Protein AF-A0A538KBV0-F1 (afdb_monomer_lite)

pLDDT: mean 74.08, std 28.7, range [27.62, 98.88]

Sequence (527 aa):
MSSSTGRRACGACSRRSSEVRRLPQGDRAGERRSGDRPRRDHRRRRGEQRRLAAGAGGGRLVAARRGARAVAGAAVAGQPRHRPGARRGAGRHVASRAAPGAHPAQPPLAAAGRHHRSGRGDHLRAAGPRCRGGLRARSLADAAPSGEGGGGDRGARRRVVLRRAHLAAASHGARAHPGLPAQRRAGWVVGGVDVLLVSLGSTAGLRAADAELAGALRRAGASVVVAAARPRRDVRTLALTDLAWALAARGAARDALRDDRPRAVVYGTVTAALLGPVPGAIRYDAPAAANRPGRHGLWQRPRERAVIARAPLLVPQDAGALAETPAPRPPAIVVPIPVEPSGAPAPARDIAALTYAANPHKKGLDRVLAAWAAARREGEELVVAGTPPGSPAAGVRWAGRLPPDEYRALLRRARVYVTAPRREDYGLAQLEALADGAQLVTTAAPGPYAALSLARALDPRLVTEDLARALRTALDDPSPGYAERAAAAIAPFRRAAVDRVVAEELLPALLRSAIPARYEGAPLRLD

Radius of gyration: 36.95 Å; chains: 1; bounding box: 134×115×90 Å

Structure (mmCIF, N/CA/C/O backbone):
data_AF-A0A538KBV0-F1
#
_entry.id   AF-A0A538KBV0-F1
#
loop_
_atom_site.group_PDB
_atom_site.id
_atom_site.type_symbol
_atom_site.label_atom_id
_atom_site.label_alt_id
_atom_site.label_comp_id
_atom_site.label_asym_id
_atom_site.label_entity_id
_atom_site.label_seq_id
_atom_site.pdbx_PDB_ins_code
_atom_site.Cartn_x
_atom_site.Cartn_y
_atom_site.Cartn_z
_atom_site.occupancy
_atom_site.B_iso_or_equiv
_atom_site.auth_seq_id
_atom_site.auth_comp_id
_atom_site.auth_asym_id
_atom_site.auth_atom_id
_atom_site.pdbx_PDB_model_num
ATOM 1 N N . MET A 1 1 ? -82.814 21.383 -9.035 1.00 39.09 1 MET A N 1
ATOM 2 C CA . MET A 1 1 ? -82.151 21.572 -10.343 1.00 39.09 1 MET A CA 1
ATOM 3 C C . MET A 1 1 ? -81.022 20.542 -10.393 1.00 39.09 1 MET A C 1
ATOM 5 O O . MET A 1 1 ? -80.036 20.736 -9.703 1.00 39.09 1 MET A O 1
ATOM 9 N N . SER A 1 2 ? -81.316 19.285 -10.759 1.00 35.97 2 SER A N 1
ATOM 10 C CA . SER A 1 2 ? -81.179 18.708 -12.125 1.00 35.97 2 SER A CA 1
ATOM 11 C C . SER A 1 2 ? -79.715 18.772 -12.600 1.00 35.97 2 SER A C 1
ATOM 13 O O . SER A 1 2 ? -79.188 19.873 -12.653 1.00 35.97 2 SER A O 1
ATOM 15 N N . SER A 1 3 ? -78.960 17.714 -12.929 1.00 41.06 3 SER A N 1
ATOM 16 C CA . SER A 1 3 ? -79.224 16.332 -13.401 1.00 41.06 3 SER A CA 1
ATOM 17 C C . SER A 1 3 ? -77.898 15.535 -13.224 1.00 41.06 3 SER A C 1
ATOM 19 O O . SER A 1 3 ? -76.836 16.122 -13.401 1.00 41.06 3 SER A O 1
ATOM 21 N N . SER A 1 4 ? -77.819 14.295 -12.710 1.00 46.38 4 SER A N 1
ATOM 22 C CA . SER A 1 4 ? -77.927 12.981 -13.406 1.00 46.38 4 SER A CA 1
ATOM 23 C C . SER A 1 4 ? -77.274 12.953 -14.808 1.00 46.38 4 SER A C 1
ATOM 25 O O . SER A 1 4 ? -77.579 13.828 -15.603 1.00 46.38 4 SER A O 1
ATOM 27 N N . THR A 1 5 ? -76.418 12.021 -15.249 1.00 50.25 5 THR A N 1
ATOM 28 C CA . THR A 1 5 ? -76.384 10.545 -15.134 1.00 50.25 5 THR A CA 1
ATOM 29 C C . THR A 1 5 ? -75.108 10.014 -15.817 1.00 50.25 5 THR A C 1
ATOM 31 O O . THR A 1 5 ? -74.667 10.606 -16.797 1.00 50.25 5 THR A O 1
ATOM 34 N N . GLY A 1 6 ? -74.606 8.835 -15.417 1.00 40.47 6 GLY A N 1
ATOM 35 C CA . GLY A 1 6 ? -73.688 8.045 -16.258 1.00 40.47 6 GLY A CA 1
ATOM 36 C C . GLY A 1 6 ? -73.048 6.824 -15.585 1.00 40.47 6 GLY A C 1
ATOM 37 O O . GLY A 1 6 ? -71.886 6.873 -15.205 1.00 40.47 6 GLY A O 1
ATOM 38 N N . ARG A 1 7 ? -73.799 5.719 -15.442 1.00 47.25 7 ARG A N 1
ATOM 39 C CA . ARG A 1 7 ? -73.306 4.377 -15.047 1.00 47.25 7 ARG A CA 1
ATOM 40 C C . ARG A 1 7 ? -72.853 3.555 -16.266 1.00 47.25 7 ARG A C 1
ATOM 42 O O . ARG A 1 7 ? -73.490 3.668 -17.307 1.00 47.25 7 ARG A O 1
ATOM 49 N N . ARG A 1 8 ? -71.885 2.643 -16.057 1.00 46.56 8 ARG A N 1
ATOM 50 C CA . ARG A 1 8 ? -71.749 1.223 -16.523 1.00 46.56 8 ARG A CA 1
ATOM 51 C C . ARG A 1 8 ? -70.373 0.729 -16.009 1.00 46.56 8 ARG A C 1
ATOM 53 O O . ARG A 1 8 ? -69.394 1.406 -16.273 1.00 46.56 8 ARG A O 1
ATOM 60 N N . ALA A 1 9 ? -70.193 -0.223 -15.086 1.00 42.66 9 ALA A N 1
ATOM 61 C CA . ALA A 1 9 ? -70.615 -1.626 -14.916 1.00 42.66 9 ALA A CA 1
ATOM 62 C C . ALA A 1 9 ? -69.772 -2.670 -15.693 1.00 42.66 9 ALA A C 1
ATOM 64 O O . ALA A 1 9 ? -69.604 -2.546 -16.901 1.00 42.66 9 ALA A O 1
ATOM 65 N N . CYS A 1 10 ? -69.378 -3.725 -14.949 1.00 34.25 10 CYS A N 1
ATOM 66 C CA . CYS A 1 10 ? -68.776 -5.026 -15.322 1.00 34.25 10 CYS A CA 1
ATOM 67 C C . CYS A 1 10 ? -67.253 -5.052 -15.601 1.00 34.25 10 CYS A C 1
ATOM 69 O O . CYS A 1 10 ? -66.732 -4.189 -16.284 1.00 34.25 10 CYS A O 1
ATOM 71 N N . GLY A 1 11 ? -66.462 -6.018 -15.121 1.00 33.19 11 GLY A N 1
ATOM 72 C CA . GLY A 1 11 ? -66.771 -7.261 -14.416 1.00 33.19 11 GLY A CA 1
ATOM 73 C C . GLY A 1 11 ? -65.526 -7.875 -13.758 1.00 33.19 11 GLY A C 1
ATOM 74 O O . GLY A 1 11 ? -64.390 -7.490 -14.021 1.00 33.19 11 GLY A O 1
ATOM 75 N N . ALA A 1 12 ? -65.792 -8.805 -12.846 1.00 41.38 12 ALA A N 1
ATOM 76 C CA . ALA A 1 12 ? -64.836 -9.553 -12.048 1.00 41.38 12 ALA A CA 1
ATOM 77 C C . ALA A 1 12 ? -63.902 -10.440 -12.888 1.00 41.38 12 ALA A C 1
ATOM 79 O O . ALA A 1 12 ? -64.326 -11.008 -13.891 1.00 41.38 12 ALA A O 1
ATOM 80 N N . CYS A 1 13 ? -62.678 -10.675 -12.401 1.00 36.91 13 CYS A N 1
ATOM 81 C CA . CYS A 1 13 ? -61.976 -11.917 -12.706 1.00 36.91 13 CYS A CA 1
ATOM 82 C C . CYS A 1 13 ? -61.185 -12.434 -11.498 1.00 36.91 13 CYS A C 1
ATOM 84 O O . CYS A 1 13 ? -60.533 -11.705 -10.755 1.00 36.91 13 CYS A O 1
ATOM 86 N N . SER A 1 14 ? -61.358 -13.732 -11.307 1.00 39.91 14 SER A N 1
ATOM 87 C CA . SER A 1 14 ? -61.082 -14.587 -10.165 1.00 39.91 14 SER A CA 1
ATOM 88 C C . SER A 1 14 ? -59.609 -14.867 -9.873 1.00 39.91 14 SER A C 1
ATOM 90 O O . SER A 1 14 ? -58.796 -15.070 -10.772 1.00 39.91 14 SER A O 1
ATOM 92 N N . ARG A 1 15 ? -59.357 -15.054 -8.574 1.00 42.31 15 ARG A N 1
ATOM 93 C CA . ARG A 1 15 ? -58.266 -15.822 -7.960 1.00 42.31 15 ARG A CA 1
ATOM 94 C C . ARG A 1 15 ? -58.036 -17.165 -8.674 1.00 42.31 15 ARG A C 1
ATOM 96 O O . ARG A 1 15 ? -58.999 -17.895 -8.904 1.00 42.31 15 ARG A O 1
ATOM 103 N N . ARG A 1 16 ? -56.773 -17.546 -8.897 1.00 39.34 16 ARG A N 1
ATOM 104 C CA . ARG A 1 16 ? -56.358 -18.957 -8.962 1.00 39.34 16 ARG A CA 1
ATOM 105 C C . ARG A 1 16 ? -55.034 -19.176 -8.241 1.00 39.34 16 ARG A C 1
ATOM 107 O O . ARG A 1 16 ? -54.028 -18.535 -8.519 1.00 39.34 16 ARG A O 1
ATOM 114 N N . SER A 1 17 ? -55.126 -20.102 -7.305 1.00 37.34 17 SER A N 1
ATOM 115 C CA . SER A 1 17 ? -54.111 -20.794 -6.531 1.00 37.34 17 SER A CA 1
ATOM 116 C C . SER A 1 17 ? -53.206 -21.623 -7.446 1.00 37.34 17 SER A C 1
ATOM 118 O O . SER A 1 17 ? -53.700 -22.274 -8.366 1.00 37.34 17 SER A O 1
ATOM 120 N N . SER A 1 18 ? -51.905 -21.662 -7.165 1.00 39.06 18 SER A N 1
ATOM 121 C CA . SER A 1 18 ? -50.982 -22.644 -7.743 1.00 39.06 18 SER A CA 1
ATOM 122 C C . SER A 1 18 ? -50.396 -23.507 -6.629 1.00 39.06 18 SER A C 1
ATOM 124 O O . SER A 1 18 ? -49.448 -23.110 -5.950 1.00 39.06 18 SER A O 1
ATOM 126 N N . GLU A 1 19 ? -50.992 -24.683 -6.453 1.00 35.41 19 GLU A N 1
ATOM 127 C CA . GLU A 1 19 ? -50.454 -25.804 -5.692 1.00 35.41 19 GLU A CA 1
ATOM 128 C C . GLU A 1 19 ? -49.635 -26.741 -6.601 1.00 35.41 19 GLU A C 1
ATOM 130 O O . GLU A 1 19 ? -50.067 -27.121 -7.684 1.00 35.41 19 GLU A O 1
ATOM 135 N N . VAL A 1 20 ? -48.463 -27.114 -6.077 1.00 39.22 20 VAL A N 1
ATOM 136 C CA . VAL A 1 20 ? -47.822 -28.443 -6.078 1.00 39.22 20 VAL A CA 1
ATOM 137 C C . VAL A 1 20 ? -47.492 -29.140 -7.414 1.00 39.22 20 VAL A C 1
ATOM 139 O O . VAL A 1 20 ? -48.344 -29.698 -8.098 1.00 39.22 20 VAL A O 1
ATOM 142 N N . ARG A 1 21 ? -46.185 -29.369 -7.627 1.00 34.78 21 ARG A N 1
ATOM 143 C CA . ARG A 1 21 ? -45.678 -30.655 -8.144 1.00 34.78 21 ARG A CA 1
ATOM 144 C C . ARG A 1 21 ? -44.511 -31.161 -7.293 1.00 34.78 21 ARG A C 1
ATOM 146 O O . ARG A 1 21 ? -43.431 -30.580 -7.284 1.00 34.78 21 ARG A O 1
ATOM 153 N N . ARG A 1 22 ? -44.781 -32.251 -6.566 1.00 37.28 22 ARG A N 1
ATOM 154 C CA . ARG A 1 22 ? -43.822 -33.100 -5.846 1.00 37.28 22 ARG A CA 1
ATOM 155 C C . ARG A 1 22 ? -43.003 -33.929 -6.842 1.00 37.28 22 ARG A C 1
ATOM 157 O O . ARG A 1 22 ? -43.546 -34.402 -7.837 1.00 37.28 22 ARG A O 1
ATOM 164 N N . LEU A 1 23 ? -41.727 -34.136 -6.527 1.00 42.47 23 LEU A N 1
ATOM 165 C CA . LEU A 1 23 ? -40.866 -35.153 -7.139 1.00 42.47 23 LEU A CA 1
ATOM 166 C C . LEU A 1 23 ? -41.020 -36.483 -6.373 1.00 42.47 23 LEU A C 1
ATOM 168 O O . LEU A 1 23 ? -41.218 -36.439 -5.156 1.00 42.47 23 LEU A O 1
ATOM 172 N N . PRO A 1 24 ? -40.952 -37.650 -7.038 1.00 51.66 24 PRO A N 1
ATOM 173 C CA . PRO A 1 24 ? -41.166 -38.933 -6.382 1.00 51.66 24 PRO A CA 1
ATOM 174 C C . PRO A 1 24 ? -39.908 -39.443 -5.664 1.00 51.66 24 PRO A C 1
ATOM 176 O O . PRO A 1 24 ? -38.810 -39.452 -6.220 1.00 51.66 24 PRO A O 1
ATOM 179 N N . GLN A 1 25 ? -40.117 -39.916 -4.434 1.00 39.41 25 GLN A N 1
ATOM 180 C CA . GLN A 1 25 ? -39.254 -40.866 -3.734 1.00 39.41 25 GLN A CA 1
ATOM 181 C C . GLN A 1 25 ? -39.448 -42.264 -4.333 1.00 39.41 25 GLN A C 1
ATOM 183 O O . GLN A 1 25 ? -40.576 -42.675 -4.606 1.00 39.41 25 GLN A O 1
ATOM 188 N N . GLY A 1 26 ? -38.351 -42.999 -4.490 1.00 39.53 26 GLY A N 1
ATOM 189 C CA . GLY A 1 26 ? -38.353 -44.427 -4.776 1.00 39.53 26 GLY A CA 1
ATOM 190 C C . GLY A 1 26 ? -37.317 -45.119 -3.901 1.00 39.53 26 GLY A C 1
ATOM 191 O O . GLY A 1 26 ? -36.122 -45.014 -4.163 1.00 39.53 26 GLY A O 1
ATOM 192 N N . ASP A 1 27 ? -37.796 -45.807 -2.868 1.00 38.81 27 ASP A N 1
ATOM 193 C CA . ASP A 1 27 ? -37.054 -46.804 -2.100 1.00 38.81 27 ASP A CA 1
ATOM 194 C C . ASP A 1 27 ? -36.886 -48.085 -2.923 1.00 38.81 27 ASP A C 1
ATOM 196 O O . ASP A 1 27 ? -37.874 -48.595 -3.452 1.00 38.81 27 ASP A O 1
ATOM 200 N N . ARG A 1 28 ? -35.680 -48.670 -2.933 1.00 36.81 28 ARG A N 1
ATOM 201 C CA . ARG A 1 28 ? -35.489 -50.128 -2.823 1.00 36.81 28 ARG A CA 1
ATOM 202 C C . ARG A 1 28 ? -34.175 -50.451 -2.119 1.00 36.81 28 ARG A C 1
ATOM 204 O O . ARG A 1 28 ? -33.107 -49.973 -2.491 1.00 36.81 28 ARG A O 1
ATOM 211 N N . ALA A 1 29 ? -34.301 -51.298 -1.107 1.00 38.19 29 ALA A N 1
ATOM 212 C CA . ALA A 1 29 ? -33.229 -51.933 -0.364 1.00 38.19 29 ALA A CA 1
ATOM 213 C C . ALA A 1 29 ? -32.797 -53.261 -1.015 1.00 38.19 29 ALA A C 1
ATOM 215 O O . ALA A 1 29 ? -33.614 -53.938 -1.632 1.00 38.19 29 ALA A O 1
ATOM 216 N N . GLY A 1 30 ? -31.541 -53.643 -0.748 1.00 38.19 30 GLY A N 1
ATOM 217 C CA . GLY A 1 30 ? -31.086 -55.032 -0.604 1.00 38.19 30 GLY A CA 1
ATOM 218 C C . GLY A 1 30 ? -30.602 -55.751 -1.866 1.00 38.19 30 GLY A C 1
ATOM 219 O O . GLY A 1 30 ? -31.410 -56.174 -2.675 1.00 38.19 30 GLY A O 1
ATOM 220 N N . GLU A 1 31 ? -29.293 -56.006 -1.976 1.00 36.38 31 GLU A N 1
ATOM 221 C CA . GLU A 1 31 ? -28.727 -57.347 -1.739 1.00 36.38 31 GLU A CA 1
ATOM 222 C C . GLU A 1 31 ? -27.196 -57.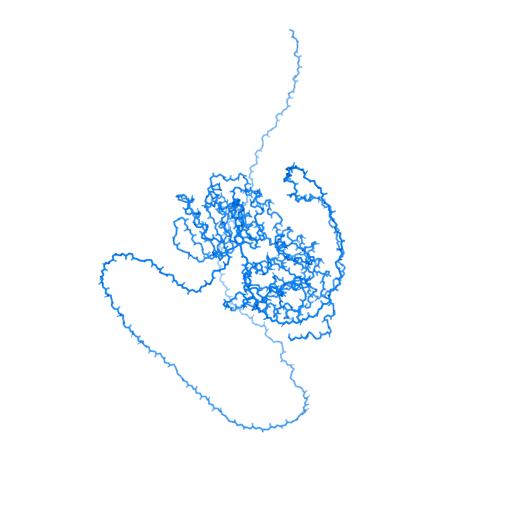400 -1.894 1.00 36.38 31 GLU A C 1
ATOM 224 O O . GLU A 1 31 ? -26.539 -56.501 -2.409 1.00 36.38 31 GLU A O 1
ATOM 229 N N . ARG A 1 32 ? -26.644 -58.455 -1.295 1.00 40.22 32 ARG A N 1
ATOM 230 C CA . ARG A 1 32 ? -25.257 -58.696 -0.889 1.00 40.22 32 ARG A CA 1
ATOM 231 C C . ARG A 1 32 ? -24.388 -59.306 -2.003 1.00 40.22 32 ARG A C 1
ATOM 233 O O . ARG A 1 32 ? -24.918 -59.939 -2.906 1.00 40.22 32 ARG A O 1
ATOM 240 N N . ARG A 1 33 ? -23.068 -59.303 -1.727 1.00 35.38 33 ARG A N 1
ATOM 241 C CA . ARG A 1 33 ? -21.973 -60.261 -2.075 1.00 35.38 33 ARG A CA 1
ATOM 242 C C . ARG A 1 33 ? -20.845 -59.563 -2.850 1.00 35.38 33 ARG A C 1
ATOM 244 O O . ARG A 1 33 ? -21.070 -58.998 -3.906 1.00 35.38 33 ARG A O 1
ATOM 251 N N . SER A 1 34 ? -19.678 -59.357 -2.233 1.00 39.06 34 SER A N 1
ATOM 252 C CA . SER A 1 34 ? -18.567 -60.324 -2.076 1.00 39.06 34 SER A CA 1
ATOM 253 C C . SER A 1 34 ? -17.991 -60.770 -3.420 1.00 39.06 34 SER A C 1
ATOM 255 O O . SER A 1 34 ? -18.675 -61.456 -4.172 1.00 39.06 34 SER A O 1
ATOM 257 N N . GLY A 1 35 ? -16.728 -60.427 -3.689 1.00 32.97 35 GLY A N 1
ATOM 258 C CA . GLY A 1 35 ? -16.011 -60.907 -4.872 1.00 32.97 35 GLY A CA 1
ATOM 259 C C . GLY A 1 35 ? -14.666 -60.223 -5.109 1.00 32.97 35 GLY A C 1
ATOM 260 O O . GLY A 1 35 ? -14.567 -59.279 -5.879 1.00 32.97 35 GLY A O 1
ATOM 261 N N . ASP A 1 36 ? -13.669 -60.695 -4.371 1.00 35.56 36 ASP A N 1
ATOM 262 C CA . ASP A 1 36 ? -12.234 -60.799 -4.657 1.00 35.56 36 ASP A CA 1
ATOM 263 C C . ASP A 1 36 ? -11.580 -60.134 -5.898 1.00 35.56 36 ASP A C 1
ATOM 265 O O . ASP A 1 36 ? -11.963 -60.294 -7.054 1.00 35.56 36 ASP A O 1
ATOM 269 N N . ARG A 1 37 ? -10.428 -59.505 -5.605 1.00 38.69 37 ARG A N 1
ATOM 270 C CA . ARG A 1 37 ? -9.222 -59.335 -6.458 1.00 38.69 37 ARG A CA 1
ATOM 271 C C . ARG A 1 37 ? -8.847 -60.667 -7.162 1.00 38.69 37 ARG A C 1
ATOM 273 O O . ARG A 1 37 ? -9.118 -61.695 -6.550 1.00 38.69 37 ARG A O 1
ATOM 280 N N . PRO A 1 38 ? -8.069 -60.724 -8.285 1.00 51.00 38 PRO A N 1
ATOM 281 C CA . PRO A 1 38 ? -6.762 -60.045 -8.387 1.00 51.00 38 PRO A CA 1
ATOM 282 C C . PRO A 1 38 ? -6.137 -59.762 -9.790 1.00 51.00 38 PRO A C 1
ATOM 284 O O . PRO A 1 38 ? -6.546 -60.282 -10.816 1.00 51.00 38 PRO A O 1
ATOM 287 N N . ARG A 1 39 ? -5.002 -59.034 -9.742 1.00 35.91 39 ARG A N 1
ATOM 288 C CA . ARG A 1 39 ? -3.760 -59.175 -10.555 1.00 35.91 39 ARG A CA 1
ATOM 289 C C . ARG A 1 39 ? -3.758 -58.893 -12.074 1.00 35.91 39 ARG A C 1
ATOM 291 O O . ARG A 1 39 ? -4.333 -59.639 -12.853 1.00 35.91 39 ARG A O 1
ATOM 298 N N . ARG A 1 40 ? -2.859 -57.967 -12.459 1.00 36.19 40 ARG A N 1
ATOM 299 C CA . ARG A 1 40 ? -1.727 -58.046 -13.439 1.00 36.19 40 ARG A CA 1
ATOM 300 C C . ARG A 1 40 ? -1.485 -56.620 -13.962 1.00 36.19 40 ARG A C 1
ATOM 302 O O . ARG A 1 40 ? -2.413 -56.005 -14.458 1.00 36.19 40 ARG A O 1
ATOM 309 N N . ASP A 1 41 ? -0.372 -55.925 -13.744 1.00 37.44 41 ASP A N 1
ATOM 310 C CA . ASP A 1 41 ? 1.063 -56.222 -13.888 1.00 37.44 41 ASP A CA 1
ATOM 311 C C . ASP A 1 41 ? 1.486 -56.566 -15.328 1.00 37.44 41 ASP A C 1
ATOM 313 O O . ASP A 1 41 ? 1.291 -57.693 -15.771 1.00 37.44 41 ASP A O 1
ATOM 317 N N . HIS A 1 42 ? 2.014 -55.552 -16.038 1.00 36.25 42 HIS A N 1
ATOM 318 C CA . HIS A 1 42 ? 2.806 -55.532 -17.291 1.00 36.25 42 HIS A CA 1
ATOM 319 C C . HIS A 1 42 ? 2.729 -54.090 -17.857 1.00 36.25 42 HIS A C 1
ATOM 321 O O . HIS A 1 42 ? 1.641 -53.556 -17.987 1.00 36.25 42 HIS A O 1
ATOM 327 N N . ARG A 1 43 ? 3.778 -53.339 -18.215 1.00 40.66 43 ARG A N 1
ATOM 328 C CA . ARG A 1 43 ? 5.159 -53.630 -18.619 1.00 40.66 43 ARG A CA 1
ATOM 329 C C . ARG A 1 43 ? 6.033 -52.383 -18.392 1.00 40.66 43 ARG A C 1
ATOM 331 O O . ARG A 1 43 ? 5.693 -51.289 -18.831 1.00 40.66 43 ARG A O 1
ATOM 338 N N . ARG A 1 44 ? 7.213 -52.591 -17.799 1.00 36.22 44 ARG A N 1
ATOM 339 C CA . ARG A 1 44 ? 8.420 -51.771 -18.007 1.00 36.22 44 ARG A CA 1
ATOM 340 C C . ARG A 1 44 ? 9.075 -52.133 -19.352 1.00 36.22 44 ARG A C 1
ATOM 342 O O . ARG A 1 44 ? 8.924 -53.264 -19.806 1.00 36.22 44 ARG A O 1
ATOM 349 N N . ARG A 1 45 ? 9.942 -51.222 -19.824 1.00 36.50 45 ARG A N 1
ATOM 350 C CA . ARG A 1 45 ? 11.110 -51.382 -20.731 1.00 36.50 45 ARG A CA 1
ATOM 351 C C . ARG A 1 45 ? 10.949 -50.839 -22.155 1.00 36.50 45 ARG A C 1
ATOM 353 O O . ARG A 1 45 ? 10.421 -51.532 -23.010 1.00 36.50 45 ARG A O 1
ATOM 360 N N . ARG A 1 46 ? 11.559 -49.670 -22.388 1.00 38.66 46 ARG A N 1
ATOM 361 C CA . ARG A 1 46 ? 12.408 -49.248 -23.531 1.00 38.66 46 ARG A CA 1
ATOM 362 C C . ARG A 1 46 ? 13.148 -47.985 -23.045 1.00 38.66 46 ARG A C 1
ATOM 364 O O . ARG A 1 46 ? 12.493 -47.117 -22.493 1.00 38.66 46 ARG A O 1
ATOM 371 N N . GLY A 1 47 ? 14.458 -47.793 -23.130 1.00 33.47 47 GLY A N 1
ATOM 372 C CA . GLY A 1 47 ? 15.564 -48.608 -23.607 1.00 33.47 47 GLY A CA 1
ATOM 373 C C . GLY A 1 47 ? 16.845 -47.786 -23.417 1.00 33.47 47 GLY A C 1
ATOM 374 O O . GLY A 1 47 ? 17.070 -46.826 -24.143 1.00 33.47 47 GLY A O 1
ATOM 375 N N . GLU A 1 48 ? 17.661 -48.151 -22.428 1.00 35.31 48 GLU A N 1
ATOM 376 C CA . GLU A 1 48 ? 19.089 -47.831 -22.398 1.00 35.31 48 GLU A CA 1
ATOM 377 C C . GLU A 1 48 ? 19.796 -48.866 -23.274 1.00 35.31 48 GLU A C 1
ATOM 379 O O . GLU A 1 48 ? 19.884 -50.030 -22.893 1.00 35.31 48 GLU A O 1
ATOM 384 N N . GLN A 1 49 ? 20.263 -48.463 -24.456 1.00 35.41 49 GLN A N 1
ATOM 385 C CA . GLN A 1 49 ? 21.297 -49.176 -25.212 1.00 35.41 49 GLN A CA 1
ATOM 386 C C . GLN A 1 49 ? 21.787 -48.301 -26.374 1.00 35.41 49 GLN A C 1
ATOM 388 O O . GLN A 1 49 ? 21.312 -48.399 -27.499 1.00 35.41 49 GLN A O 1
ATOM 393 N N . ARG A 1 50 ? 22.780 -47.452 -26.101 1.00 35.03 50 ARG A N 1
ATOM 394 C CA . ARG A 1 50 ? 23.834 -47.119 -27.069 1.00 35.03 50 ARG A CA 1
ATOM 395 C C . ARG A 1 50 ? 25.145 -46.967 -26.309 1.00 35.03 50 ARG A C 1
ATOM 397 O O . ARG A 1 50 ? 25.457 -45.919 -25.758 1.00 35.03 50 ARG A O 1
ATOM 404 N N . ARG A 1 51 ? 25.883 -48.072 -26.254 1.00 36.94 51 ARG A N 1
ATOM 405 C CA . ARG A 1 51 ? 27.292 -48.127 -25.884 1.00 36.94 51 ARG A CA 1
ATOM 406 C C . ARG A 1 51 ? 28.095 -48.392 -27.159 1.00 36.94 51 ARG A C 1
ATOM 408 O O . ARG A 1 51 ? 27.767 -49.320 -27.883 1.00 36.94 51 ARG A O 1
ATOM 415 N N . LEU A 1 52 ? 29.168 -47.612 -27.301 1.00 36.53 52 LEU A N 1
ATOM 416 C CA . LEU A 1 52 ? 30.483 -47.997 -27.825 1.00 36.53 52 LEU A CA 1
ATOM 417 C C . LEU A 1 52 ? 30.634 -48.246 -29.337 1.00 36.53 52 LEU A C 1
ATOM 419 O O . LEU A 1 52 ? 30.256 -49.293 -29.845 1.00 36.53 52 LEU A O 1
ATOM 423 N N . ALA A 1 53 ? 31.381 -47.346 -29.985 1.00 34.25 53 ALA A N 1
ATOM 424 C CA . ALA A 1 53 ? 32.574 -47.707 -30.754 1.00 34.25 53 ALA A CA 1
ATOM 425 C C . ALA A 1 53 ? 33.532 -46.498 -30.861 1.00 34.25 53 ALA A C 1
ATOM 427 O O . ALA A 1 53 ? 33.145 -45.462 -31.384 1.00 34.25 53 ALA A O 1
ATOM 428 N N . ALA A 1 54 ? 34.737 -46.691 -30.300 1.00 34.81 54 ALA A N 1
ATOM 429 C CA . ALA A 1 54 ? 36.082 -46.293 -30.759 1.00 34.81 54 ALA A CA 1
ATOM 430 C C . ALA A 1 54 ? 36.390 -44.820 -31.139 1.00 34.81 54 ALA A C 1
ATOM 432 O O . ALA A 1 54 ? 35.639 -44.176 -31.848 1.00 34.81 54 ALA A O 1
ATOM 433 N N . GLY A 1 55 ? 37.534 -44.229 -30.780 1.00 33.84 55 GLY A N 1
ATOM 434 C CA . GLY A 1 55 ? 38.703 -44.715 -30.044 1.00 33.84 55 GLY A CA 1
ATOM 435 C C . GLY A 1 55 ? 39.887 -43.733 -30.154 1.00 33.84 55 GLY A C 1
ATOM 436 O O . GLY A 1 55 ? 39.906 -42.923 -31.069 1.00 33.84 55 GLY A O 1
ATOM 437 N N . ALA A 1 56 ? 40.841 -43.893 -29.219 1.00 35.19 56 ALA A N 1
ATOM 438 C CA . ALA A 1 56 ? 42.285 -43.555 -29.238 1.00 35.19 56 ALA A CA 1
ATOM 439 C C . ALA A 1 56 ? 42.743 -42.106 -29.551 1.00 35.19 56 ALA A C 1
ATOM 441 O O . ALA A 1 56 ? 42.216 -41.449 -30.429 1.00 35.19 56 ALA A O 1
ATOM 442 N N . GLY A 1 57 ? 43.781 -41.524 -28.941 1.00 31.92 57 GLY A N 1
ATOM 443 C CA . GLY A 1 57 ? 44.679 -41.858 -27.823 1.00 31.92 57 GLY A CA 1
ATOM 444 C C . GLY A 1 57 ? 45.112 -40.531 -27.162 1.00 31.92 57 GLY A C 1
ATOM 445 O O . GLY A 1 57 ? 44.578 -39.483 -27.493 1.00 31.92 57 GLY A O 1
ATOM 446 N N . GLY A 1 58 ? 46.024 -40.413 -26.208 1.00 32.41 58 GLY A N 1
ATOM 447 C CA . GLY A 1 58 ? 47.009 -41.269 -25.565 1.00 32.41 58 GLY A CA 1
ATOM 448 C C . GLY A 1 58 ? 47.918 -40.293 -24.796 1.00 32.41 58 GLY A C 1
ATOM 449 O O . GLY A 1 58 ? 48.161 -39.192 -25.279 1.00 32.41 58 GLY A O 1
ATOM 450 N N . GLY A 1 59 ? 48.380 -40.631 -23.590 1.00 32.72 59 GLY A N 1
ATOM 451 C CA . GLY A 1 59 ? 49.274 -39.733 -22.846 1.00 32.72 59 GLY A CA 1
ATOM 452 C C . GLY A 1 59 ? 49.259 -39.932 -21.340 1.00 32.72 59 GLY A C 1
ATOM 453 O O . GLY A 1 59 ? 48.604 -39.198 -20.612 1.00 32.72 59 GLY A O 1
ATOM 454 N N . ARG A 1 60 ? 49.984 -40.958 -20.892 1.00 36.38 60 ARG A N 1
ATOM 455 C CA . ARG A 1 60 ? 50.290 -41.278 -19.492 1.00 36.38 60 ARG A CA 1
ATOM 456 C C . ARG A 1 60 ? 51.009 -40.122 -18.787 1.00 36.38 60 ARG A C 1
ATOM 458 O O . ARG A 1 60 ? 51.921 -39.549 -19.367 1.00 36.38 60 ARG A O 1
ATOM 465 N N . LEU A 1 61 ? 50.759 -39.967 -17.486 1.00 38.50 61 LEU A N 1
ATOM 466 C CA . LEU A 1 61 ? 51.831 -39.882 -16.487 1.00 38.50 61 LEU A CA 1
ATOM 467 C C . LEU A 1 61 ? 51.327 -40.356 -15.117 1.00 38.50 61 LEU A C 1
ATOM 469 O O . LEU A 1 61 ? 50.214 -40.069 -14.687 1.00 38.50 61 LEU A O 1
ATOM 473 N N . VAL A 1 62 ? 52.167 -41.176 -14.499 1.00 37.56 62 VAL A N 1
ATOM 474 C CA . VAL A 1 62 ? 51.958 -41.973 -13.291 1.00 37.56 62 VAL A CA 1
ATOM 475 C C . VAL A 1 62 ? 52.462 -41.187 -12.085 1.00 37.56 62 VAL A C 1
ATOM 477 O O . VAL A 1 62 ? 53.578 -40.685 -12.131 1.00 37.56 62 VAL A O 1
ATOM 480 N N . ALA A 1 63 ? 51.719 -41.186 -10.977 1.00 35.03 63 ALA A N 1
ATOM 481 C CA . ALA A 1 63 ? 52.314 -41.173 -9.640 1.00 35.03 63 ALA A CA 1
ATOM 482 C C . ALA A 1 63 ? 51.327 -41.751 -8.618 1.00 35.03 63 ALA A C 1
ATOM 484 O O . ALA A 1 63 ? 50.250 -41.220 -8.364 1.00 35.03 63 ALA A O 1
ATOM 485 N N . ALA A 1 64 ? 51.722 -42.886 -8.055 1.00 36.12 64 ALA A N 1
ATOM 486 C CA . ALA A 1 64 ? 51.055 -43.583 -6.973 1.00 36.12 64 ALA A CA 1
ATOM 487 C C . ALA A 1 64 ? 51.307 -42.897 -5.620 1.00 36.12 64 ALA A C 1
ATOM 489 O O . ALA A 1 64 ? 52.422 -42.445 -5.376 1.00 36.12 64 ALA A O 1
ATOM 490 N N . ARG A 1 65 ? 50.344 -42.978 -4.689 1.00 33.31 65 ARG A N 1
ATOM 491 C CA . ARG A 1 65 ? 50.539 -43.621 -3.368 1.00 33.31 65 ARG A CA 1
ATOM 492 C C . ARG A 1 65 ? 49.284 -43.561 -2.482 1.00 33.31 65 ARG A C 1
ATOM 494 O O . ARG A 1 65 ? 48.818 -42.497 -2.109 1.00 33.31 65 ARG A O 1
ATOM 501 N N . ARG A 1 66 ? 48.827 -44.773 -2.137 1.00 34.00 66 ARG A N 1
ATOM 502 C CA . ARG A 1 66 ? 48.455 -45.310 -0.809 1.00 34.00 66 ARG A CA 1
ATOM 503 C C . ARG A 1 66 ? 47.756 -44.398 0.211 1.00 34.00 66 ARG A C 1
ATOM 505 O O . ARG A 1 66 ? 48.333 -43.426 0.675 1.00 34.00 66 ARG A O 1
ATOM 512 N N . GLY A 1 67 ? 46.650 -44.912 0.758 1.00 31.72 67 GLY A N 1
ATOM 513 C CA . GLY A 1 67 ? 46.225 -44.572 2.118 1.00 31.72 67 GLY A CA 1
ATOM 514 C C . GLY A 1 67 ? 44.781 -44.922 2.462 1.00 31.72 67 GLY A C 1
ATOM 515 O O . GLY A 1 67 ? 43.991 -44.027 2.724 1.00 31.72 67 GLY A O 1
ATOM 516 N N . ALA A 1 68 ? 44.429 -46.209 2.477 1.00 36.81 68 ALA A N 1
ATOM 517 C CA . ALA A 1 68 ? 43.182 -46.677 3.077 1.00 36.81 68 ALA A CA 1
ATOM 518 C C . ALA A 1 68 ? 43.228 -46.525 4.608 1.00 36.81 68 ALA A C 1
ATOM 520 O O . ALA A 1 68 ? 44.197 -46.956 5.232 1.00 36.81 68 ALA A O 1
ATOM 521 N N . ARG A 1 69 ? 42.158 -45.997 5.215 1.00 35.34 69 ARG A N 1
ATOM 522 C CA . ARG A 1 69 ? 41.760 -46.308 6.597 1.00 35.34 69 ARG A CA 1
ATOM 523 C C . ARG A 1 69 ? 40.241 -46.233 6.723 1.00 35.34 69 ARG A C 1
ATOM 525 O O . ARG A 1 69 ? 39.652 -45.159 6.709 1.00 35.34 69 ARG A O 1
ATOM 532 N N . ALA A 1 70 ? 39.639 -47.410 6.848 1.00 40.44 70 ALA A N 1
ATOM 533 C CA . ALA A 1 70 ? 38.345 -47.602 7.475 1.00 40.44 70 ALA A CA 1
ATOM 534 C C . ALA A 1 70 ? 38.537 -47.580 8.998 1.00 40.44 70 ALA A C 1
ATOM 536 O O . ALA A 1 70 ? 39.496 -48.173 9.493 1.00 40.44 70 ALA A O 1
ATOM 537 N N . VAL A 1 71 ? 37.622 -46.943 9.730 1.00 38.06 71 VAL A N 1
ATOM 538 C CA . VAL A 1 71 ? 37.398 -47.216 11.155 1.00 38.06 71 VAL A CA 1
ATOM 539 C C . VAL A 1 71 ? 35.893 -47.210 11.400 1.00 38.06 71 VAL A C 1
ATOM 541 O O . VAL A 1 71 ? 35.200 -46.244 11.091 1.00 38.06 71 VAL A O 1
ATOM 544 N N . ALA A 1 72 ? 35.419 -48.339 11.916 1.00 36.31 72 ALA A N 1
ATOM 545 C CA . ALA A 1 72 ? 34.088 -48.568 12.446 1.00 36.31 72 ALA A CA 1
ATOM 546 C C . ALA A 1 72 ? 34.044 -48.274 13.959 1.00 36.31 72 ALA A C 1
ATOM 548 O O . ALA A 1 72 ? 35.076 -48.311 14.626 1.00 36.31 72 ALA A O 1
ATOM 549 N N . GLY A 1 73 ? 32.828 -48.094 14.488 1.00 32.88 73 GLY A N 1
ATOM 550 C CA . GLY A 1 73 ? 32.499 -48.086 15.924 1.00 32.88 73 GLY A CA 1
ATOM 551 C C . GLY A 1 73 ? 32.348 -46.677 16.515 1.00 32.88 73 GLY A C 1
ATOM 552 O O . GLY A 1 73 ? 33.071 -45.770 16.136 1.00 32.88 73 GLY A O 1
ATOM 553 N N . ALA A 1 74 ? 31.440 -46.383 17.444 1.00 35.28 74 ALA A N 1
ATOM 554 C CA . ALA A 1 74 ? 30.464 -47.195 18.160 1.00 35.28 74 ALA A CA 1
ATOM 555 C C . ALA A 1 74 ? 29.392 -46.262 18.766 1.00 35.28 74 ALA A C 1
ATOM 557 O O . ALA A 1 74 ? 29.646 -45.084 19.016 1.00 35.28 74 ALA A O 1
ATOM 558 N N . ALA A 1 75 ? 28.201 -46.805 19.016 1.00 41.19 75 ALA A N 1
ATOM 559 C CA . ALA A 1 75 ? 27.167 -46.177 19.827 1.00 41.19 75 ALA A CA 1
ATOM 560 C C . ALA A 1 75 ? 27.522 -46.282 21.319 1.00 41.19 75 ALA A C 1
ATOM 562 O O . ALA A 1 75 ? 27.921 -47.352 21.772 1.00 41.19 75 ALA A O 1
ATOM 563 N N . VAL A 1 76 ? 27.306 -45.209 22.087 1.00 41.03 76 VAL A N 1
ATOM 564 C CA . VAL A 1 76 ? 27.213 -45.266 23.554 1.00 41.03 76 VAL A CA 1
ATOM 565 C C . VAL A 1 76 ? 26.070 -44.364 24.014 1.00 41.03 76 VAL A C 1
ATOM 567 O O . VAL A 1 76 ? 26.076 -43.152 23.804 1.00 41.03 76 VAL A O 1
ATOM 570 N N . ALA A 1 77 ? 25.079 -45.000 24.631 1.00 38.19 77 ALA A N 1
ATOM 571 C CA . ALA A 1 77 ? 24.052 -44.392 25.459 1.00 38.19 77 ALA A CA 1
ATOM 572 C C . ALA A 1 77 ? 24.570 -44.231 26.900 1.00 38.19 77 ALA A C 1
ATOM 574 O O . ALA A 1 77 ? 25.373 -45.045 27.348 1.00 38.19 77 ALA A O 1
ATOM 575 N N . GLY A 1 78 ? 24.039 -43.256 27.649 1.00 34.88 78 GLY A N 1
ATOM 576 C CA . GLY A 1 78 ? 24.005 -43.344 29.115 1.00 34.88 78 GLY A CA 1
ATOM 577 C C . GLY A 1 78 ? 24.487 -42.129 29.914 1.00 34.88 78 GLY A C 1
ATOM 578 O O . GLY A 1 78 ? 25.646 -42.053 30.296 1.00 34.88 78 GLY A O 1
ATOM 579 N N . GLN A 1 79 ? 23.503 -41.322 30.325 1.00 39.03 79 GLN A N 1
ATOM 580 C CA . GLN A 1 79 ? 23.318 -40.818 31.698 1.00 39.03 79 GLN A CA 1
ATOM 581 C C . GLN A 1 79 ? 24.003 -39.522 32.215 1.00 39.03 79 GLN A C 1
ATOM 583 O O . GLN A 1 79 ? 24.981 -39.035 31.652 1.00 39.03 79 GLN A O 1
ATOM 588 N N . PRO A 1 80 ? 23.378 -38.879 33.239 1.00 44.41 80 PRO A N 1
ATOM 589 C CA . PRO A 1 80 ? 23.236 -37.429 33.355 1.00 44.41 80 PRO A CA 1
ATOM 590 C C . PRO A 1 80 ? 24.118 -36.816 34.450 1.00 44.41 80 PRO A C 1
ATOM 592 O O . PRO A 1 80 ? 24.617 -37.504 35.340 1.00 44.41 80 PRO A O 1
ATOM 595 N N . ARG A 1 81 ? 24.234 -35.482 34.462 1.00 35.50 81 ARG A N 1
ATOM 596 C CA . ARG A 1 81 ? 24.733 -34.746 35.631 1.00 35.50 81 ARG A CA 1
ATOM 597 C C . ARG A 1 81 ? 23.785 -33.625 36.031 1.00 35.50 81 ARG A C 1
ATOM 599 O O . ARG A 1 81 ? 23.711 -32.580 35.393 1.00 35.50 81 ARG A O 1
ATOM 606 N N . HIS A 1 82 ? 23.096 -33.882 37.139 1.00 37.31 82 HIS A N 1
ATOM 607 C CA . HIS A 1 82 ? 22.527 -32.889 38.036 1.00 37.31 82 HIS A CA 1
ATOM 608 C C . HIS A 1 82 ? 23.589 -31.864 38.465 1.00 37.31 82 HIS A C 1
ATOM 610 O O . HIS A 1 82 ? 24.717 -32.230 38.798 1.00 37.31 82 HIS A O 1
ATOM 616 N N . ARG A 1 83 ? 23.194 -30.592 38.574 1.00 38.03 83 ARG A N 1
ATOM 617 C CA . ARG A 1 83 ? 23.776 -29.663 39.551 1.00 38.03 83 ARG A CA 1
ATOM 618 C C . ARG A 1 83 ? 22.652 -28.929 40.297 1.00 38.03 83 ARG A C 1
ATOM 620 O O . ARG A 1 83 ? 21.652 -28.592 39.663 1.00 38.03 83 ARG A O 1
ATOM 627 N N . PRO A 1 84 ? 22.780 -28.740 41.623 1.00 45.88 84 PRO A N 1
ATOM 628 C CA . PRO A 1 84 ? 21.680 -28.357 42.499 1.00 45.88 84 PRO A CA 1
ATOM 629 C C . PRO A 1 84 ? 21.525 -26.838 42.639 1.00 45.88 84 PRO A C 1
ATOM 631 O O . PRO A 1 84 ? 22.447 -26.066 42.376 1.00 45.88 84 PRO A O 1
ATOM 634 N N . GLY A 1 85 ? 20.325 -26.443 43.067 1.00 39.09 85 GLY A N 1
ATOM 635 C CA . GLY A 1 85 ? 19.893 -25.061 43.239 1.00 39.09 85 GLY A CA 1
ATOM 636 C C . GLY A 1 85 ? 20.485 -24.346 44.454 1.00 39.09 85 GLY A C 1
ATOM 637 O O . GLY A 1 85 ? 20.751 -24.944 45.497 1.00 39.09 85 GLY A O 1
ATOM 638 N N . ALA A 1 86 ? 20.624 -23.029 44.312 1.00 39.25 86 ALA A N 1
ATOM 639 C CA . ALA A 1 86 ? 20.900 -22.111 45.405 1.00 39.25 86 ALA A CA 1
ATOM 640 C C . ALA A 1 86 ? 19.585 -21.576 45.995 1.00 39.25 86 ALA A C 1
ATOM 642 O O . ALA A 1 86 ? 18.624 -21.270 45.287 1.00 39.25 86 ALA A O 1
ATOM 643 N N . ARG A 1 87 ? 19.563 -21.542 47.327 1.00 39.09 87 ARG A N 1
ATOM 644 C CA . ARG A 1 87 ? 18.414 -21.322 48.203 1.00 39.09 87 ARG A CA 1
ATOM 645 C C . ARG A 1 87 ? 17.941 -19.868 48.245 1.00 39.09 87 ARG A C 1
ATOM 647 O O . ARG A 1 87 ? 18.695 -18.928 48.023 1.00 39.09 87 ARG A O 1
ATOM 654 N N . ARG A 1 88 ? 16.668 -19.748 48.632 1.00 40.12 88 ARG A N 1
ATOM 655 C CA . ARG A 1 88 ? 15.955 -18.544 49.071 1.00 40.12 88 ARG A CA 1
ATOM 656 C C . ARG A 1 88 ? 16.633 -17.902 50.288 1.00 40.12 88 ARG A C 1
ATOM 658 O O . ARG A 1 88 ? 16.926 -18.599 51.255 1.00 40.12 88 ARG A O 1
ATOM 665 N N . GLY A 1 89 ? 16.761 -16.578 50.263 1.00 35.59 89 GLY A N 1
ATOM 666 C CA . GLY A 1 89 ? 16.942 -15.728 51.440 1.00 35.59 89 GLY A CA 1
ATOM 667 C C . GLY A 1 89 ? 15.790 -14.727 51.503 1.00 35.59 89 GLY A C 1
ATOM 668 O O . GLY A 1 89 ? 15.520 -14.034 50.525 1.00 35.59 89 GLY A O 1
ATOM 669 N N . ALA A 1 90 ? 15.070 -14.721 52.620 1.00 38.19 90 ALA A N 1
ATOM 670 C CA . ALA A 1 90 ? 13.928 -13.859 52.886 1.00 38.19 90 ALA A CA 1
ATOM 671 C C . ALA A 1 90 ? 14.352 -12.572 53.613 1.00 38.19 90 ALA A C 1
ATOM 673 O O . ALA A 1 90 ? 15.218 -12.613 54.481 1.00 38.19 90 ALA A O 1
ATOM 674 N N . GLY A 1 91 ? 13.634 -11.481 53.323 1.00 33.56 91 GLY A N 1
ATOM 675 C CA . GLY A 1 91 ? 13.376 -10.378 54.254 1.00 33.56 91 GLY A CA 1
ATOM 676 C C . GLY A 1 91 ? 14.290 -9.154 54.149 1.00 33.56 91 GLY A C 1
ATOM 677 O O . GLY A 1 91 ? 15.415 -9.177 54.625 1.00 33.56 91 GLY A O 1
ATOM 678 N N . ARG A 1 92 ? 13.755 -8.017 53.688 1.00 32.41 92 ARG A N 1
ATOM 679 C CA . ARG A 1 92 ? 13.114 -6.986 54.534 1.00 32.41 92 ARG A CA 1
ATOM 680 C C . ARG A 1 92 ? 12.835 -5.710 53.726 1.00 32.41 92 ARG A C 1
ATOM 682 O O . ARG A 1 92 ? 13.561 -5.356 52.805 1.00 32.41 92 ARG A O 1
ATOM 689 N N . HIS A 1 93 ? 11.748 -5.047 54.107 1.00 37.47 93 HIS A N 1
ATOM 690 C CA . HIS A 1 93 ? 11.301 -3.737 53.646 1.00 37.47 93 HIS A CA 1
ATOM 691 C C . HIS A 1 93 ? 12.321 -2.628 53.935 1.00 37.47 93 HIS A C 1
ATOM 693 O O . HIS A 1 93 ? 12.733 -2.500 55.083 1.00 37.47 93 HIS A O 1
ATOM 699 N N . VAL A 1 94 ? 12.585 -1.758 52.951 1.00 34.41 94 VAL A N 1
ATOM 700 C CA . VAL A 1 94 ? 12.856 -0.323 53.160 1.00 34.41 94 VAL A CA 1
ATOM 701 C C . VAL A 1 94 ? 12.288 0.455 51.969 1.00 34.41 94 VAL A C 1
ATOM 703 O O . VAL A 1 94 ? 12.608 0.183 50.814 1.00 34.41 94 VAL A O 1
ATOM 706 N N . ALA A 1 95 ? 11.422 1.421 52.264 1.00 34.62 95 ALA A N 1
ATOM 707 C CA . ALA A 1 95 ? 10.980 2.452 51.339 1.00 34.62 95 ALA A CA 1
ATOM 708 C C . ALA A 1 95 ? 12.023 3.577 51.274 1.00 34.62 95 ALA A C 1
ATOM 710 O O . ALA A 1 95 ? 12.489 4.012 52.323 1.00 34.62 95 ALA A O 1
ATOM 711 N N . SER A 1 96 ? 12.341 4.080 50.076 1.00 30.89 96 SER A N 1
ATOM 712 C CA . SER A 1 96 ? 12.404 5.516 49.724 1.00 30.89 96 SER A CA 1
ATOM 713 C C . SER A 1 96 ? 13.292 5.804 48.499 1.00 30.89 96 SER A C 1
ATOM 715 O O . SER A 1 96 ? 14.392 5.290 48.359 1.00 30.89 96 SER A O 1
ATOM 717 N N . ARG A 1 97 ? 12.741 6.654 47.617 1.00 33.66 97 ARG A N 1
ATOM 718 C CA . ARG A 1 97 ? 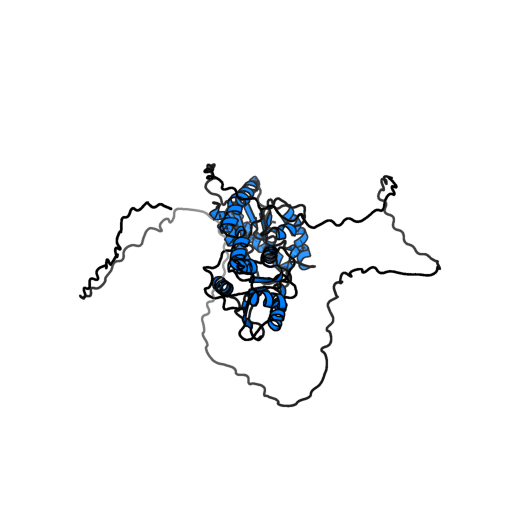13.375 7.697 46.783 1.00 33.66 97 ARG A CA 1
ATOM 719 C C . ARG A 1 97 ? 14.795 7.453 46.234 1.00 33.66 97 ARG A C 1
ATOM 721 O O . ARG A 1 97 ? 15.760 7.621 46.961 1.00 33.66 97 ARG A O 1
ATOM 728 N N . ALA A 1 98 ? 14.910 7.329 44.909 1.00 30.67 98 ALA A N 1
ATOM 729 C CA . ALA A 1 98 ? 15.866 8.094 44.089 1.00 30.67 98 ALA A CA 1
ATOM 730 C C . ALA A 1 98 ? 15.620 7.839 42.590 1.00 30.67 98 ALA A C 1
ATOM 732 O O . ALA A 1 98 ? 15.339 6.718 42.173 1.00 30.67 98 ALA A O 1
ATOM 733 N N . ALA A 1 99 ? 15.702 8.903 41.793 1.00 35.34 99 ALA A N 1
ATOM 734 C CA . ALA A 1 99 ? 15.568 8.893 40.340 1.00 35.34 99 ALA A CA 1
ATOM 735 C C . ALA A 1 99 ? 16.717 8.124 39.652 1.00 35.34 99 ALA A C 1
ATOM 737 O O . ALA A 1 99 ? 17.848 8.180 40.138 1.00 35.34 99 ALA A O 1
ATOM 738 N N . PRO A 1 100 ? 16.493 7.471 38.497 1.00 38.41 100 PRO A N 1
ATOM 739 C CA . PRO A 1 100 ? 17.594 6.949 37.702 1.00 38.41 100 PRO A CA 1
ATOM 740 C C . PRO A 1 100 ? 18.274 8.088 36.930 1.00 38.41 100 PRO A C 1
ATOM 742 O O . PRO A 1 100 ? 17.660 8.774 36.111 1.00 38.41 100 PRO A O 1
ATOM 745 N N . GLY A 1 101 ? 19.558 8.277 37.238 1.00 33.53 101 GLY A N 1
ATOM 746 C CA . GLY A 1 101 ? 20.459 9.222 36.593 1.00 33.53 101 GLY A CA 1
ATOM 747 C C . GLY A 1 101 ? 20.694 8.932 35.110 1.00 33.53 101 GLY A C 1
ATOM 748 O O . GLY A 1 101 ? 20.583 7.804 34.627 1.00 33.53 101 GLY A O 1
ATOM 749 N N . ALA A 1 102 ? 21.017 10.006 34.396 1.00 32.06 102 ALA A N 1
ATOM 750 C CA . ALA A 1 102 ? 21.281 10.041 32.970 1.00 32.06 102 ALA A CA 1
ATOM 751 C C . ALA A 1 102 ? 22.564 9.283 32.592 1.00 32.06 102 ALA A C 1
ATOM 753 O O . ALA A 1 102 ? 23.626 9.506 33.168 1.00 32.06 102 ALA A O 1
ATOM 754 N N . HIS A 1 103 ? 22.477 8.452 31.552 1.00 34.91 103 HIS A N 1
ATOM 755 C CA . HIS A 1 103 ? 23.641 7.947 30.827 1.00 34.91 103 HIS A CA 1
ATOM 756 C C . HIS A 1 103 ? 24.004 8.933 29.698 1.00 34.91 103 HIS A C 1
ATOM 758 O O . HIS A 1 103 ? 23.138 9.239 28.872 1.00 34.91 103 HIS A O 1
ATOM 764 N N . PRO A 1 104 ? 25.256 9.417 29.606 1.00 41.94 104 PRO A N 1
ATOM 765 C CA . PRO A 1 104 ? 25.693 10.277 28.516 1.00 41.94 104 PRO A CA 1
ATOM 766 C C . PRO A 1 104 ? 26.242 9.424 27.366 1.00 41.94 104 PRO A C 1
ATOM 768 O O . PRO A 1 104 ? 27.109 8.587 27.597 1.00 41.94 104 PRO A O 1
ATOM 771 N N . ALA A 1 105 ? 25.732 9.632 26.146 1.00 38.53 105 ALA A N 1
ATOM 772 C CA . ALA A 1 105 ? 26.472 9.552 24.871 1.00 38.53 105 ALA A CA 1
ATOM 773 C C . ALA A 1 105 ? 25.525 9.444 23.660 1.00 38.53 105 ALA A C 1
ATOM 775 O O . ALA A 1 105 ? 25.535 8.442 22.951 1.00 38.53 105 ALA A O 1
ATOM 776 N N . GLN A 1 106 ? 24.742 10.489 23.375 1.00 38.94 106 GLN A N 1
ATOM 777 C CA . GLN A 1 106 ? 24.357 10.852 22.002 1.00 38.94 106 GLN A CA 1
ATOM 778 C C . GLN A 1 106 ? 24.199 12.381 21.931 1.00 38.94 106 GLN A C 1
ATOM 780 O O . GLN A 1 106 ? 23.490 12.938 22.769 1.00 38.94 106 GLN A O 1
ATOM 785 N N . PRO A 1 107 ? 24.850 13.085 20.986 1.00 40.62 107 PRO A N 1
ATOM 786 C CA . PRO A 1 107 ? 24.677 14.527 20.853 1.00 40.62 107 PRO A CA 1
ATOM 787 C C . PRO A 1 107 ? 23.271 14.850 20.310 1.00 40.62 107 PRO A C 1
ATOM 789 O O . PRO A 1 107 ? 22.807 14.174 19.384 1.00 40.62 107 PRO A O 1
ATOM 792 N N . PRO A 1 108 ? 22.583 15.872 20.852 1.00 34.72 108 PRO A N 1
ATOM 793 C CA . PRO A 1 108 ? 21.268 16.277 20.376 1.00 34.72 108 PRO A CA 1
ATOM 794 C C . PRO A 1 108 ? 21.365 16.900 18.977 1.00 34.72 108 PRO A C 1
ATOM 796 O O . PRO A 1 108 ? 22.124 17.838 18.738 1.00 34.72 108 PRO A O 1
ATOM 799 N N . LEU A 1 109 ? 20.569 16.372 18.045 1.00 41.47 109 LEU A N 1
ATOM 800 C CA . LEU A 1 109 ? 20.331 16.987 16.743 1.00 41.47 109 LEU A CA 1
ATOM 801 C C . LEU A 1 109 ? 19.493 18.255 16.932 1.00 41.47 109 LEU A C 1
ATOM 803 O O . LEU A 1 109 ? 18.449 18.233 17.582 1.00 41.47 109 LEU A O 1
ATOM 807 N N . ALA A 1 110 ? 19.988 19.346 16.351 1.00 32.53 110 ALA A N 1
ATOM 808 C CA . ALA A 1 110 ? 19.438 20.688 16.428 1.00 32.53 110 ALA A CA 1
ATOM 809 C C . ALA A 1 110 ? 17.934 20.742 16.107 1.00 32.53 110 ALA A C 1
ATOM 811 O O . ALA A 1 110 ? 17.489 20.354 15.024 1.00 32.53 110 ALA A O 1
ATOM 812 N N . ALA A 1 111 ? 17.164 21.287 17.048 1.00 32.88 111 ALA A N 1
ATOM 813 C CA . ALA A 1 111 ? 15.816 21.762 16.799 1.00 32.88 111 ALA A CA 1
ATOM 814 C C . ALA A 1 111 ? 15.892 23.036 15.945 1.00 32.88 111 ALA A C 1
ATOM 816 O O . ALA A 1 111 ? 16.536 24.015 16.322 1.00 32.88 111 ALA A O 1
ATOM 817 N N . ALA A 1 112 ? 15.224 23.025 14.792 1.00 34.81 112 ALA A N 1
ATOM 818 C CA . ALA A 1 112 ? 14.987 24.222 13.999 1.00 34.81 112 ALA A CA 1
ATOM 819 C C . ALA A 1 112 ? 14.085 25.177 14.799 1.00 34.81 112 ALA A C 1
ATOM 821 O O . ALA A 1 112 ? 12.884 24.943 14.952 1.00 34.81 112 ALA A O 1
ATOM 822 N N . GLY A 1 113 ? 14.690 26.234 15.341 1.00 31.67 113 GLY A N 1
ATOM 823 C CA . GLY A 1 113 ? 13.997 27.313 16.029 1.00 31.67 113 GLY A CA 1
ATOM 824 C C . GLY A 1 113 ? 13.084 28.075 15.072 1.00 31.67 113 GLY A C 1
ATOM 825 O O . GLY A 1 113 ? 13.512 28.570 14.030 1.00 31.67 113 GLY A O 1
ATOM 826 N N . ARG A 1 114 ? 11.806 28.178 15.442 1.00 35.22 114 ARG A N 1
ATOM 827 C CA . ARG A 1 114 ? 10.866 29.134 14.858 1.00 35.22 114 ARG A CA 1
ATOM 828 C C . ARG A 1 114 ? 11.209 30.526 15.385 1.00 35.22 114 ARG A C 1
ATOM 830 O O . ARG A 1 114 ? 11.108 30.773 16.583 1.00 35.22 114 ARG A O 1
ATOM 837 N N . HIS A 1 115 ? 11.579 31.435 14.491 1.00 33.03 115 HIS A N 1
ATOM 838 C CA . HIS A 1 115 ? 11.683 32.855 14.807 1.00 33.03 115 HIS A CA 1
ATOM 839 C C . HIS A 1 115 ? 10.283 33.467 14.958 1.00 33.03 115 HIS A C 1
ATOM 841 O O . HIS A 1 115 ? 9.567 33.643 13.974 1.00 33.03 115 HIS A O 1
ATOM 847 N N . HIS A 1 116 ? 9.920 33.832 16.188 1.00 33.88 116 HIS A N 1
ATOM 848 C CA . HIS A 1 116 ? 8.928 34.871 16.454 1.00 33.88 116 HIS A CA 1
ATOM 849 C C . HIS A 1 116 ? 9.644 36.228 16.485 1.00 33.88 116 HIS A C 1
ATOM 851 O O . HIS A 1 116 ? 10.598 36.416 17.236 1.00 33.88 116 HIS A O 1
ATOM 857 N N . ARG A 1 117 ? 9.204 37.162 15.633 1.00 32.22 117 ARG A N 1
ATOM 858 C CA . ARG A 1 117 ? 9.621 38.569 15.650 1.00 32.22 117 ARG A CA 1
ATOM 859 C C . ARG A 1 117 ? 8.655 39.381 16.517 1.00 32.22 117 ARG A C 1
ATOM 861 O O . ARG A 1 117 ? 7.498 39.554 16.154 1.00 32.22 117 ARG A O 1
ATOM 868 N N . SER A 1 118 ? 9.187 39.929 17.596 1.00 38.56 118 SER A N 1
ATOM 869 C CA . SER A 1 118 ? 8.728 41.101 18.356 1.00 38.56 118 SER A CA 1
ATOM 870 C C . SER A 1 118 ? 10.009 41.627 19.014 1.00 38.56 118 SER A C 1
ATOM 872 O O . SER A 1 118 ? 10.727 40.830 19.600 1.00 38.56 118 SER A O 1
ATOM 874 N N . GLY A 1 119 ? 10.473 42.865 18.903 1.00 32.75 119 GLY A N 1
ATOM 875 C CA . GLY A 1 119 ? 9.824 44.138 18.650 1.00 32.75 119 GLY A CA 1
ATOM 876 C C . GLY A 1 119 ? 10.291 45.072 19.771 1.00 32.75 119 GLY A C 1
ATOM 877 O O . GLY A 1 119 ? 9.917 44.819 20.908 1.00 32.75 119 GLY A O 1
ATOM 878 N N . ARG A 1 120 ? 11.048 46.130 19.421 1.00 35.94 120 ARG A N 1
ATOM 879 C CA . ARG A 1 120 ? 11.553 47.233 20.283 1.00 35.94 120 ARG A CA 1
ATOM 880 C C . ARG A 1 120 ? 12.623 46.818 21.314 1.00 35.94 120 ARG A C 1
ATOM 882 O O . ARG A 1 120 ? 12.569 45.723 21.842 1.00 35.94 120 ARG A O 1
ATOM 889 N N . GLY A 1 121 ? 13.629 47.618 21.645 1.00 31.31 121 GLY A N 1
ATOM 890 C CA . GLY A 1 121 ? 14.014 48.961 21.234 1.00 31.31 121 GLY A CA 1
ATOM 891 C C . GLY A 1 121 ? 15.360 49.312 21.883 1.00 31.31 121 GLY A C 1
ATOM 892 O O . GLY A 1 121 ? 15.775 48.663 22.836 1.00 31.31 121 GLY A O 1
ATOM 893 N N . ASP A 1 122 ? 15.986 50.338 21.317 1.00 33.28 122 ASP A N 1
ATOM 894 C CA . ASP A 1 122 ? 16.801 51.349 21.986 1.00 33.28 122 ASP A CA 1
ATOM 895 C C . ASP A 1 122 ? 18.176 51.040 22.626 1.00 33.28 122 ASP A C 1
ATOM 897 O O . ASP A 1 122 ? 18.334 50.319 23.602 1.00 33.28 122 ASP A O 1
ATOM 901 N N . HIS A 1 123 ? 19.135 51.816 22.096 1.00 33.84 123 HIS A N 1
ATOM 902 C CA . HIS A 1 123 ? 20.165 52.589 22.800 1.00 33.84 123 HIS A CA 1
ATOM 903 C C . HIS A 1 123 ? 21.576 52.004 23.060 1.00 33.84 123 HIS A C 1
ATOM 905 O O . HIS A 1 123 ? 21.813 51.200 23.949 1.00 33.84 123 HIS A O 1
ATOM 911 N N . LEU A 1 124 ? 22.522 52.647 22.345 1.00 37.56 124 LEU A N 1
ATOM 912 C CA . LEU A 1 124 ? 23.795 53.249 22.795 1.00 37.56 124 LEU A CA 1
ATOM 913 C C . LEU A 1 124 ? 25.148 52.572 22.463 1.00 37.56 124 LEU A C 1
ATOM 915 O O . LEU A 1 124 ? 25.526 51.539 22.993 1.00 37.56 124 LEU A O 1
ATOM 919 N N . ARG A 1 125 ? 25.903 53.347 21.658 1.00 34.84 125 ARG A N 1
ATOM 920 C CA . ARG A 1 125 ? 27.328 53.749 21.747 1.00 34.84 125 ARG A CA 1
ATOM 921 C C . ARG A 1 125 ? 28.464 52.708 21.676 1.00 34.84 125 ARG A C 1
ATOM 923 O O . ARG A 1 125 ? 28.814 52.054 22.642 1.00 34.84 125 ARG A O 1
ATOM 930 N N . ALA A 1 126 ? 29.130 52.746 20.516 1.00 37.34 126 ALA A N 1
ATOM 931 C CA . ALA A 1 126 ? 30.531 53.142 20.279 1.00 37.34 126 ALA A CA 1
ATOM 932 C C . ALA A 1 126 ? 31.643 52.764 21.285 1.00 37.34 126 ALA A C 1
ATOM 934 O O . ALA A 1 126 ? 31.702 53.323 22.374 1.00 37.34 126 ALA A O 1
ATOM 935 N N . ALA A 1 127 ? 32.637 52.007 20.795 1.00 36.56 127 ALA A N 1
ATOM 936 C CA . ALA A 1 127 ? 34.074 52.343 20.806 1.00 36.56 127 ALA A CA 1
ATOM 937 C C . ALA A 1 127 ? 34.866 51.287 19.994 1.00 36.56 127 ALA A C 1
ATOM 939 O O . ALA A 1 127 ? 34.692 50.091 20.206 1.00 36.56 127 ALA A O 1
ATOM 940 N N . GLY A 1 128 ? 35.713 51.714 19.047 1.00 35.41 128 GLY A N 1
ATOM 941 C CA . GLY A 1 128 ? 36.766 50.866 18.444 1.00 35.41 128 GLY A CA 1
ATOM 942 C C . GLY A 1 128 ? 38.031 50.855 19.320 1.00 35.41 128 GLY A C 1
ATOM 943 O O . GLY A 1 128 ? 37.930 51.154 20.506 1.00 35.41 128 GLY A O 1
ATOM 944 N N . PRO A 1 129 ? 39.254 50.731 18.764 1.00 51.00 129 PRO A N 1
ATOM 945 C CA . PRO A 1 129 ? 39.739 49.934 17.629 1.00 51.00 129 PRO A CA 1
ATOM 946 C C . PRO A 1 129 ? 40.993 49.091 18.030 1.00 51.00 129 PRO A C 1
ATOM 948 O O . PRO A 1 129 ? 41.367 49.068 19.199 1.00 51.00 129 PRO A O 1
ATOM 951 N N . ARG A 1 130 ? 41.710 48.537 17.026 1.00 38.41 130 ARG A N 1
ATOM 952 C CA . ARG A 1 130 ? 43.073 47.911 17.039 1.00 38.41 130 ARG A CA 1
ATOM 953 C C . ARG A 1 130 ? 43.078 46.379 17.207 1.00 38.41 130 ARG A C 1
ATOM 955 O O . ARG A 1 130 ? 42.293 45.851 17.968 1.00 38.41 130 ARG A O 1
ATOM 962 N N . CYS A 1 131 ? 43.952 45.574 16.597 1.00 33.56 131 CYS A N 1
ATOM 963 C CA . CYS A 1 131 ? 44.971 45.716 15.552 1.00 33.56 131 CYS A CA 1
ATOM 964 C C . CYS A 1 131 ? 45.492 44.299 15.206 1.00 33.56 131 CYS A C 1
ATOM 966 O O . CYS A 1 131 ? 45.700 43.503 16.110 1.00 33.56 131 CYS A O 1
ATOM 968 N N . ARG A 1 132 ? 45.848 44.112 13.925 1.00 35.25 132 ARG A N 1
ATOM 969 C CA . ARG A 1 132 ? 46.981 43.332 13.362 1.00 35.25 132 ARG A CA 1
ATOM 970 C C . ARG A 1 132 ? 47.012 41.790 13.386 1.00 35.25 132 ARG A C 1
ATOM 972 O O . ARG A 1 132 ? 46.905 41.148 14.418 1.00 35.25 132 ARG A O 1
ATOM 979 N N . GLY A 1 133 ? 47.412 41.270 12.215 1.00 33.28 133 GLY A N 1
ATOM 980 C CA . GLY A 1 133 ? 48.029 39.956 11.979 1.00 33.28 133 GLY A CA 1
ATOM 981 C C . GLY A 1 133 ? 47.061 38.997 11.289 1.00 33.28 133 GLY A C 1
ATOM 982 O O . GLY A 1 133 ? 46.201 38.440 11.944 1.00 33.28 133 GLY A O 1
ATOM 983 N N . GLY A 1 134 ? 47.040 38.804 9.971 1.00 33.09 134 GLY A N 1
ATOM 984 C CA . GLY A 1 134 ? 48.148 38.677 9.033 1.00 33.09 134 GLY A CA 1
ATOM 985 C C . GLY A 1 134 ? 48.197 37.215 8.594 1.00 33.09 134 GLY A C 1
ATOM 986 O O . GLY A 1 134 ? 48.472 36.368 9.426 1.00 33.09 134 GLY A O 1
ATOM 987 N N . LEU A 1 135 ? 47.901 36.924 7.324 1.00 39.59 135 LEU A N 1
ATOM 988 C CA . LEU A 1 135 ? 48.547 35.874 6.528 1.00 39.59 135 LEU A CA 1
ATOM 989 C C . LEU A 1 135 ? 47.991 35.876 5.101 1.00 39.59 135 LEU A C 1
ATOM 991 O O . LEU A 1 135 ? 46.795 35.995 4.852 1.00 39.59 135 LEU A O 1
ATOM 995 N N . ARG A 1 136 ? 48.937 35.804 4.170 1.00 36.31 136 ARG A N 1
ATOM 996 C CA . ARG A 1 136 ? 48.768 35.806 2.723 1.00 36.31 136 ARG A CA 1
ATOM 997 C C . ARG A 1 136 ? 48.282 34.433 2.259 1.00 36.31 136 ARG A C 1
ATOM 999 O O . ARG A 1 136 ? 48.861 33.436 2.667 1.00 36.31 136 ARG A O 1
ATOM 1006 N N . ALA A 1 137 ? 47.380 34.405 1.287 1.00 40.00 137 ALA A N 1
ATOM 1007 C CA . ALA A 1 137 ? 47.459 33.458 0.178 1.00 40.00 137 ALA A CA 1
ATOM 1008 C C . ALA A 1 137 ? 46.685 34.032 -1.010 1.00 40.00 137 ALA A C 1
ATOM 1010 O O . ALA A 1 137 ? 45.480 34.257 -0.952 1.00 40.00 137 ALA A O 1
ATOM 1011 N N . ARG A 1 138 ? 47.437 34.320 -2.070 1.00 32.19 138 ARG A N 1
ATOM 1012 C CA . ARG A 1 138 ? 46.935 34.663 -3.395 1.00 32.19 138 ARG A CA 1
ATOM 1013 C C . ARG A 1 138 ? 46.365 33.394 -4.026 1.00 32.19 138 ARG A C 1
ATOM 1015 O O . ARG A 1 138 ? 47.016 32.356 -3.966 1.00 32.19 138 ARG A O 1
ATOM 1022 N N . SER A 1 139 ? 45.235 33.500 -4.708 1.00 38.09 139 SER A N 1
ATOM 1023 C CA . SER A 1 139 ? 45.007 32.778 -5.961 1.00 38.09 139 SER A CA 1
ATOM 1024 C C . SER A 1 139 ? 43.986 33.557 -6.778 1.00 38.09 139 SER A C 1
ATOM 1026 O O . SER A 1 139 ? 42.883 33.840 -6.323 1.00 38.09 139 SER A O 1
ATOM 1028 N N . LEU A 1 140 ? 44.461 33.974 -7.945 1.00 33.97 140 LEU A N 1
ATOM 1029 C CA . LEU A 1 140 ? 43.759 34.656 -9.019 1.00 33.97 140 LEU A CA 1
ATOM 1030 C C . LEU A 1 140 ? 42.763 33.690 -9.670 1.00 33.97 140 LEU A C 1
ATOM 1032 O O . LEU A 1 140 ? 43.133 32.551 -9.943 1.00 33.97 140 LEU A O 1
ATOM 1036 N N . ALA A 1 141 ? 41.551 34.163 -9.948 1.00 33.28 141 ALA A N 1
ATOM 1037 C CA . ALA A 1 141 ? 40.711 33.669 -11.037 1.00 33.28 141 ALA A CA 1
ATOM 1038 C C . ALA A 1 141 ? 39.628 34.717 -11.342 1.00 33.28 141 ALA A C 1
ATOM 1040 O O . ALA A 1 141 ? 38.668 34.873 -10.593 1.00 33.28 141 ALA A O 1
ATOM 1041 N N . ASP A 1 142 ? 39.893 35.479 -12.400 1.00 31.30 142 ASP A N 1
ATOM 1042 C CA . ASP A 1 142 ? 38.976 36.050 -13.388 1.00 31.30 142 ASP A CA 1
ATOM 1043 C C . ASP A 1 142 ? 37.572 36.481 -12.946 1.00 31.30 142 ASP A C 1
ATOM 1045 O O . ASP A 1 142 ? 36.628 35.697 -12.843 1.00 31.30 142 ASP A O 1
ATOM 1049 N N . ALA A 1 143 ? 37.434 37.801 -12.822 1.00 34.88 143 ALA A N 1
ATOM 1050 C CA . ALA A 1 143 ? 36.171 38.511 -12.919 1.00 34.88 143 ALA A CA 1
ATOM 1051 C C . ALA A 1 143 ? 35.941 38.969 -14.371 1.00 34.88 143 ALA A C 1
ATOM 1053 O O . ALA A 1 143 ? 36.801 39.610 -14.973 1.00 34.88 143 ALA A O 1
ATOM 1054 N N . ALA A 1 144 ? 34.741 38.704 -14.882 1.00 33.41 144 ALA A N 1
ATOM 1055 C CA . ALA A 1 144 ? 34.105 39.431 -15.978 1.00 33.41 144 ALA A CA 1
ATOM 1056 C C . ALA A 1 144 ? 32.703 39.883 -15.500 1.00 33.41 144 ALA A C 1
ATOM 1058 O O . ALA A 1 144 ? 32.174 39.307 -14.546 1.00 33.41 144 ALA A O 1
ATOM 1059 N N . PRO A 1 145 ? 32.142 40.962 -16.070 1.00 40.28 145 PRO A N 1
ATOM 1060 C CA . PRO A 1 145 ? 31.651 42.088 -15.277 1.00 40.28 145 PRO A CA 1
ATOM 1061 C C . PRO A 1 145 ? 30.166 42.054 -14.901 1.00 40.28 145 PRO A C 1
ATOM 1063 O O . PRO A 1 145 ? 29.327 41.404 -15.520 1.00 40.28 145 PRO A O 1
ATOM 1066 N N . SER A 1 146 ? 29.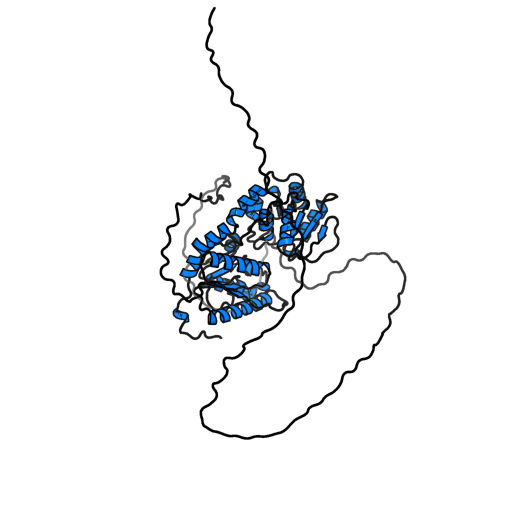870 42.857 -13.881 1.00 33.03 146 SER A N 1
ATOM 1067 C CA . SER A 1 146 ? 28.559 43.315 -13.435 1.00 33.03 146 SER A CA 1
ATOM 1068 C C . SER A 1 146 ? 27.842 44.138 -14.508 1.00 33.03 146 SER A C 1
ATOM 1070 O O . SER A 1 146 ? 28.340 45.176 -14.936 1.00 33.03 146 SER A O 1
ATOM 1072 N N . GLY A 1 147 ? 26.644 43.688 -14.884 1.00 32.78 147 GLY A N 1
ATOM 1073 C CA . GLY A 1 147 ? 25.646 44.506 -15.562 1.00 32.78 147 GLY A CA 1
ATOM 1074 C C . GLY A 1 147 ? 24.901 45.374 -14.551 1.00 32.78 147 GLY A C 1
ATOM 1075 O O . GLY A 1 147 ? 24.323 44.868 -13.589 1.00 32.78 147 GLY A O 1
ATOM 1076 N N . GLU A 1 148 ? 24.961 46.679 -14.780 1.00 39.81 148 GLU A N 1
ATOM 1077 C CA . GLU A 1 148 ? 24.167 47.710 -14.126 1.00 39.81 148 GLU A CA 1
ATOM 1078 C C . GLU A 1 148 ? 22.684 47.619 -14.515 1.00 39.81 148 GLU A C 1
ATOM 1080 O O . GLU A 1 148 ? 22.323 47.170 -15.602 1.00 39.81 148 GLU A O 1
ATOM 1085 N N . GLY A 1 149 ? 21.829 48.124 -13.628 1.00 33.59 149 GLY A N 1
ATOM 1086 C CA . GLY A 1 149 ? 20.409 48.365 -13.872 1.00 33.59 149 GLY A CA 1
ATOM 1087 C C . GLY A 1 149 ? 19.594 47.897 -12.673 1.00 33.59 149 GLY A C 1
ATOM 1088 O O . GLY A 1 149 ? 19.627 46.734 -12.302 1.00 33.59 149 GLY A O 1
ATOM 1089 N N . GLY A 1 150 ? 18.841 48.721 -11.968 1.00 33.12 150 GLY A N 1
ATOM 1090 C CA . GLY A 1 150 ? 18.453 50.108 -12.149 1.00 33.12 150 GLY A CA 1
ATOM 1091 C C . GLY A 1 150 ? 17.369 50.344 -11.099 1.00 33.12 150 GLY A C 1
ATOM 1092 O O . GLY A 1 150 ? 16.549 49.460 -10.842 1.00 33.12 150 GLY A O 1
ATOM 1093 N N . GLY A 1 151 ? 17.425 51.489 -10.425 1.00 37.84 151 GLY A N 1
ATOM 1094 C CA . GLY A 1 151 ? 16.457 51.866 -9.404 1.00 37.84 151 GLY A CA 1
ATOM 1095 C C . GLY A 1 151 ? 15.041 51.990 -9.966 1.00 37.84 151 GLY A C 1
ATOM 1096 O O . GLY A 1 151 ? 14.834 52.402 -11.106 1.00 37.84 151 GLY A O 1
ATOM 1097 N N . GLY A 1 152 ? 14.063 51.659 -9.130 1.00 34.53 152 GLY A N 1
ATOM 1098 C CA . GLY A 1 152 ? 12.651 51.799 -9.448 1.00 34.53 152 GLY A CA 1
ATOM 1099 C C . GLY A 1 152 ? 11.794 51.645 -8.203 1.00 34.53 152 GLY A C 1
ATOM 1100 O O . GLY A 1 152 ? 11.177 50.606 -7.993 1.00 34.53 152 GLY A O 1
ATOM 1101 N N . ASP A 1 153 ? 11.762 52.692 -7.381 1.00 43.16 153 ASP A N 1
ATOM 1102 C CA . ASP A 1 153 ? 10.680 52.919 -6.429 1.00 43.16 153 ASP A CA 1
ATOM 1103 C C . ASP A 1 153 ? 9.333 52.951 -7.159 1.00 43.16 153 ASP A C 1
ATOM 1105 O O . ASP A 1 153 ? 9.210 53.613 -8.192 1.00 43.16 153 ASP A O 1
ATOM 1109 N N . ARG A 1 154 ? 8.311 52.307 -6.576 1.00 37.47 154 ARG A N 1
ATOM 1110 C CA . ARG A 1 154 ? 6.936 52.834 -6.443 1.00 37.47 154 ARG A CA 1
ATOM 1111 C C . ARG A 1 154 ? 6.004 51.810 -5.787 1.00 37.47 154 ARG A C 1
ATOM 1113 O O . ARG A 1 154 ? 5.778 50.725 -6.306 1.00 37.47 154 ARG A O 1
ATOM 1120 N N . GLY A 1 155 ? 5.323 52.263 -4.734 1.00 32.69 155 GLY A N 1
ATOM 1121 C CA . GLY A 1 155 ? 3.885 52.016 -4.599 1.00 32.69 155 GLY A CA 1
ATOM 1122 C C . GLY A 1 155 ? 3.442 51.007 -3.544 1.00 32.69 155 GLY A C 1
ATOM 1123 O O . GLY A 1 155 ? 3.200 49.840 -3.826 1.00 32.69 155 GLY A O 1
ATOM 1124 N N . ALA A 1 156 ? 3.163 51.510 -2.343 1.00 40.81 156 ALA A N 1
ATOM 1125 C CA . ALA A 1 156 ? 2.202 50.887 -1.444 1.00 40.81 156 ALA A CA 1
ATOM 1126 C C . ALA A 1 156 ? 0.775 51.009 -2.013 1.00 40.81 156 ALA A C 1
ATOM 1128 O O . ALA A 1 156 ? 0.392 52.104 -2.423 1.00 40.81 156 ALA A O 1
ATOM 1129 N N . ARG A 1 157 ? -0.033 49.936 -1.937 1.00 36.69 157 ARG A N 1
ATOM 1130 C CA . ARG A 1 157 ? -1.464 49.967 -1.545 1.00 36.69 157 ARG A CA 1
ATOM 1131 C C . ARG A 1 157 ? -2.105 48.564 -1.489 1.00 36.69 157 ARG A C 1
ATOM 1133 O O . ARG A 1 157 ? -2.172 47.849 -2.472 1.00 36.69 157 ARG A O 1
ATOM 1140 N N . ARG A 1 158 ? -2.654 48.281 -0.300 1.00 33.25 158 ARG A N 1
ATOM 1141 C CA . ARG A 1 158 ? -3.940 47.622 0.032 1.00 33.25 158 ARG A CA 1
ATOM 1142 C C . ARG A 1 158 ? -4.254 46.187 -0.451 1.00 33.25 158 ARG A C 1
ATOM 1144 O O . ARG A 1 158 ? -4.528 45.920 -1.608 1.00 33.25 158 ARG A O 1
ATOM 1151 N N . ARG A 1 159 ? -4.380 45.328 0.575 1.00 39.66 159 ARG A N 1
ATOM 1152 C CA . ARG A 1 159 ? -5.298 44.186 0.785 1.00 39.66 159 ARG A CA 1
ATOM 1153 C C . ARG A 1 159 ? -6.360 43.930 -0.299 1.00 39.66 159 ARG A C 1
ATOM 1155 O O . ARG A 1 159 ? -7.249 44.760 -0.442 1.00 39.66 159 ARG A O 1
ATOM 1162 N N . VAL A 1 160 ? -6.413 42.691 -0.803 1.00 31.45 160 VAL A N 1
ATOM 1163 C CA . VAL A 1 160 ? -7.663 41.933 -1.023 1.00 31.45 160 VAL A CA 1
ATOM 1164 C C . VAL A 1 160 ? -7.405 40.446 -0.742 1.00 31.45 160 VAL A C 1
ATOM 1166 O O . VAL A 1 160 ? -6.407 39.867 -1.160 1.00 31.45 160 VAL A O 1
ATOM 1169 N N . VAL A 1 161 ? -8.318 39.859 0.025 1.00 42.22 161 VAL A N 1
ATOM 1170 C CA . VAL A 1 161 ? -8.432 38.446 0.393 1.00 42.22 161 VAL A CA 1
ATOM 1171 C C . VAL A 1 161 ? -8.677 37.603 -0.863 1.00 42.22 161 VAL A C 1
ATOM 1173 O O . VAL A 1 161 ? -9.692 37.801 -1.526 1.00 42.22 161 VAL A O 1
ATOM 1176 N N . LEU A 1 162 ? -7.808 36.634 -1.168 1.00 32.25 162 LEU A N 1
ATOM 1177 C CA . LEU A 1 162 ? -8.092 35.622 -2.189 1.00 32.25 162 LEU A CA 1
ATOM 1178 C C . LEU A 1 162 ? -8.525 34.305 -1.548 1.00 32.25 162 LEU A C 1
ATOM 1180 O O . LEU A 1 162 ? -7.828 33.687 -0.743 1.00 32.25 162 LEU A O 1
ATOM 1184 N N . ARG A 1 163 ? -9.749 33.936 -1.921 1.00 31.98 163 ARG A N 1
ATOM 1185 C CA . ARG A 1 163 ? -10.483 32.733 -1.557 1.00 31.98 163 ARG A CA 1
ATOM 1186 C C . ARG A 1 163 ? -9.802 31.480 -2.119 1.00 31.98 163 ARG A C 1
ATOM 1188 O O . ARG A 1 163 ? -9.317 31.464 -3.245 1.00 31.98 163 ARG A O 1
ATOM 1195 N N . ARG A 1 164 ? -9.865 30.400 -1.336 1.00 37.72 164 ARG A N 1
ATOM 1196 C CA . ARG A 1 164 ? -9.711 29.004 -1.775 1.00 37.72 164 ARG A CA 1
ATOM 1197 C C . ARG A 1 164 ? -10.746 28.687 -2.859 1.00 37.72 164 ARG A C 1
ATOM 1199 O O . ARG A 1 164 ? -11.925 28.645 -2.525 1.00 37.72 164 ARG A O 1
ATOM 1206 N N . ALA A 1 165 ? -10.318 28.397 -4.089 1.00 32.75 165 ALA A N 1
ATOM 1207 C CA . ALA A 1 165 ? -11.169 27.737 -5.087 1.00 32.75 165 ALA A CA 1
ATOM 1208 C C . ALA A 1 165 ? -10.405 27.146 -6.297 1.00 32.75 165 ALA A C 1
ATOM 1210 O O . ALA A 1 165 ? -10.858 27.340 -7.407 1.00 32.75 165 ALA A O 1
ATOM 1211 N N . HIS A 1 166 ? -9.279 26.426 -6.151 1.00 31.05 166 HIS A N 1
ATOM 1212 C CA . HIS A 1 166 ? -8.664 25.721 -7.308 1.00 31.05 166 HIS A CA 1
ATOM 1213 C C . HIS A 1 166 ? -7.962 24.396 -6.949 1.00 31.05 166 HIS A C 1
ATOM 1215 O O . HIS A 1 166 ? -6.852 24.122 -7.389 1.00 31.05 166 HIS A O 1
ATOM 1221 N N . LEU A 1 167 ? -8.619 23.539 -6.163 1.00 33.84 167 LEU A N 1
ATOM 1222 C CA . LEU A 1 167 ? -8.262 22.116 -6.065 1.00 33.84 167 LEU A CA 1
ATOM 1223 C C . LEU A 1 167 ? -9.529 21.264 -6.174 1.00 33.84 167 LEU A C 1
ATOM 1225 O O . LEU A 1 167 ? -9.925 20.574 -5.243 1.00 33.84 167 LEU A O 1
ATOM 1229 N N . ALA A 1 168 ? -10.180 21.351 -7.328 1.00 31.00 168 ALA A N 1
ATOM 1230 C CA . ALA A 1 168 ? -11.057 20.303 -7.818 1.00 31.00 168 ALA A CA 1
ATOM 1231 C C . ALA A 1 168 ? -10.407 19.801 -9.107 1.00 31.00 168 ALA A C 1
ATOM 1233 O O . ALA A 1 168 ? -10.478 20.458 -10.143 1.00 31.00 168 ALA A O 1
ATOM 1234 N N . ALA A 1 169 ? -9.694 18.677 -9.023 1.00 36.22 169 ALA A N 1
ATOM 1235 C CA . ALA A 1 169 ? -9.373 17.916 -10.218 1.00 36.22 169 ALA A CA 1
ATOM 1236 C C . ALA A 1 169 ? -10.718 17.514 -10.827 1.00 36.22 169 ALA A C 1
ATOM 1238 O O . ALA A 1 169 ? -11.493 16.804 -10.186 1.00 36.22 169 ALA A O 1
ATOM 1239 N N . ALA A 1 170 ? -11.029 18.054 -12.004 1.00 27.62 170 ALA A N 1
ATOM 1240 C CA . ALA A 1 170 ? -12.241 17.717 -12.724 1.00 27.62 170 ALA A CA 1
ATOM 1241 C C . ALA A 1 170 ? -12.253 16.203 -12.951 1.00 27.62 170 ALA A C 1
ATOM 1243 O O . ALA A 1 170 ? -11.438 15.670 -13.705 1.00 27.62 170 ALA A O 1
ATOM 1244 N N . SER A 1 171 ? -13.169 15.514 -12.277 1.00 34.03 171 SER A N 1
ATOM 1245 C CA . SER A 1 171 ? -13.542 14.144 -12.585 1.00 34.03 171 SER A CA 1
ATOM 1246 C C . SER A 1 171 ? -13.955 14.113 -14.054 1.00 34.03 171 SER A C 1
ATOM 1248 O O . SER A 1 171 ? -14.990 14.657 -14.434 1.00 34.03 171 SER A O 1
ATOM 1250 N N . HIS A 1 172 ? -13.108 13.531 -14.903 1.00 35.47 172 HIS A N 1
ATOM 1251 C CA . HIS A 1 172 ? -13.475 13.229 -16.278 1.00 35.47 172 HIS A CA 1
ATOM 1252 C C . HIS A 1 172 ? -14.692 12.306 -16.239 1.00 35.47 172 HIS A C 1
ATOM 1254 O O . HIS A 1 172 ? -14.607 11.161 -15.798 1.00 35.47 172 HIS A O 1
ATOM 1260 N N . GLY A 1 173 ? -15.842 12.845 -16.647 1.00 28.31 173 GLY A N 1
ATOM 1261 C CA . GLY A 1 173 ? -17.064 12.079 -16.813 1.00 28.31 173 GLY A CA 1
ATOM 1262 C C . GLY A 1 173 ? -16.815 10.968 -17.823 1.00 28.31 173 GLY A C 1
ATOM 1263 O O . GLY A 1 173 ? -16.520 11.236 -18.988 1.00 28.31 173 GLY A O 1
ATOM 1264 N N . ALA A 1 174 ? -16.912 9.725 -17.361 1.00 34.06 174 ALA A N 1
ATOM 1265 C CA . ALA A 1 174 ? -16.851 8.548 -18.205 1.00 34.06 174 ALA A CA 1
ATOM 1266 C C . ALA A 1 174 ? -18.019 8.594 -19.201 1.00 34.06 174 ALA A C 1
ATOM 1268 O O . ALA A 1 174 ? -19.167 8.327 -18.846 1.00 34.06 174 ALA A O 1
ATOM 1269 N N . ARG A 1 175 ? -17.733 8.955 -20.456 1.00 32.62 175 ARG A N 1
ATOM 1270 C CA . ARG A 1 175 ? -18.638 8.663 -21.569 1.00 32.62 175 ARG A CA 1
ATOM 1271 C C . ARG A 1 175 ? -18.634 7.151 -21.780 1.00 32.62 175 ARG A C 1
ATOM 1273 O O . ARG A 1 175 ? -17.572 6.533 -21.820 1.00 32.62 175 ARG A O 1
ATOM 1280 N N . ALA A 1 176 ? -19.818 6.562 -21.914 1.00 31.36 176 ALA A N 1
ATOM 1281 C CA . ALA A 1 176 ? -19.966 5.186 -22.364 1.00 31.36 176 ALA A CA 1
ATOM 1282 C C . ALA A 1 176 ? -19.363 5.071 -23.774 1.00 31.36 176 ALA A C 1
ATOM 1284 O O . ALA A 1 176 ? -19.882 5.659 -24.723 1.00 31.36 176 ALA A O 1
ATOM 1285 N N . HIS A 1 177 ? -18.233 4.374 -23.902 1.00 39.12 177 HIS A N 1
ATOM 1286 C CA . HIS A 1 177 ? -17.627 4.105 -25.201 1.00 39.12 177 HIS A CA 1
ATOM 1287 C C . HIS A 1 177 ? -18.358 2.934 -25.875 1.00 39.12 177 HIS A C 1
ATOM 1289 O O . HIS A 1 177 ? -18.474 1.868 -25.263 1.00 39.12 177 HIS A O 1
ATOM 1295 N N . PRO A 1 178 ? -18.842 3.093 -27.119 1.00 37.56 178 PRO A N 1
ATOM 1296 C CA . PRO A 1 178 ? -19.288 1.967 -27.924 1.00 37.56 178 PRO A CA 1
ATOM 1297 C C . PRO A 1 178 ? -18.065 1.110 -28.284 1.00 37.56 178 PRO A C 1
ATOM 1299 O O . PRO A 1 178 ? -16.996 1.652 -28.551 1.00 37.56 178 PRO A O 1
ATOM 1302 N N . GLY A 1 179 ? -18.241 -0.214 -28.219 1.00 37.72 179 GLY A N 1
ATOM 1303 C CA . GLY A 1 179 ? -17.280 -1.294 -28.491 1.00 37.72 179 GLY A CA 1
ATOM 1304 C C . GLY A 1 179 ? -15.877 -0.906 -28.967 1.00 37.72 179 GLY A C 1
ATOM 1305 O O . GLY A 1 179 ? -15.699 -0.405 -30.075 1.00 37.72 179 GLY A O 1
ATOM 1306 N N . LEU A 1 180 ? -14.866 -1.241 -28.157 1.00 40.66 180 LEU A N 1
ATOM 1307 C CA . LEU A 1 180 ? -13.466 -1.218 -28.579 1.00 40.66 180 LEU A CA 1
ATOM 1308 C C . LEU A 1 180 ? -13.309 -2.042 -29.873 1.00 40.66 180 LEU A C 1
ATOM 1310 O O . LEU A 1 180 ? -13.663 -3.226 -29.876 1.00 40.66 180 LEU A O 1
ATOM 1314 N N . PRO A 1 181 ? -12.784 -1.464 -30.968 1.00 38.28 181 PRO A N 1
ATOM 1315 C CA . PRO A 1 181 ? -12.489 -2.234 -32.162 1.00 38.28 181 PRO A CA 1
ATOM 1316 C C . PRO A 1 181 ? -11.414 -3.267 -31.822 1.00 38.28 181 PRO A C 1
ATOM 1318 O O . PRO A 1 181 ? -10.423 -2.951 -31.162 1.00 38.28 181 PRO A O 1
ATOM 1321 N N . ALA A 1 182 ? -11.610 -4.504 -32.279 1.00 41.12 182 ALA A N 1
ATOM 1322 C CA . ALA A 1 182 ? -10.619 -5.564 -32.190 1.00 41.12 182 ALA A CA 1
ATOM 1323 C C . ALA A 1 182 ? -9.315 -5.088 -32.849 1.00 41.12 182 ALA A C 1
ATOM 1325 O O . ALA A 1 182 ? -9.175 -5.109 -34.074 1.00 41.12 182 ALA A O 1
ATOM 1326 N N . GLN A 1 183 ? -8.364 -4.612 -32.041 1.00 45.47 183 GLN A N 1
ATOM 1327 C CA . GLN A 1 183 ? -7.033 -4.264 -32.513 1.00 45.47 183 GLN A CA 1
ATOM 1328 C C . GLN A 1 183 ? -6.424 -5.519 -33.133 1.00 45.47 183 GLN A C 1
ATOM 1330 O O . GLN A 1 183 ? -6.147 -6.509 -32.451 1.00 45.47 183 GLN A O 1
ATOM 1335 N N . ARG A 1 184 ? -6.241 -5.472 -34.456 1.00 41.81 184 ARG A N 1
ATOM 1336 C CA . ARG A 1 184 ? -5.479 -6.457 -35.218 1.00 41.81 184 ARG A CA 1
ATOM 1337 C C . ARG A 1 184 ? -4.132 -6.652 -34.525 1.00 41.81 184 ARG A C 1
ATOM 1339 O O . ARG A 1 184 ? -3.304 -5.744 -34.507 1.00 41.81 184 ARG A O 1
ATOM 1346 N N . ARG A 1 185 ? -3.935 -7.838 -33.944 1.00 47.31 185 ARG A N 1
ATOM 1347 C CA . ARG A 1 185 ? -2.669 -8.296 -33.364 1.00 47.31 185 ARG A CA 1
ATOM 1348 C C . ARG A 1 185 ? -1.619 -8.342 -34.479 1.00 47.31 185 ARG A C 1
ATOM 1350 O O . ARG A 1 185 ? -1.499 -9.347 -35.169 1.00 47.31 185 ARG A O 1
ATOM 1357 N N . ALA A 1 186 ? -0.904 -7.238 -34.693 1.00 47.72 186 ALA A N 1
ATOM 1358 C CA . ALA A 1 186 ? 0.294 -7.213 -35.526 1.00 47.72 186 ALA A CA 1
ATOM 1359 C C . ALA A 1 186 ? 1.260 -8.276 -34.989 1.00 47.72 186 ALA A C 1
ATOM 1361 O O . ALA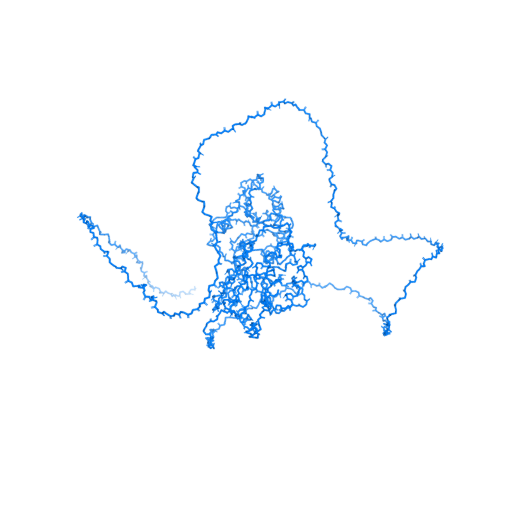 A 1 186 ? 1.512 -8.284 -33.789 1.00 47.72 186 ALA A O 1
ATOM 1362 N N . GLY A 1 187 ? 1.704 -9.199 -35.847 1.00 44.97 187 GLY A N 1
ATOM 1363 C CA . GLY A 1 187 ? 2.382 -10.447 -35.481 1.00 44.97 187 GLY A CA 1
ATOM 1364 C C . GLY A 1 187 ? 3.422 -10.289 -34.373 1.00 44.97 187 GLY A C 1
ATOM 1365 O O . GLY A 1 187 ? 4.508 -9.759 -34.594 1.00 44.97 187 GLY A O 1
ATOM 1366 N N . TRP A 1 188 ? 3.078 -10.760 -33.174 1.00 52.12 188 TRP A N 1
ATOM 1367 C CA . TRP A 1 188 ? 4.012 -10.874 -32.062 1.00 52.12 188 TRP A CA 1
ATOM 1368 C C . TRP A 1 188 ? 4.948 -12.026 -32.402 1.00 52.12 188 TRP A C 1
ATOM 1370 O O . TRP A 1 188 ? 4.480 -13.128 -32.691 1.00 52.12 188 TRP A O 1
ATOM 1380 N N . VAL A 1 189 ? 6.255 -11.766 -32.411 1.00 52.94 189 VAL A N 1
ATOM 1381 C CA . VAL A 1 189 ? 7.263 -12.814 -32.581 1.00 52.94 189 VAL A CA 1
ATOM 1382 C C . VAL A 1 189 ? 7.026 -13.849 -31.484 1.00 52.94 189 VAL A C 1
ATOM 1384 O O . VAL A 1 189 ? 7.149 -13.563 -30.293 1.00 52.94 189 VAL A O 1
ATOM 1387 N N . VAL A 1 190 ? 6.600 -15.036 -31.900 1.00 51.97 190 VAL A N 1
ATOM 1388 C CA . VAL A 1 190 ? 6.235 -16.138 -31.017 1.00 51.97 190 VAL A CA 1
ATOM 1389 C C . VAL A 1 190 ? 7.526 -16.659 -30.381 1.00 51.97 190 VAL A C 1
ATOM 1391 O O . VAL A 1 190 ? 8.302 -17.331 -31.051 1.00 51.97 190 VAL A O 1
ATOM 1394 N N . GLY A 1 191 ? 7.784 -16.314 -29.112 1.00 67.94 191 GLY A N 1
ATOM 1395 C CA . GLY A 1 191 ? 8.856 -16.953 -28.333 1.00 67.94 191 GLY A CA 1
ATOM 1396 C C . GLY A 1 191 ? 9.535 -16.156 -27.210 1.00 67.94 191 GLY A C 1
ATOM 1397 O O . GLY A 1 191 ? 10.322 -16.754 -26.486 1.00 67.94 191 GLY A O 1
ATOM 1398 N N . GLY A 1 192 ? 9.275 -14.854 -27.033 1.00 85.12 192 GLY A N 1
ATOM 1399 C CA . GLY A 1 192 ? 9.946 -14.036 -26.004 1.00 85.12 192 GLY A CA 1
ATOM 1400 C C . GLY A 1 192 ? 9.096 -13.731 -24.764 1.00 85.12 192 GLY A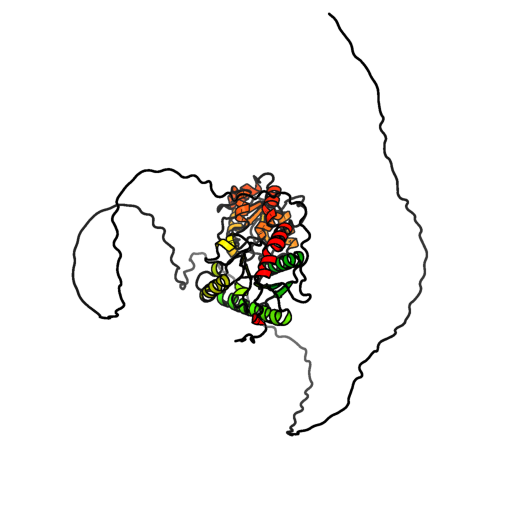 C 1
ATOM 1401 O O . GLY A 1 192 ? 7.868 -13.681 -24.841 1.00 85.12 192 GLY A O 1
ATOM 1402 N N . VAL A 1 193 ? 9.745 -13.478 -23.623 1.00 94.19 193 VAL A N 1
ATOM 1403 C CA . VAL A 1 193 ? 9.093 -12.889 -22.440 1.00 94.19 193 VAL A CA 1
ATOM 1404 C C . VAL A 1 193 ? 8.860 -11.396 -22.681 1.00 94.19 193 VAL A C 1
ATOM 1406 O O . VAL A 1 193 ? 9.764 -10.668 -23.089 1.00 94.19 193 VAL A O 1
ATOM 1409 N N . ASP A 1 194 ? 7.652 -10.901 -22.416 1.00 95.75 194 ASP A N 1
ATOM 1410 C CA . ASP A 1 194 ? 7.355 -9.478 -22.601 1.00 95.75 194 ASP A CA 1
ATOM 1411 C C . ASP A 1 194 ? 7.929 -8.640 -21.466 1.00 95.75 194 ASP A C 1
ATOM 1413 O O . ASP A 1 194 ? 8.583 -7.622 -21.702 1.00 95.75 194 ASP A O 1
ATOM 1417 N N . VAL A 1 195 ? 7.699 -9.072 -20.224 1.00 97.56 195 VAL A N 1
ATOM 1418 C CA . VAL A 1 195 ? 8.090 -8.318 -19.034 1.00 97.56 195 VAL A CA 1
ATOM 1419 C C . VAL A 1 195 ? 8.788 -9.215 -18.020 1.00 97.56 195 VAL A C 1
ATOM 1421 O O . VAL A 1 195 ? 8.235 -10.211 -17.555 1.00 97.56 195 VAL A O 1
ATOM 1424 N N . LEU A 1 196 ? 9.982 -8.801 -17.604 1.00 98.06 196 LEU A N 1
ATOM 1425 C CA . LEU A 1 196 ? 10.648 -9.307 -16.411 1.00 98.06 196 LEU A CA 1
ATOM 1426 C C . LEU A 1 196 ? 10.357 -8.381 -15.226 1.00 98.06 196 LEU A C 1
ATOM 1428 O O . LEU A 1 196 ? 10.809 -7.236 -15.200 1.00 98.06 196 LEU A O 1
ATOM 1432 N N . LEU A 1 197 ? 9.647 -8.882 -14.219 1.00 98.62 197 LEU A N 1
ATOM 1433 C CA . LEU A 1 197 ? 9.437 -8.195 -12.946 1.00 98.62 197 LEU A CA 1
ATOM 1434 C C . LEU A 1 197 ? 10.470 -8.661 -11.913 1.00 98.62 197 LEU A C 1
ATOM 1436 O O . LEU A 1 197 ? 10.422 -9.791 -11.430 1.00 98.62 197 LEU A O 1
ATOM 1440 N N . VAL A 1 198 ? 11.387 -7.776 -11.530 1.00 98.56 198 VAL A N 1
ATOM 1441 C CA . VAL A 1 198 ? 12.385 -8.021 -10.483 1.00 98.56 198 VAL A CA 1
ATOM 1442 C C . VAL A 1 198 ? 11.785 -7.649 -9.128 1.00 98.56 198 VAL A C 1
ATOM 1444 O O . VAL A 1 198 ? 11.709 -6.472 -8.763 1.00 98.56 198 VAL A O 1
ATOM 1447 N N . SER A 1 199 ? 11.357 -8.661 -8.377 1.00 98.19 199 SER A N 1
ATOM 1448 C CA . SER A 1 199 ? 10.750 -8.492 -7.057 1.00 98.19 199 SER A CA 1
ATOM 1449 C C . SER A 1 199 ? 11.817 -8.463 -5.966 1.00 98.19 199 SER A C 1
ATOM 1451 O O . SER A 1 199 ? 12.633 -9.380 -5.846 1.00 98.19 199 SER A O 1
ATOM 1453 N N . LEU A 1 200 ? 11.787 -7.430 -5.117 1.00 96.50 200 LEU A N 1
ATOM 1454 C CA . LEU A 1 200 ? 12.635 -7.392 -3.921 1.00 96.50 200 LEU A CA 1
ATOM 1455 C C . LEU A 1 200 ? 12.181 -8.439 -2.896 1.00 96.50 200 LEU A C 1
ATOM 1457 O O . LEU A 1 200 ? 13.002 -9.019 -2.198 1.00 96.50 200 LEU A O 1
ATOM 1461 N N . GLY A 1 201 ? 10.866 -8.645 -2.778 1.00 92.75 201 GLY A N 1
ATOM 1462 C CA . GLY A 1 201 ? 10.263 -9.675 -1.935 1.00 92.75 201 GLY A CA 1
ATOM 1463 C C . GLY A 1 201 ? 10.594 -9.613 -0.437 1.00 92.75 201 GLY A C 1
ATOM 1464 O O . GLY A 1 201 ? 10.361 -10.597 0.268 1.00 92.75 201 GLY A O 1
ATOM 1465 N N . SER A 1 202 ? 11.113 -8.488 0.071 1.00 93.38 202 SER A N 1
ATOM 1466 C CA . SER A 1 202 ? 11.623 -8.372 1.447 1.00 93.38 202 SER A CA 1
ATOM 1467 C C . SER A 1 202 ? 10.532 -8.401 2.520 1.00 93.38 202 SER A C 1
ATOM 1469 O O . SER A 1 202 ? 10.800 -8.752 3.668 1.00 93.38 202 SER A O 1
ATOM 1471 N N . THR A 1 203 ? 9.285 -8.094 2.156 1.00 92.00 203 THR A N 1
ATOM 1472 C CA . THR A 1 203 ? 8.118 -8.169 3.043 1.00 92.00 203 THR A CA 1
ATOM 1473 C C . THR A 1 203 ? 6.969 -8.912 2.365 1.00 92.00 203 THR A C 1
ATOM 1475 O O . THR A 1 203 ? 6.914 -9.012 1.139 1.00 92.00 203 THR A O 1
ATOM 1478 N N . ALA A 1 204 ? 6.033 -9.438 3.160 1.00 90.00 204 ALA A N 1
ATOM 1479 C CA . ALA A 1 204 ? 4.834 -10.088 2.627 1.00 90.00 204 ALA A CA 1
ATOM 1480 C C . ALA A 1 204 ? 3.994 -9.127 1.767 1.00 90.00 204 ALA A C 1
ATOM 1482 O O . ALA A 1 204 ? 3.561 -9.512 0.686 1.00 90.00 204 ALA A O 1
ATOM 1483 N N . GLY A 1 205 ? 3.851 -7.869 2.203 1.00 91.50 205 GLY A N 1
ATOM 1484 C CA . GLY A 1 205 ? 3.134 -6.836 1.453 1.00 91.50 205 GLY A CA 1
ATOM 1485 C C . GLY A 1 205 ? 3.764 -6.544 0.091 1.00 91.50 205 GLY A C 1
ATOM 1486 O O . GLY A 1 205 ? 3.049 -6.490 -0.901 1.00 91.50 205 GLY A O 1
ATOM 1487 N N . LEU A 1 206 ? 5.099 -6.450 0.007 1.00 93.56 206 LEU A N 1
ATOM 1488 C CA . LEU A 1 206 ? 5.783 -6.266 -1.279 1.00 93.56 206 LEU A CA 1
ATOM 1489 C C . LEU A 1 206 ? 5.595 -7.469 -2.208 1.00 93.56 206 LEU A C 1
ATOM 1491 O O . LEU A 1 206 ? 5.315 -7.285 -3.386 1.00 93.56 206 LEU A O 1
ATOM 1495 N N . ARG A 1 207 ? 5.685 -8.700 -1.683 1.00 95.31 207 ARG A N 1
ATOM 1496 C CA . ARG A 1 207 ? 5.439 -9.911 -2.486 1.00 95.31 207 ARG A CA 1
ATOM 1497 C C . ARG A 1 207 ? 4.015 -9.952 -3.036 1.00 95.31 207 ARG A C 1
ATOM 1499 O O . ARG A 1 207 ? 3.840 -10.247 -4.212 1.00 95.31 207 ARG A O 1
ATOM 1506 N N . ALA A 1 208 ? 3.021 -9.633 -2.208 1.00 94.88 208 ALA A N 1
ATOM 1507 C CA . ALA A 1 208 ? 1.629 -9.556 -2.643 1.00 94.88 208 ALA A CA 1
ATOM 1508 C C . ALA A 1 208 ? 1.435 -8.455 -3.698 1.00 94.88 208 ALA A C 1
ATOM 1510 O O . ALA A 1 208 ? 0.848 -8.699 -4.747 1.00 94.88 208 ALA A O 1
ATOM 1511 N N . ALA A 1 209 ? 2.007 -7.271 -3.469 1.00 95.88 209 ALA A N 1
ATOM 1512 C CA . ALA A 1 209 ? 1.927 -6.151 -4.397 1.00 95.88 209 ALA A CA 1
ATOM 1513 C C . ALA A 1 209 ? 2.589 -6.450 -5.754 1.00 95.88 209 ALA A C 1
ATOM 1515 O O . ALA A 1 209 ? 2.097 -5.981 -6.779 1.00 95.88 209 ALA A O 1
ATOM 1516 N N . ASP A 1 210 ? 3.707 -7.179 -5.776 1.00 97.81 210 ASP A N 1
ATOM 1517 C CA . ASP A 1 210 ? 4.384 -7.606 -7.007 1.00 97.81 210 ASP A CA 1
ATOM 1518 C C . ASP A 1 210 ? 3.614 -8.727 -7.720 1.00 97.81 210 ASP A C 1
ATOM 1520 O O . ASP A 1 210 ? 3.488 -8.703 -8.944 1.00 97.81 210 ASP A O 1
ATOM 1524 N N . ALA A 1 211 ? 3.044 -9.677 -6.970 1.00 97.56 211 ALA A N 1
ATOM 1525 C CA . ALA A 1 211 ? 2.183 -10.719 -7.526 1.00 97.56 211 ALA A CA 1
ATOM 1526 C C . ALA A 1 211 ? 0.925 -10.130 -8.183 1.00 97.56 211 ALA A C 1
ATOM 1528 O O . ALA A 1 211 ? 0.553 -10.558 -9.276 1.00 97.56 211 ALA A O 1
ATOM 1529 N N . GLU A 1 212 ? 0.312 -9.117 -7.565 1.00 97.81 212 GLU A N 1
ATOM 1530 C CA . GLU A 1 212 ? -0.843 -8.414 -8.129 1.00 97.81 212 GLU A CA 1
ATOM 1531 C C . GLU A 1 212 ? -0.498 -7.668 -9.420 1.00 97.81 212 GLU A C 1
ATOM 1533 O O . GLU A 1 212 ? -1.224 -7.799 -10.408 1.00 97.81 212 GLU A O 1
ATOM 1538 N N . LEU A 1 213 ? 0.643 -6.968 -9.469 1.00 98.44 213 LEU A N 1
ATOM 1539 C CA . LEU A 1 213 ? 1.099 -6.328 -10.707 1.00 98.44 213 LEU A CA 1
ATOM 1540 C C . LEU A 1 213 ? 1.375 -7.361 -11.809 1.00 98.44 213 LEU A C 1
ATOM 1542 O O . LEU A 1 213 ? 0.939 -7.181 -12.944 1.00 98.44 213 LEU A O 1
ATOM 1546 N N . ALA A 1 214 ? 2.082 -8.449 -11.490 1.00 98.62 214 ALA A N 1
ATOM 1547 C CA . ALA A 1 214 ? 2.342 -9.517 -12.452 1.00 98.62 214 ALA A CA 1
ATOM 1548 C C . ALA A 1 214 ? 1.033 -10.141 -12.961 1.00 98.62 214 ALA A C 1
ATOM 1550 O O . ALA A 1 214 ? 0.899 -10.418 -14.151 1.00 98.62 214 ALA A O 1
ATOM 1551 N N . GLY A 1 215 ? 0.053 -10.333 -12.075 1.00 98.44 215 GLY A N 1
ATOM 1552 C CA . GLY A 1 215 ? -1.285 -10.789 -12.431 1.00 98.44 215 GLY A CA 1
ATOM 1553 C C . GLY A 1 215 ? -2.003 -9.825 -13.375 1.00 98.44 215 GLY A C 1
ATOM 1554 O O . GLY A 1 215 ? -2.558 -10.275 -14.374 1.00 98.44 215 GLY A O 1
ATOM 1555 N N . ALA A 1 216 ? -1.961 -8.520 -13.099 1.00 98.56 216 ALA A N 1
ATOM 1556 C CA . ALA A 1 216 ? -2.570 -7.495 -13.949 1.00 98.56 216 ALA A CA 1
ATOM 1557 C C . ALA A 1 216 ? -1.931 -7.455 -15.347 1.00 98.56 216 ALA A C 1
ATOM 1559 O O . ALA A 1 216 ? -2.639 -7.462 -16.350 1.00 98.56 216 ALA A O 1
ATOM 1560 N N . LEU A 1 217 ? -0.597 -7.517 -15.431 1.00 98.62 217 LEU A N 1
ATOM 1561 C CA . LEU A 1 217 ? 0.128 -7.576 -16.706 1.00 98.62 217 LEU A CA 1
ATOM 1562 C C . LEU A 1 217 ? -0.227 -8.832 -17.519 1.00 98.62 217 LEU A C 1
ATOM 1564 O O . LEU A 1 217 ? -0.442 -8.743 -18.726 1.00 98.62 217 LEU A O 1
ATOM 1568 N N . ARG A 1 218 ? -0.353 -9.997 -16.866 1.00 98.31 218 ARG A N 1
ATOM 1569 C CA . ARG A 1 218 ? -0.802 -11.235 -17.529 1.00 98.31 218 ARG A CA 1
ATOM 1570 C C . ARG A 1 218 ? -2.244 -11.141 -18.018 1.00 98.31 218 ARG A C 1
ATOM 1572 O O . ARG A 1 218 ? -2.528 -11.561 -19.135 1.00 98.31 218 ARG A O 1
ATOM 1579 N N . ARG A 1 219 ? -3.153 -10.564 -17.221 1.00 98.12 219 ARG A N 1
ATOM 1580 C CA . ARG A 1 219 ? -4.546 -10.310 -17.637 1.00 98.12 219 ARG A CA 1
ATOM 1581 C C . ARG A 1 219 ? -4.628 -9.329 -18.811 1.00 98.12 219 ARG A C 1
ATOM 1583 O O . ARG A 1 219 ? -5.499 -9.488 -19.657 1.00 98.12 219 ARG A O 1
ATOM 1590 N N . ALA A 1 220 ? -3.686 -8.393 -18.908 1.00 97.94 220 ALA A N 1
ATOM 1591 C CA . ALA A 1 220 ? -3.510 -7.512 -20.063 1.00 97.94 220 ALA A CA 1
ATOM 1592 C C . ALA A 1 220 ? -2.881 -8.204 -21.296 1.00 97.94 220 ALA A C 1
ATOM 1594 O O . ALA A 1 220 ? -2.715 -7.570 -22.335 1.00 97.94 220 ALA A O 1
ATOM 1595 N N . GLY A 1 221 ? -2.547 -9.496 -21.207 1.00 97.06 221 GLY A N 1
ATOM 1596 C CA . GLY A 1 221 ? -2.047 -10.306 -22.319 1.00 97.06 221 GLY A CA 1
ATOM 1597 C C . GLY A 1 221 ? -0.525 -10.419 -22.422 1.00 97.06 221 GLY A C 1
ATOM 1598 O O . GLY A 1 221 ? -0.050 -10.994 -23.397 1.00 97.06 221 GLY A O 1
ATOM 1599 N N . ALA A 1 222 ? 0.240 -9.909 -21.452 1.00 97.38 222 ALA A N 1
ATOM 1600 C CA . ALA A 1 222 ? 1.699 -10.019 -21.456 1.00 97.38 222 ALA A CA 1
ATOM 1601 C C . ALA A 1 222 ? 2.193 -11.374 -20.921 1.00 97.38 222 ALA A C 1
ATOM 1603 O O . ALA A 1 222 ? 1.681 -11.891 -19.922 1.00 97.38 222 ALA A O 1
ATOM 1604 N N . SER A 1 223 ? 3.272 -11.897 -21.505 1.00 97.19 223 SER A N 1
ATOM 1605 C CA . SER A 1 223 ? 4.089 -12.934 -20.871 1.00 97.19 223 SER A CA 1
ATOM 1606 C C . SER A 1 223 ? 4.979 -12.310 -19.790 1.00 97.19 223 SER A C 1
ATOM 1608 O O . SER A 1 223 ? 5.781 -11.418 -20.072 1.00 97.19 223 SER A O 1
ATOM 1610 N N . VAL A 1 224 ? 4.832 -12.756 -18.537 1.00 98.12 224 VAL A N 1
ATOM 1611 C CA . VAL A 1 224 ? 5.520 -12.154 -17.382 1.00 98.12 224 VAL A CA 1
ATOM 1612 C C . VAL A 1 224 ? 6.293 -13.191 -16.581 1.00 98.12 224 VAL A C 1
ATOM 1614 O O . VAL A 1 224 ? 5.689 -14.096 -15.988 1.00 98.12 224 VAL A O 1
ATOM 1617 N N . VAL A 1 225 ? 7.602 -12.972 -16.457 1.00 98.12 225 VAL A N 1
ATOM 1618 C CA . VAL A 1 225 ? 8.483 -13.682 -15.522 1.00 98.12 225 VAL A CA 1
ATOM 1619 C C . VAL A 1 225 ? 8.714 -12.823 -14.284 1.00 98.12 225 VAL A C 1
ATOM 1621 O O . VAL A 1 225 ? 8.914 -11.614 -14.380 1.00 98.12 225 VAL A O 1
ATOM 1624 N N . VAL A 1 226 ? 8.682 -13.446 -13.104 1.00 98.38 226 VAL A N 1
ATOM 1625 C CA . VAL A 1 226 ? 8.975 -12.775 -11.831 1.00 98.38 226 VAL A CA 1
ATOM 1626 C C . VAL A 1 226 ? 10.279 -13.324 -11.266 1.00 98.38 226 VAL A C 1
ATOM 1628 O O . VAL A 1 226 ? 10.332 -14.469 -10.822 1.00 98.38 226 VAL A O 1
ATOM 1631 N N . ALA A 1 227 ? 11.316 -12.491 -11.231 1.00 98.19 227 ALA A N 1
ATOM 1632 C CA . ALA A 1 227 ? 12.595 -12.813 -10.612 1.00 98.19 227 ALA A CA 1
ATOM 1633 C C . ALA A 1 227 ? 12.623 -12.289 -9.173 1.00 98.19 227 ALA A C 1
ATOM 1635 O O . ALA A 1 227 ? 12.806 -11.094 -8.932 1.00 98.19 227 ALA A O 1
ATOM 1636 N N . ALA A 1 228 ? 12.421 -13.182 -8.205 1.00 98.12 228 ALA A N 1
ATOM 1637 C CA . ALA A 1 228 ? 12.423 -12.829 -6.789 1.00 98.12 228 ALA A CA 1
ATOM 1638 C C . ALA A 1 228 ? 13.840 -12.856 -6.197 1.00 98.12 228 ALA A C 1
ATOM 1640 O O . ALA A 1 228 ? 14.559 -13.853 -6.298 1.00 98.12 228 ALA A O 1
ATOM 1641 N N . ALA A 1 229 ? 14.232 -11.775 -5.523 1.00 97.94 229 ALA A N 1
ATOM 1642 C CA . ALA A 1 229 ? 15.479 -11.727 -4.772 1.00 97.94 229 ALA A CA 1
ATOM 1643 C C . ALA A 1 229 ? 15.477 -12.761 -3.632 1.00 97.94 229 ALA A C 1
ATOM 1645 O O . ALA A 1 229 ? 14.496 -12.923 -2.903 1.00 97.94 229 ALA A O 1
ATOM 1646 N N . ARG A 1 230 ? 16.610 -13.448 -3.438 1.00 96.00 230 ARG A N 1
ATOM 1647 C CA . ARG A 1 230 ? 16.763 -14.403 -2.330 1.00 96.00 230 ARG A CA 1
ATOM 1648 C C . ARG A 1 230 ? 16.755 -13.667 -0.981 1.00 96.00 230 ARG A C 1
ATOM 1650 O O . ARG A 1 230 ? 17.452 -12.653 -0.865 1.00 96.00 230 ARG A O 1
ATOM 1657 N N . PRO A 1 231 ? 16.065 -14.195 0.050 1.00 94.50 231 PRO A N 1
ATOM 1658 C CA . PRO A 1 231 ? 16.078 -13.623 1.392 1.00 94.50 231 PRO A CA 1
ATOM 1659 C C . PRO A 1 231 ? 17.491 -13.378 1.921 1.00 94.50 231 PRO A C 1
ATOM 1661 O O . PRO A 1 231 ? 18.410 -14.171 1.690 1.00 94.50 231 PRO A O 1
ATOM 1664 N N . ARG A 1 232 ? 17.669 -12.268 2.639 1.00 95.12 232 ARG A N 1
ATOM 1665 C CA . ARG A 1 232 ? 18.956 -11.858 3.210 1.00 95.12 232 ARG A CA 1
ATOM 1666 C C . ARG A 1 232 ? 18.923 -11.961 4.724 1.00 95.12 232 ARG A C 1
ATOM 1668 O O . ARG A 1 232 ? 17.876 -11.794 5.337 1.00 95.12 232 ARG A O 1
ATOM 1675 N N . ARG A 1 233 ? 20.087 -12.249 5.310 1.00 93.56 233 ARG A N 1
ATOM 1676 C CA . ARG A 1 233 ? 20.270 -12.191 6.763 1.00 93.56 233 ARG A CA 1
ATOM 1677 C C . ARG A 1 233 ? 20.078 -10.756 7.236 1.00 93.56 233 ARG A C 1
ATOM 1679 O O . ARG A 1 233 ? 20.491 -9.824 6.542 1.00 93.56 233 ARG A O 1
ATOM 1686 N N . ASP A 1 234 ? 19.520 -10.609 8.428 1.00 91.94 234 ASP A N 1
ATOM 1687 C CA . ASP A 1 234 ? 19.401 -9.309 9.070 1.00 91.94 234 ASP A CA 1
ATOM 1688 C C . ASP A 1 234 ? 20.789 -8.726 9.352 1.00 91.94 234 ASP A C 1
ATOM 1690 O O . ASP A 1 234 ? 21.712 -9.416 9.792 1.00 91.94 234 ASP A O 1
ATOM 1694 N N . VAL A 1 235 ? 20.940 -7.434 9.075 1.00 95.25 235 VAL A N 1
ATOM 1695 C CA . VAL A 1 235 ? 22.179 -6.681 9.283 1.00 95.25 235 VAL A CA 1
ATOM 1696 C C . VAL A 1 235 ? 21.898 -5.435 10.113 1.00 95.25 235 VAL A C 1
ATOM 1698 O O . VAL A 1 235 ? 20.771 -4.952 10.196 1.00 95.25 235 VAL A O 1
ATOM 1701 N N . ARG A 1 236 ? 22.942 -4.903 10.754 1.00 93.31 236 ARG A N 1
ATOM 1702 C CA . ARG A 1 236 ? 22.806 -3.886 11.810 1.00 93.31 236 ARG A CA 1
ATOM 1703 C C . ARG A 1 236 ? 22.299 -2.523 11.334 1.00 93.31 236 ARG A C 1
ATOM 1705 O O . ARG A 1 236 ? 21.835 -1.741 12.155 1.00 93.31 236 ARG A O 1
ATOM 1712 N N . THR A 1 237 ? 22.442 -2.187 10.051 1.00 93.31 237 THR A N 1
ATOM 1713 C CA . THR A 1 237 ? 22.109 -0.847 9.549 1.00 93.31 237 THR A CA 1
ATOM 1714 C C . THR A 1 237 ? 21.227 -0.923 8.315 1.00 93.31 237 THR A C 1
ATOM 1716 O O . THR A 1 237 ? 21.435 -1.764 7.447 1.00 93.31 237 THR A O 1
ATOM 1719 N N . LEU A 1 238 ? 20.296 0.027 8.191 1.00 92.38 238 LEU A N 1
ATOM 1720 C CA . LEU A 1 238 ? 19.438 0.145 7.009 1.00 92.38 238 LEU A CA 1
ATOM 1721 C C . LEU A 1 238 ? 20.242 0.322 5.710 1.00 92.38 238 LEU A C 1
ATOM 1723 O O . LEU A 1 238 ? 19.857 -0.217 4.681 1.00 92.38 238 LEU A O 1
ATOM 1727 N N . ALA A 1 239 ? 21.388 1.009 5.778 1.00 94.44 239 ALA A N 1
ATOM 1728 C CA . ALA A 1 239 ? 22.288 1.184 4.641 1.00 94.44 239 ALA A CA 1
ATOM 1729 C C . ALA A 1 239 ? 22.829 -0.160 4.123 1.00 94.44 239 ALA A C 1
ATOM 1731 O O . ALA A 1 239 ? 22.876 -0.374 2.913 1.00 94.44 239 ALA A O 1
ATOM 1732 N N . LEU A 1 240 ? 23.229 -1.062 5.029 1.00 94.88 240 LEU A N 1
ATOM 1733 C CA . LEU A 1 240 ? 23.680 -2.408 4.669 1.00 94.88 240 LEU A CA 1
ATOM 1734 C C . LEU A 1 240 ? 22.508 -3.296 4.247 1.00 94.88 240 LEU A C 1
ATOM 1736 O O . LEU A 1 240 ? 22.670 -4.108 3.340 1.00 94.88 240 LEU A O 1
ATOM 1740 N N . THR A 1 241 ? 21.337 -3.127 4.866 1.00 95.25 241 THR A N 1
ATOM 1741 C CA . THR A 1 241 ? 20.113 -3.832 4.473 1.00 95.25 241 THR A CA 1
ATOM 1742 C C . THR A 1 241 ? 19.767 -3.523 3.019 1.00 95.25 241 THR A C 1
ATOM 1744 O O . THR A 1 241 ? 19.590 -4.449 2.230 1.00 95.25 241 THR A O 1
ATOM 1747 N N . ASP A 1 242 ? 19.745 -2.244 2.635 1.00 95.81 242 ASP A N 1
ATOM 1748 C CA . ASP A 1 242 ? 19.455 -1.830 1.259 1.00 95.81 242 ASP A CA 1
ATOM 1749 C C . ASP A 1 242 ? 20.504 -2.352 0.273 1.00 95.81 242 ASP A C 1
ATOM 1751 O O . ASP A 1 242 ? 20.142 -2.829 -0.800 1.00 95.81 242 ASP A O 1
ATOM 1755 N N . LEU A 1 243 ? 21.791 -2.329 0.639 1.00 96.56 243 LEU A N 1
ATOM 1756 C CA . LEU A 1 243 ? 22.862 -2.845 -0.217 1.00 96.56 243 LEU A CA 1
ATOM 1757 C C . LEU A 1 243 ? 22.724 -4.357 -0.431 1.00 96.56 243 LEU A C 1
ATOM 1759 O O . LEU A 1 243 ? 22.787 -4.834 -1.564 1.00 96.56 243 LEU A O 1
ATOM 1763 N N . ALA A 1 244 ? 22.506 -5.115 0.646 1.00 97.31 244 ALA A N 1
ATOM 1764 C CA . ALA A 1 244 ? 22.349 -6.563 0.586 1.00 97.31 244 ALA A CA 1
ATOM 1765 C C . ALA A 1 244 ? 21.139 -6.967 -0.268 1.00 97.31 244 ALA A C 1
ATOM 1767 O O . ALA A 1 244 ? 21.233 -7.912 -1.052 1.00 97.31 244 ALA A O 1
ATOM 1768 N N . TRP A 1 245 ? 20.025 -6.243 -0.142 1.00 98.00 245 TRP A N 1
ATOM 1769 C CA . TRP A 1 245 ? 18.831 -6.463 -0.954 1.00 98.00 245 TRP A CA 1
ATOM 1770 C C . TRP A 1 245 ? 19.015 -6.031 -2.413 1.00 98.00 245 TRP A C 1
ATOM 1772 O O . TRP A 1 245 ? 18.610 -6.770 -3.307 1.00 98.00 245 TRP A O 1
ATOM 1782 N N . ALA A 1 246 ? 19.683 -4.906 -2.679 1.00 97.88 246 ALA A N 1
ATOM 1783 C CA . ALA A 1 246 ? 19.989 -4.463 -4.040 1.00 97.88 246 ALA A CA 1
ATOM 1784 C C . ALA A 1 246 ? 20.905 -5.456 -4.779 1.00 97.88 246 ALA A C 1
ATOM 1786 O O . ALA A 1 246 ? 20.677 -5.759 -5.948 1.00 97.88 246 ALA A O 1
ATOM 1787 N N . LEU A 1 247 ? 21.909 -6.022 -4.097 1.00 98.12 247 LEU A N 1
ATOM 1788 C CA . LEU A 1 247 ? 22.768 -7.076 -4.653 1.00 98.12 247 LEU A CA 1
ATOM 1789 C C . LEU A 1 247 ? 21.985 -8.364 -4.938 1.00 98.12 247 LEU A C 1
ATOM 1791 O O . LEU A 1 247 ? 22.188 -8.991 -5.976 1.00 98.12 247 LEU A O 1
ATOM 1795 N N . ALA A 1 248 ? 21.073 -8.747 -4.043 1.00 98.19 248 ALA A N 1
ATOM 1796 C CA . ALA A 1 248 ? 20.221 -9.918 -4.229 1.00 98.19 248 ALA A CA 1
ATOM 1797 C C . ALA A 1 248 ? 19.267 -9.755 -5.422 1.00 98.19 248 ALA A C 1
ATOM 1799 O O . ALA A 1 248 ? 19.122 -10.680 -6.218 1.00 98.19 248 ALA A O 1
ATOM 1800 N N . ALA A 1 249 ? 18.673 -8.568 -5.574 1.00 98.44 249 ALA A N 1
ATOM 1801 C CA . ALA A 1 249 ? 17.840 -8.219 -6.721 1.00 98.44 249 ALA A CA 1
ATOM 1802 C C . ALA A 1 249 ? 18.648 -8.194 -8.028 1.00 98.44 249 ALA A C 1
ATOM 1804 O O . ALA A 1 249 ? 18.192 -8.740 -9.028 1.00 98.44 249 ALA A O 1
ATOM 1805 N N . ARG A 1 250 ? 19.879 -7.653 -8.020 1.00 98.19 250 ARG A N 1
ATOM 1806 C CA . ARG A 1 250 ? 20.799 -7.712 -9.174 1.00 98.19 250 ARG A CA 1
ATOM 1807 C C . ARG A 1 250 ? 21.097 -9.153 -9.585 1.00 98.19 250 ARG A C 1
ATOM 1809 O O . ARG A 1 250 ? 21.115 -9.435 -10.778 1.00 98.19 250 ARG A O 1
ATOM 1816 N N . GLY A 1 251 ? 21.343 -10.042 -8.620 1.00 98.06 251 GLY A N 1
ATOM 1817 C CA . GLY A 1 251 ? 21.562 -11.470 -8.872 1.00 98.06 251 GLY A CA 1
ATOM 1818 C C . GLY A 1 251 ? 20.359 -12.116 -9.558 1.00 98.06 251 GLY A C 1
ATOM 1819 O O . GLY A 1 251 ? 20.503 -12.639 -10.656 1.00 98.06 251 GLY A O 1
ATOM 1820 N N . ALA A 1 252 ? 19.168 -11.968 -8.970 1.00 98.12 252 ALA A N 1
ATOM 1821 C CA . ALA A 1 252 ? 17.929 -12.500 -9.540 1.00 98.12 252 ALA A CA 1
ATOM 1822 C C . ALA A 1 252 ? 17.638 -11.945 -10.947 1.00 98.12 252 ALA A C 1
ATOM 1824 O O . ALA A 1 252 ? 17.269 -12.697 -11.844 1.00 98.12 252 ALA A O 1
ATOM 1825 N N . ALA A 1 253 ? 17.858 -10.643 -11.161 1.00 97.75 253 ALA A N 1
ATOM 1826 C CA . ALA A 1 253 ? 17.692 -10.017 -12.468 1.00 97.75 253 ALA A CA 1
ATOM 1827 C C . ALA A 1 253 ? 18.682 -10.567 -13.504 1.00 97.75 253 ALA A C 1
ATOM 1829 O O . ALA A 1 253 ? 18.292 -10.828 -14.633 1.00 97.75 253 ALA A O 1
ATOM 1830 N N . ARG A 1 254 ? 19.960 -10.750 -13.140 1.00 97.06 254 ARG A N 1
ATOM 1831 C CA . ARG A 1 254 ? 20.982 -11.304 -14.044 1.00 97.06 254 ARG A CA 1
ATOM 1832 C C . ARG A 1 254 ? 20.666 -12.732 -14.462 1.00 97.06 254 ARG A C 1
ATOM 1834 O O . ARG A 1 254 ? 20.864 -13.047 -15.627 1.00 97.06 254 ARG A O 1
ATOM 1841 N N . ASP A 1 255 ? 20.217 -13.563 -13.530 1.00 95.94 255 ASP A N 1
ATOM 1842 C CA . ASP A 1 255 ? 19.879 -14.954 -13.825 1.00 95.94 255 ASP A CA 1
ATOM 1843 C C . ASP A 1 255 ? 18.699 -15.006 -14.811 1.00 95.94 255 ASP A C 1
ATOM 1845 O O . ASP A 1 255 ? 18.849 -15.543 -15.901 1.00 95.94 255 ASP A O 1
ATOM 1849 N N . ALA A 1 256 ? 17.604 -14.290 -14.530 1.00 96.12 256 ALA A N 1
ATOM 1850 C CA . ALA A 1 256 ? 16.452 -14.235 -15.438 1.00 96.12 256 ALA A CA 1
ATOM 1851 C C . ALA A 1 256 ? 16.764 -13.588 -16.804 1.00 96.12 256 ALA A C 1
ATOM 1853 O O . ALA A 1 256 ? 16.283 -14.031 -17.839 1.00 96.12 256 ALA A O 1
ATOM 1854 N N . LEU A 1 257 ? 17.609 -12.550 -16.853 1.00 94.62 257 LEU A N 1
ATOM 1855 C CA . LEU A 1 257 ? 18.003 -11.927 -18.125 1.00 94.62 257 LEU A CA 1
ATOM 1856 C C . LEU A 1 257 ? 18.784 -12.878 -19.043 1.00 94.62 257 LEU A C 1
ATOM 1858 O O . LEU A 1 257 ? 18.711 -12.716 -20.260 1.00 94.62 257 LEU A O 1
ATOM 1862 N N . ARG A 1 258 ? 19.534 -13.838 -18.485 1.00 92.38 258 ARG A N 1
ATOM 1863 C CA . ARG A 1 258 ? 20.241 -14.854 -19.280 1.00 92.38 258 ARG A CA 1
ATOM 1864 C C . ARG A 1 258 ? 19.275 -15.867 -19.886 1.00 92.38 258 ARG A C 1
ATOM 1866 O O . ARG A 1 258 ? 19.490 -16.273 -21.025 1.00 92.38 258 ARG A O 1
ATOM 1873 N N . ASP A 1 259 ? 18.235 -16.224 -19.141 1.00 92.69 259 ASP A N 1
ATOM 1874 C CA . ASP A 1 259 ? 17.344 -17.330 -19.488 1.00 92.69 259 ASP A CA 1
ATOM 1875 C C . ASP A 1 259 ? 16.166 -16.882 -20.375 1.00 92.69 259 ASP A C 1
ATOM 1877 O O . ASP A 1 259 ? 15.789 -17.596 -21.301 1.00 92.69 259 ASP A O 1
ATOM 1881 N N . ASP A 1 260 ? 15.621 -15.678 -20.151 1.00 91.81 260 ASP A N 1
ATOM 1882 C CA . ASP A 1 260 ? 14.288 -15.304 -20.655 1.00 91.81 260 ASP A CA 1
ATOM 1883 C C . ASP A 1 260 ? 14.266 -14.244 -21.774 1.00 91.81 260 ASP A C 1
ATOM 1885 O O . ASP A 1 260 ? 13.245 -14.078 -22.445 1.00 91.81 260 ASP A O 1
ATOM 1889 N N . ARG A 1 261 ? 15.363 -13.490 -21.966 1.00 90.88 261 ARG A N 1
ATOM 1890 C CA . ARG A 1 261 ? 15.478 -12.362 -22.926 1.00 90.88 261 ARG A CA 1
ATOM 1891 C C . ARG A 1 261 ? 14.235 -11.442 -22.961 1.00 90.88 261 ARG A C 1
ATOM 1893 O O . ARG A 1 261 ? 13.591 -11.301 -24.003 1.00 90.88 261 ARG A O 1
ATOM 1900 N N . PRO A 1 262 ? 13.875 -10.805 -21.833 1.00 95.38 262 PRO A N 1
ATOM 1901 C CA . PRO A 1 262 ? 12.659 -10.008 -21.737 1.00 95.38 262 PRO A CA 1
ATOM 1902 C C . PRO A 1 262 ? 12.720 -8.733 -22.588 1.00 95.38 262 PRO A C 1
ATOM 1904 O O . PRO A 1 262 ? 13.759 -8.075 -22.666 1.00 95.38 262 PRO A O 1
ATOM 1907 N N . ARG A 1 263 ? 11.579 -8.314 -23.147 1.00 95.38 263 ARG A N 1
ATOM 1908 C CA . ARG A 1 263 ? 11.467 -7.050 -23.905 1.00 95.38 263 ARG A CA 1
ATOM 1909 C C . ARG A 1 263 ? 11.535 -5.815 -23.004 1.00 95.38 263 ARG A C 1
ATOM 1911 O O . ARG A 1 263 ? 12.074 -4.787 -23.412 1.00 95.38 263 ARG A O 1
ATOM 1918 N N . ALA A 1 264 ? 11.013 -5.913 -21.782 1.00 97.06 264 ALA A N 1
ATOM 1919 C CA . ALA A 1 264 ? 11.044 -4.856 -20.776 1.00 97.06 264 ALA A CA 1
ATOM 1920 C C . ALA A 1 264 ? 11.381 -5.402 -19.378 1.00 97.06 264 ALA A C 1
ATOM 1922 O O . ALA A 1 264 ? 11.022 -6.525 -19.027 1.00 97.06 264 ALA A O 1
ATOM 1923 N N . VAL A 1 265 ? 12.026 -4.575 -18.548 1.00 98.12 265 VAL A N 1
ATOM 1924 C CA . VAL A 1 265 ? 12.288 -4.871 -17.128 1.00 98.12 265 VAL A CA 1
ATOM 1925 C C . VAL A 1 265 ? 11.521 -3.893 -16.250 1.00 98.12 265 VAL A C 1
ATOM 1927 O O . VAL A 1 265 ? 11.567 -2.684 -16.478 1.00 98.12 265 VAL A O 1
ATOM 1930 N N . VAL A 1 266 ? 10.865 -4.412 -15.216 1.00 98.62 266 VAL A N 1
ATOM 1931 C CA . VAL A 1 266 ? 10.259 -3.638 -14.131 1.00 98.62 266 VAL A CA 1
ATOM 1932 C C . VAL A 1 266 ? 10.947 -4.019 -12.826 1.00 98.62 266 VAL A C 1
ATOM 1934 O O . VAL A 1 266 ? 10.935 -5.179 -12.426 1.00 98.62 266 VAL A O 1
ATOM 1937 N N . TYR A 1 267 ? 11.519 -3.051 -12.124 1.00 98.62 267 TYR A N 1
ATOM 1938 C CA . TYR A 1 267 ? 12.007 -3.232 -10.761 1.00 98.62 267 TYR A CA 1
ATOM 1939 C C . TYR A 1 267 ? 10.879 -2.905 -9.780 1.00 98.62 267 TYR A C 1
ATOM 1941 O O . TYR A 1 267 ? 10.372 -1.786 -9.780 1.00 98.62 267 TYR A O 1
ATOM 1949 N N . GLY A 1 268 ? 10.490 -3.862 -8.932 1.00 98.06 268 GLY A N 1
ATOM 1950 C CA . GLY A 1 268 ? 9.343 -3.729 -8.018 1.00 98.06 268 GLY A CA 1
ATOM 1951 C C . GLY A 1 268 ? 9.525 -2.711 -6.882 1.00 98.06 268 GLY A C 1
ATOM 1952 O O . GLY A 1 268 ? 8.572 -2.400 -6.174 1.00 98.06 268 GLY A O 1
ATOM 1953 N N . THR A 1 269 ? 10.748 -2.201 -6.694 1.00 98.12 269 THR A N 1
ATOM 1954 C CA . THR A 1 269 ? 11.094 -1.137 -5.735 1.00 98.12 269 THR A CA 1
ATOM 1955 C C . THR A 1 269 ? 12.262 -0.306 -6.273 1.00 98.12 269 THR A C 1
ATOM 1957 O O . THR A 1 269 ? 13.069 -0.806 -7.063 1.00 98.12 269 THR A O 1
ATOM 1960 N N . VAL A 1 270 ? 12.453 0.913 -5.752 1.00 97.50 270 VAL A N 1
ATOM 1961 C CA . VAL A 1 270 ? 13.689 1.687 -5.984 1.00 97.50 270 VAL A CA 1
ATOM 1962 C C . VAL A 1 270 ? 14.927 0.893 -5.551 1.00 97.50 270 VAL A C 1
ATOM 1964 O O . VAL A 1 270 ? 15.915 0.857 -6.280 1.00 97.50 270 VAL A O 1
ATOM 1967 N N . THR A 1 271 ? 14.877 0.198 -4.406 1.00 97.94 271 THR A N 1
ATOM 1968 C CA . THR A 1 271 ? 15.999 -0.613 -3.898 1.00 97.94 271 THR A CA 1
ATOM 1969 C C . THR A 1 271 ? 16.397 -1.732 -4.862 1.00 97.94 271 THR A C 1
ATOM 1971 O O . THR A 1 271 ? 17.589 -1.955 -5.068 1.00 97.94 271 THR A O 1
ATOM 1974 N N . ALA A 1 272 ? 15.429 -2.399 -5.500 1.00 98.31 272 ALA A N 1
ATOM 1975 C CA . ALA A 1 272 ? 15.701 -3.411 -6.524 1.00 98.31 272 ALA A CA 1
ATOM 1976 C C . ALA A 1 272 ? 16.403 -2.814 -7.758 1.00 98.31 272 ALA A C 1
ATOM 1978 O O . ALA A 1 272 ? 17.254 -3.470 -8.354 1.00 98.31 272 ALA A O 1
ATOM 1979 N N . ALA A 1 273 ? 16.089 -1.562 -8.103 1.00 98.19 273 ALA A N 1
ATOM 1980 C CA . ALA A 1 273 ? 16.681 -0.863 -9.240 1.00 98.19 273 ALA A CA 1
ATOM 1981 C C . ALA A 1 273 ? 18.093 -0.320 -8.958 1.00 98.19 273 ALA A C 1
ATOM 1983 O O . ALA A 1 273 ? 18.871 -0.145 -9.896 1.00 98.19 273 ALA A O 1
ATOM 1984 N N . LEU A 1 274 ? 18.458 -0.067 -7.688 1.00 97.94 274 LEU A N 1
ATOM 1985 C CA . LEU A 1 274 ? 19.723 0.595 -7.322 1.00 97.94 274 LEU A CA 1
ATOM 1986 C C . LEU A 1 274 ? 20.932 -0.037 -8.011 1.00 97.94 274 LEU A C 1
ATOM 1988 O O . LEU A 1 274 ? 21.769 0.682 -8.545 1.00 97.94 274 LEU A O 1
ATOM 1992 N N . LEU A 1 275 ? 21.030 -1.363 -8.034 1.00 98.12 275 LEU A N 1
ATOM 1993 C CA . LEU A 1 275 ? 22.138 -2.083 -8.669 1.00 98.12 275 LEU A CA 1
ATOM 1994 C C . LEU A 1 275 ? 21.674 -2.926 -9.865 1.00 98.12 275 LEU A C 1
ATOM 1996 O O . LEU A 1 275 ? 22.349 -3.886 -10.231 1.00 98.12 275 LEU A O 1
ATOM 2000 N N . GLY A 1 276 ? 20.534 -2.570 -10.464 1.00 97.50 276 GLY A N 1
ATOM 2001 C CA . GLY A 1 276 ? 19.974 -3.265 -11.617 1.00 97.50 276 GLY A CA 1
ATOM 2002 C C . GLY A 1 276 ? 20.992 -3.399 -12.762 1.00 97.50 276 GLY A C 1
ATOM 2003 O O . GLY A 1 276 ? 21.711 -2.435 -13.044 1.00 97.50 276 GLY A O 1
ATOM 2004 N N . PRO A 1 277 ? 21.111 -4.579 -13.402 1.00 97.00 277 PRO A N 1
ATOM 2005 C CA . PRO A 1 277 ? 22.106 -4.818 -14.452 1.00 97.00 277 PRO A CA 1
ATOM 2006 C C . PRO A 1 277 ? 21.802 -4.084 -15.766 1.00 97.00 277 PRO A C 1
ATOM 2008 O O . PRO A 1 277 ? 22.718 -3.850 -16.548 1.00 97.00 277 PRO A O 1
ATOM 2011 N N . VAL A 1 278 ? 20.539 -3.720 -15.998 1.00 95.62 278 VAL A N 1
ATOM 2012 C CA . VAL A 1 278 ? 20.067 -2.975 -17.175 1.00 95.62 278 VAL A CA 1
ATOM 2013 C C . VAL A 1 278 ? 19.076 -1.889 -16.742 1.00 95.62 278 VAL A C 1
ATOM 2015 O O . VAL A 1 278 ? 18.434 -2.042 -15.695 1.00 95.62 278 VAL A O 1
ATOM 2018 N N . PRO A 1 279 ? 18.916 -0.794 -17.506 1.00 96.06 279 PRO A N 1
ATOM 2019 C CA . PRO A 1 279 ? 17.823 0.150 -17.288 1.00 96.06 279 PRO A CA 1
ATOM 2020 C C . PRO A 1 279 ? 16.460 -0.552 -17.343 1.00 96.06 279 PRO A C 1
ATOM 2022 O O . PRO A 1 279 ? 16.268 -1.497 -18.103 1.00 96.06 279 PRO A O 1
ATOM 2025 N N . GLY A 1 280 ? 15.509 -0.091 -16.538 1.00 97.50 280 GLY A N 1
ATOM 2026 C CA . GLY A 1 280 ? 14.164 -0.656 -16.484 1.00 97.50 280 GLY A CA 1
ATOM 2027 C C . GLY A 1 280 ? 13.206 0.279 -15.766 1.00 97.50 280 GLY A C 1
ATOM 2028 O O . GLY A 1 280 ? 13.638 1.191 -15.055 1.00 97.50 280 GLY A O 1
ATOM 2029 N N . ALA A 1 281 ? 11.910 0.064 -15.969 1.00 98.38 281 ALA A N 1
ATOM 2030 C CA . ALA A 1 281 ? 10.883 0.810 -15.266 1.00 98.38 281 ALA A CA 1
ATOM 2031 C C . ALA A 1 281 ? 10.981 0.565 -13.754 1.00 98.38 281 ALA A C 1
ATOM 2033 O O . ALA A 1 281 ? 11.382 -0.517 -13.321 1.00 98.38 281 ALA A O 1
ATOM 2034 N N . ILE A 1 282 ? 10.616 1.555 -12.940 1.00 98.50 282 ILE A N 1
ATOM 2035 C CA . ILE A 1 282 ? 10.750 1.464 -11.480 1.00 98.50 282 ILE A CA 1
ATOM 2036 C C . ILE A 1 282 ? 9.392 1.662 -10.830 1.00 98.50 282 ILE A C 1
ATOM 2038 O O . ILE A 1 282 ? 8.844 2.763 -10.857 1.00 98.50 282 ILE A O 1
ATOM 2042 N N . ARG A 1 283 ? 8.880 0.607 -10.199 1.00 98.31 283 ARG A N 1
ATOM 2043 C CA . ARG A 1 283 ? 7.702 0.664 -9.336 1.00 98.31 283 ARG A CA 1
ATOM 2044 C C . ARG A 1 283 ? 8.096 0.943 -7.894 1.00 98.31 283 ARG A C 1
ATOM 2046 O O . ARG A 1 283 ? 9.116 0.436 -7.438 1.00 98.31 283 ARG A O 1
ATOM 2053 N N . TYR A 1 284 ? 7.309 1.745 -7.179 1.00 97.44 284 TYR A N 1
ATOM 2054 C CA . TYR A 1 284 ? 7.564 2.057 -5.769 1.00 97.44 284 TYR A CA 1
ATOM 2055 C C . TYR A 1 284 ? 6.350 2.669 -5.059 1.00 97.44 284 TYR A C 1
ATOM 2057 O O . TYR A 1 284 ? 5.537 3.349 -5.677 1.00 97.44 284 TYR A O 1
ATOM 2065 N N . ASP A 1 285 ? 6.256 2.426 -3.753 1.00 95.38 285 ASP A N 1
ATOM 2066 C CA . ASP A 1 285 ? 5.331 3.073 -2.813 1.00 95.38 285 ASP A CA 1
ATOM 2067 C C . ASP A 1 285 ? 5.885 4.406 -2.295 1.00 95.38 285 ASP A C 1
ATOM 2069 O O . ASP A 1 285 ? 5.153 5.367 -2.136 1.00 95.38 285 ASP A O 1
ATOM 2073 N N . ALA A 1 286 ? 7.198 4.504 -2.100 1.00 95.06 286 ALA A N 1
ATOM 2074 C CA . ALA A 1 286 ? 7.888 5.759 -1.830 1.00 95.06 286 ALA A CA 1
ATOM 2075 C C . ALA A 1 286 ? 9.335 5.699 -2.347 1.00 95.06 286 ALA A C 1
ATOM 2077 O O . ALA A 1 286 ? 9.914 4.609 -2.447 1.00 95.06 286 ALA A O 1
ATOM 2078 N N . PRO A 1 287 ? 9.970 6.848 -2.643 1.00 94.69 287 PRO A N 1
ATOM 2079 C CA . PRO A 1 287 ? 11.412 6.888 -2.855 1.00 94.69 287 PRO A CA 1
ATOM 2080 C C . PRO A 1 287 ? 12.147 6.316 -1.635 1.00 94.69 287 PRO A C 1
ATOM 2082 O O . PRO A 1 287 ? 11.785 6.594 -0.486 1.00 94.69 287 PRO A O 1
ATOM 2085 N N . ALA A 1 288 ? 13.205 5.530 -1.844 1.00 92.62 288 ALA A N 1
ATOM 2086 C CA . ALA A 1 288 ? 13.931 4.933 -0.722 1.00 92.62 288 ALA A CA 1
ATOM 2087 C C . ALA A 1 288 ? 14.586 6.015 0.159 1.00 92.62 288 ALA A C 1
ATOM 2089 O O . ALA A 1 288 ? 14.609 5.875 1.384 1.00 92.62 288 ALA A O 1
ATOM 2090 N N . ALA A 1 289 ? 14.988 7.149 -0.423 1.00 93.06 289 ALA A N 1
ATOM 2091 C CA . ALA A 1 289 ? 15.488 8.311 0.304 1.00 93.06 289 ALA A CA 1
ATOM 2092 C C . ALA A 1 289 ? 14.499 8.848 1.358 1.00 93.06 289 ALA A C 1
ATOM 2094 O O . ALA A 1 289 ? 14.937 9.287 2.428 1.00 93.06 289 ALA A O 1
ATOM 2095 N N . ALA A 1 290 ? 13.188 8.775 1.097 1.00 91.94 290 ALA A N 1
ATOM 2096 C CA . ALA A 1 290 ? 12.149 9.222 2.027 1.00 91.94 290 ALA A CA 1
ATOM 2097 C C . ALA A 1 290 ? 12.068 8.329 3.280 1.00 91.94 290 ALA A C 1
ATOM 2099 O O . ALA A 1 290 ? 11.725 8.790 4.368 1.00 91.94 290 ALA A O 1
ATOM 2100 N N . ASN A 1 291 ? 12.485 7.067 3.153 1.00 90.44 291 ASN A N 1
ATOM 2101 C CA . ASN A 1 291 ? 12.490 6.069 4.220 1.00 90.44 291 ASN A CA 1
ATOM 2102 C C . ASN A 1 291 ? 13.859 5.865 4.888 1.00 90.44 291 ASN A C 1
ATOM 2104 O O . ASN A 1 291 ? 14.016 4.965 5.722 1.00 90.44 291 ASN A O 1
ATOM 2108 N N . ARG A 1 292 ? 14.869 6.665 4.528 1.00 91.88 292 ARG A N 1
ATOM 2109 C CA . ARG A 1 292 ? 16.247 6.550 5.034 1.00 91.88 292 ARG A CA 1
ATOM 2110 C C . ARG A 1 292 ? 16.757 7.901 5.538 1.00 91.88 292 ARG A C 1
ATOM 2112 O O . ARG A 1 292 ? 17.578 8.540 4.868 1.00 91.88 292 ARG A O 1
ATOM 2119 N N . PRO A 1 293 ? 16.284 8.372 6.708 1.00 85.25 293 PRO A N 1
ATOM 2120 C CA . PRO A 1 293 ? 16.746 9.631 7.277 1.00 85.25 293 PRO A CA 1
ATOM 2121 C C . PRO A 1 293 ? 18.221 9.559 7.701 1.00 85.25 293 PRO A C 1
ATOM 2123 O O . PRO A 1 293 ? 18.758 8.493 8.022 1.00 85.25 293 PRO A O 1
ATOM 2126 N N . GLY A 1 294 ? 18.880 10.719 7.710 1.00 91.12 294 GLY A N 1
ATOM 2127 C CA . GLY A 1 294 ? 20.271 10.861 8.140 1.00 91.12 294 GLY A CA 1
ATOM 2128 C C . GLY A 1 294 ? 21.257 10.008 7.333 1.00 91.12 294 GLY A C 1
ATOM 2129 O O . GLY A 1 294 ? 21.129 9.839 6.119 1.00 91.12 294 GLY A O 1
ATOM 2130 N N . ARG A 1 295 ? 22.253 9.444 8.027 1.00 93.06 295 ARG A N 1
ATOM 2131 C CA . ARG A 1 295 ? 23.357 8.670 7.425 1.00 93.06 295 ARG A CA 1
ATOM 2132 C C . ARG A 1 295 ? 22.938 7.346 6.779 1.00 93.06 295 ARG A C 1
ATOM 2134 O O . ARG A 1 295 ? 23.719 6.766 6.031 1.00 93.06 295 ARG A O 1
ATOM 2141 N N . HIS A 1 296 ? 21.723 6.861 7.041 1.00 91.69 296 HIS A N 1
ATOM 2142 C CA . HIS A 1 296 ? 21.249 5.582 6.503 1.00 91.69 296 HIS A CA 1
ATOM 2143 C C . HIS A 1 296 ? 21.087 5.584 4.979 1.00 91.69 296 HIS A C 1
ATOM 2145 O O . HIS A 1 296 ? 21.151 4.520 4.375 1.00 91.69 296 HIS A O 1
ATOM 2151 N N . GLY A 1 297 ? 20.914 6.757 4.363 1.00 93.12 297 GLY A N 1
ATOM 2152 C CA . GLY A 1 297 ? 20.779 6.901 2.912 1.00 93.12 297 GLY A CA 1
ATOM 2153 C C . GLY A 1 297 ? 22.016 7.465 2.206 1.00 93.12 297 GLY A C 1
ATOM 2154 O O . GLY A 1 297 ? 21.899 7.849 1.049 1.00 93.12 297 GLY A O 1
ATOM 2155 N N . LEU A 1 298 ? 23.177 7.584 2.868 1.00 94.50 298 LEU A N 1
ATOM 2156 C CA . LEU A 1 298 ? 24.308 8.368 2.339 1.00 94.50 298 LEU A CA 1
ATOM 2157 C C . LEU A 1 298 ? 24.790 7.882 0.961 1.00 94.50 298 LEU A C 1
ATOM 2159 O O . LEU A 1 298 ? 24.884 8.676 0.030 1.00 94.50 298 LEU A O 1
ATOM 2163 N N . TRP A 1 299 ? 25.046 6.579 0.819 1.00 95.38 299 TRP A N 1
ATOM 2164 C CA . TRP A 1 299 ? 25.451 5.981 -0.461 1.00 95.38 299 TRP A CA 1
ATOM 2165 C C . TRP A 1 299 ? 24.258 5.787 -1.413 1.00 95.38 299 TRP A C 1
ATOM 2167 O O . TRP A 1 299 ? 24.389 5.861 -2.633 1.00 95.38 299 TRP A O 1
ATOM 2177 N N . GLN A 1 300 ? 23.079 5.546 -0.838 1.00 96.00 300 GLN A N 1
ATOM 2178 C CA . GLN A 1 300 ? 21.868 5.136 -1.538 1.00 96.00 300 GLN A CA 1
ATOM 2179 C C . GLN A 1 300 ? 21.213 6.305 -2.288 1.00 96.00 300 GLN A C 1
ATOM 2181 O O . GLN A 1 300 ? 20.793 6.130 -3.425 1.00 96.00 300 GLN A O 1
ATOM 2186 N N . ARG A 1 301 ? 21.199 7.515 -1.716 1.00 95.62 301 ARG A N 1
ATOM 2187 C CA . ARG A 1 301 ? 20.600 8.730 -2.305 1.00 95.62 301 ARG A CA 1
ATOM 2188 C C . ARG A 1 301 ? 21.209 9.170 -3.643 1.00 95.62 301 ARG A C 1
ATOM 2190 O O . ARG A 1 301 ? 20.436 9.402 -4.573 1.00 95.62 301 ARG A O 1
ATOM 2197 N N . PRO A 1 302 ? 22.543 9.329 -3.797 1.00 95.75 302 PRO A N 1
ATOM 2198 C CA . PRO A 1 302 ? 23.109 9.696 -5.094 1.00 95.75 302 PRO A CA 1
ATOM 2199 C C . PRO A 1 302 ? 22.826 8.623 -6.149 1.00 95.75 302 PRO A C 1
ATOM 2201 O O . PRO A 1 302 ? 22.516 8.958 -7.292 1.00 95.75 302 PRO A O 1
ATOM 2204 N N . ARG A 1 303 ? 22.851 7.342 -5.755 1.00 96.75 303 ARG A N 1
ATOM 2205 C CA . ARG A 1 303 ? 22.530 6.238 -6.658 1.00 96.75 303 ARG A CA 1
ATOM 2206 C C . ARG A 1 303 ? 21.051 6.202 -7.042 1.00 96.75 303 ARG A C 1
ATOM 2208 O O . ARG A 1 303 ? 20.759 6.028 -8.217 1.00 96.75 303 ARG A O 1
ATOM 2215 N N . GLU A 1 304 ? 20.142 6.408 -6.093 1.00 96.69 304 GLU A N 1
ATOM 2216 C CA . GLU A 1 304 ? 18.701 6.523 -6.337 1.00 96.69 304 GLU A CA 1
ATOM 2217 C C . GLU A 1 304 ? 18.408 7.622 -7.351 1.00 96.69 304 GLU A C 1
ATOM 2219 O O . GLU A 1 304 ? 17.754 7.344 -8.349 1.00 96.69 304 GLU A O 1
ATOM 2224 N N . ARG A 1 305 ? 18.942 8.835 -7.153 1.00 96.19 305 ARG A N 1
ATOM 2225 C CA . ARG A 1 305 ? 18.746 9.938 -8.106 1.00 96.19 305 ARG A CA 1
ATOM 2226 C C . ARG A 1 305 ? 19.200 9.558 -9.511 1.00 96.19 305 ARG A C 1
ATOM 2228 O O . ARG A 1 305 ? 18.469 9.779 -10.468 1.00 96.19 305 ARG A O 1
ATOM 2235 N N . ALA A 1 306 ? 20.385 8.958 -9.628 1.00 95.81 306 ALA A N 1
ATOM 2236 C CA . ALA A 1 306 ? 20.924 8.539 -10.917 1.00 95.81 306 ALA A CA 1
ATOM 2237 C C . ALA A 1 306 ? 20.073 7.448 -11.586 1.00 95.81 306 ALA A C 1
ATOM 2239 O O . ALA A 1 306 ? 19.879 7.479 -12.797 1.00 95.81 306 ALA A O 1
ATOM 2240 N N . VAL A 1 307 ? 19.573 6.482 -10.813 1.00 96.56 307 VAL A N 1
ATOM 2241 C CA . VAL A 1 307 ? 18.759 5.375 -11.327 1.00 96.56 307 VAL A CA 1
ATOM 2242 C C . VAL A 1 307 ? 17.354 5.846 -11.708 1.00 96.56 307 VAL A C 1
ATOM 2244 O O . VAL A 1 307 ? 16.893 5.503 -12.790 1.00 96.56 307 VAL A O 1
ATOM 2247 N N . ILE A 1 308 ? 16.713 6.688 -10.892 1.00 96.75 308 ILE A N 1
ATOM 2248 C CA . ILE A 1 308 ? 15.411 7.296 -11.206 1.00 96.75 308 ILE A CA 1
ATOM 2249 C C . ILE A 1 308 ? 15.510 8.161 -12.462 1.00 96.75 308 ILE A C 1
ATOM 2251 O O . ILE A 1 308 ? 14.691 8.007 -13.358 1.00 96.75 308 ILE A O 1
ATOM 2255 N N . ALA A 1 309 ? 16.527 9.021 -12.573 1.00 95.62 309 ALA A N 1
ATOM 2256 C CA . ALA A 1 309 ? 16.699 9.892 -13.738 1.00 95.62 309 ALA A CA 1
ATOM 2257 C C . ALA A 1 309 ? 16.934 9.120 -15.050 1.00 95.62 309 ALA A C 1
ATOM 2259 O O . ALA A 1 309 ? 16.635 9.629 -16.125 1.00 95.62 309 ALA A O 1
ATOM 2260 N N . ARG A 1 310 ? 17.478 7.899 -14.968 1.00 94.75 310 ARG A N 1
ATOM 2261 C CA . ARG A 1 310 ? 17.743 7.021 -16.120 1.00 94.75 310 ARG A CA 1
ATOM 2262 C C . ARG A 1 310 ? 16.633 6.006 -16.379 1.00 94.75 310 ARG A C 1
ATOM 2264 O O . ARG A 1 310 ? 16.726 5.257 -17.350 1.00 94.75 310 ARG A O 1
ATOM 2271 N N . ALA A 1 311 ? 15.631 5.923 -15.507 1.00 97.00 311 ALA A N 1
ATOM 2272 C CA . ALA A 1 311 ? 14.526 5.003 -15.699 1.00 97.00 311 ALA A CA 1
ATOM 2273 C C . ALA A 1 311 ? 13.730 5.430 -16.942 1.00 97.00 311 ALA A C 1
ATOM 2275 O O . ALA A 1 311 ? 13.376 6.601 -17.057 1.00 97.00 311 ALA A O 1
ATOM 2276 N N . PRO A 1 312 ? 13.402 4.514 -17.864 1.00 97.19 312 PRO A N 1
ATOM 2277 C CA . PRO A 1 312 ? 12.561 4.857 -19.005 1.00 97.19 312 PRO A CA 1
ATOM 2278 C C . PRO A 1 312 ? 11.114 5.172 -18.594 1.00 97.19 312 PRO A C 1
ATOM 2280 O O . PRO A 1 312 ? 10.390 5.833 -19.333 1.00 97.19 312 PRO A O 1
ATOM 2283 N N . LEU A 1 313 ? 10.680 4.678 -17.429 1.00 98.19 313 LEU A N 1
ATOM 2284 C CA . LEU A 1 313 ? 9.332 4.856 -16.904 1.00 98.19 313 LEU A CA 1
ATOM 2285 C C . LEU A 1 313 ? 9.334 4.717 -15.377 1.00 98.19 313 LEU A C 1
ATOM 2287 O O . LEU A 1 313 ? 9.945 3.797 -14.829 1.00 98.19 313 LEU A O 1
ATOM 2291 N N . LEU A 1 314 ? 8.612 5.592 -14.685 1.00 98.50 314 LEU A N 1
ATOM 2292 C CA . LEU A 1 314 ? 8.277 5.419 -13.273 1.00 98.50 314 LEU A CA 1
ATOM 2293 C C . LEU A 1 314 ? 6.868 4.843 -13.136 1.00 98.50 314 LEU A C 1
ATOM 2295 O O . LEU A 1 314 ? 5.957 5.213 -13.872 1.00 98.50 314 LEU A O 1
ATOM 2299 N N . VAL A 1 315 ? 6.689 3.955 -12.165 1.00 98.56 315 VAL A N 1
ATOM 2300 C CA . VAL A 1 315 ? 5.413 3.292 -11.873 1.00 98.56 315 VAL A CA 1
ATOM 2301 C C . VAL A 1 315 ? 5.061 3.475 -10.386 1.00 98.56 315 VAL A C 1
ATOM 2303 O O . VAL A 1 315 ? 5.042 2.505 -9.623 1.00 98.56 315 VAL A O 1
ATOM 2306 N N . PRO A 1 316 ? 4.886 4.721 -9.912 1.00 98.25 316 PRO A N 1
ATOM 2307 C CA . PRO A 1 316 ? 4.529 4.991 -8.520 1.00 98.25 316 PRO A CA 1
ATOM 2308 C C . PRO A 1 316 ? 3.171 4.363 -8.166 1.00 98.25 316 PRO A C 1
ATOM 2310 O O . PRO A 1 316 ? 2.263 4.324 -8.996 1.00 98.25 316 PRO A O 1
ATOM 2313 N N . GLN A 1 317 ? 3.010 3.888 -6.930 1.00 97.88 317 GLN A N 1
ATOM 2314 C CA . GLN A 1 317 ? 1.749 3.283 -6.479 1.00 97.88 317 GLN A CA 1
ATOM 2315 C C . GLN A 1 317 ? 0.640 4.313 -6.224 1.00 97.88 317 GLN A C 1
ATOM 2317 O O . GLN A 1 317 ? -0.541 3.977 -6.251 1.00 97.88 317 GLN A O 1
ATOM 2322 N N . ASP A 1 318 ? 0.996 5.575 -6.005 1.00 96.38 318 ASP A N 1
ATOM 2323 C CA . ASP A 1 318 ? 0.047 6.675 -5.886 1.00 96.38 318 ASP A CA 1
ATOM 2324 C C . ASP A 1 318 ? 0.688 8.014 -6.302 1.00 96.38 318 ASP A C 1
ATOM 2326 O O . ASP A 1 318 ? 1.901 8.131 -6.506 1.00 96.38 318 ASP A O 1
ATOM 2330 N N . ALA A 1 319 ? -0.140 9.049 -6.451 1.00 95.81 319 ALA A N 1
ATOM 2331 C CA . ALA A 1 319 ? 0.313 10.371 -6.880 1.00 95.81 319 ALA A CA 1
ATOM 2332 C C . ALA A 1 319 ? 1.215 11.080 -5.847 1.00 95.81 319 ALA A C 1
ATOM 2334 O O . ALA A 1 319 ? 2.075 11.876 -6.227 1.00 95.81 319 ALA A O 1
ATOM 2335 N N . GLY A 1 320 ? 1.052 10.794 -4.555 1.00 95.69 320 GLY A N 1
ATOM 2336 C CA . GLY A 1 320 ? 1.908 11.290 -3.480 1.00 95.69 320 GLY A CA 1
ATOM 2337 C C . GLY A 1 320 ? 3.317 10.697 -3.544 1.00 95.69 320 GLY A C 1
ATOM 2338 O O . GLY A 1 320 ? 4.293 11.431 -3.396 1.00 95.69 320 GLY A O 1
ATOM 2339 N N . ALA A 1 321 ? 3.447 9.412 -3.881 1.00 95.94 321 ALA A N 1
ATOM 2340 C CA . ALA A 1 321 ? 4.743 8.762 -4.100 1.00 95.94 321 ALA A CA 1
ATOM 2341 C C . ALA A 1 321 ? 5.509 9.434 -5.244 1.00 95.94 321 ALA A C 1
ATOM 2343 O O . ALA A 1 321 ? 6.710 9.717 -5.153 1.00 95.94 321 ALA A O 1
ATOM 2344 N N . LEU A 1 322 ? 4.784 9.757 -6.318 1.00 96.69 322 LEU A N 1
ATOM 2345 C CA . LEU A 1 322 ? 5.322 10.531 -7.424 1.00 96.69 322 LEU A CA 1
ATOM 2346 C C . LEU A 1 322 ? 5.738 11.934 -6.963 1.00 96.69 322 LEU A C 1
ATOM 2348 O O . LEU A 1 322 ? 6.836 12.373 -7.294 1.00 96.69 322 LEU A O 1
ATOM 2352 N N . ALA A 1 323 ? 4.908 12.630 -6.181 1.00 95.81 323 ALA A N 1
ATOM 2353 C CA . ALA A 1 323 ? 5.201 13.969 -5.662 1.00 95.81 323 ALA A CA 1
ATOM 2354 C C . ALA A 1 323 ? 6.459 14.028 -4.773 1.00 95.81 323 ALA A C 1
ATOM 2356 O O . ALA A 1 323 ? 7.168 15.030 -4.808 1.00 95.81 323 ALA A O 1
ATOM 2357 N N . GLU A 1 324 ? 6.786 12.958 -4.040 1.00 95.00 324 GLU A N 1
ATOM 2358 C CA . GLU A 1 324 ? 8.038 12.853 -3.270 1.00 95.00 324 GLU A CA 1
ATOM 2359 C C . GLU A 1 324 ? 9.280 12.592 -4.147 1.00 95.00 324 GLU A C 1
ATOM 2361 O O . GLU A 1 324 ? 10.413 12.667 -3.666 1.00 95.00 324 GLU A O 1
ATOM 2366 N N . THR A 1 325 ? 9.098 12.289 -5.434 1.00 94.81 325 THR A N 1
ATOM 2367 C CA . THR A 1 325 ? 10.197 12.007 -6.366 1.00 94.81 325 THR A CA 1
ATOM 2368 C C . THR A 1 325 ? 10.782 13.313 -6.925 1.00 94.81 325 THR A C 1
ATOM 2370 O O . THR A 1 325 ? 10.038 14.074 -7.552 1.00 94.81 325 THR A O 1
ATOM 2373 N N . PRO A 1 326 ? 12.096 13.582 -6.757 1.00 88.88 326 PRO A N 1
ATOM 2374 C CA . PRO A 1 326 ? 12.719 14.819 -7.232 1.00 88.88 326 PRO A CA 1
ATOM 2375 C C . PRO A 1 326 ? 12.591 15.032 -8.747 1.00 88.88 326 PRO A C 1
ATOM 2377 O O . PRO A 1 326 ? 12.648 14.079 -9.522 1.00 88.88 326 PRO A O 1
ATOM 2380 N N . ALA A 1 327 ? 12.477 16.296 -9.161 1.00 89.25 327 ALA A N 1
ATOM 2381 C CA . ALA A 1 327 ? 12.553 16.708 -10.562 1.00 89.25 327 ALA A CA 1
ATOM 2382 C C . ALA A 1 327 ? 14.018 16.953 -11.007 1.00 89.25 327 ALA A C 1
ATOM 2384 O O . ALA A 1 327 ? 14.850 17.296 -10.161 1.00 89.25 327 ALA A O 1
ATOM 2385 N N . PRO A 1 328 ? 14.338 16.839 -12.313 1.00 91.19 328 PRO A N 1
ATOM 2386 C CA . PRO A 1 328 ? 13.482 16.323 -13.383 1.00 91.19 328 PRO A CA 1
ATOM 2387 C C . PRO A 1 328 ? 13.270 14.812 -13.236 1.00 91.19 328 PRO A C 1
ATOM 2389 O O . PRO A 1 328 ? 14.164 14.086 -12.804 1.00 91.19 328 PRO A O 1
ATOM 2392 N N . ARG A 1 329 ? 12.074 14.344 -13.596 1.00 92.31 329 ARG A N 1
ATOM 2393 C CA . ARG A 1 329 ? 11.710 12.926 -13.543 1.00 92.31 329 ARG A CA 1
ATOM 2394 C C . ARG A 1 329 ? 11.233 12.443 -14.916 1.00 92.31 329 ARG A C 1
ATOM 2396 O O . ARG A 1 329 ? 10.641 13.245 -15.641 1.00 92.31 329 ARG A O 1
ATOM 2403 N N . PRO A 1 330 ? 11.484 11.173 -15.271 1.00 95.00 330 PRO A N 1
ATOM 2404 C CA . PRO A 1 330 ? 10.980 10.591 -16.510 1.00 95.00 330 PRO A CA 1
ATOM 2405 C C . PRO A 1 330 ? 9.445 10.479 -16.505 1.00 95.00 330 PRO A C 1
ATOM 2407 O O . PRO A 1 330 ? 8.808 10.766 -15.482 1.00 95.00 330 PRO A O 1
ATOM 2410 N N . PRO A 1 331 ? 8.836 10.057 -17.632 1.00 97.56 331 PRO A N 1
ATOM 2411 C CA . PRO A 1 331 ? 7.416 9.733 -17.678 1.00 97.56 331 PRO A CA 1
ATOM 2412 C C . PRO A 1 331 ? 7.013 8.805 -16.530 1.00 97.56 331 PRO A C 1
ATOM 2414 O O . PRO A 1 331 ? 7.786 7.936 -16.116 1.00 97.56 331 PRO A O 1
ATOM 2417 N N . ALA A 1 332 ? 5.801 8.989 -16.014 1.00 98.06 332 ALA A N 1
ATOM 2418 C CA . ALA A 1 332 ? 5.284 8.217 -14.896 1.00 98.06 332 ALA A CA 1
ATOM 2419 C C . ALA A 1 332 ? 3.838 7.794 -15.153 1.00 98.06 332 ALA A C 1
ATOM 2421 O O . ALA A 1 332 ? 3.042 8.599 -15.631 1.00 98.06 332 ALA A O 1
ATOM 2422 N N . ILE A 1 333 ? 3.505 6.556 -14.792 1.00 98.56 333 ILE A N 1
ATOM 2423 C CA . ILE A 1 333 ? 2.137 6.026 -14.803 1.00 98.56 333 ILE A CA 1
ATOM 2424 C C . ILE A 1 333 ? 1.833 5.545 -13.388 1.00 98.56 333 ILE A C 1
ATOM 2426 O O . ILE A 1 333 ? 2.519 4.665 -12.869 1.00 98.56 333 ILE A O 1
ATOM 2430 N N . VAL A 1 334 ? 0.836 6.146 -12.743 1.00 98.44 334 VAL A N 1
ATOM 2431 C CA . VAL A 1 334 ? 0.442 5.768 -11.382 1.00 98.44 334 VAL A CA 1
ATOM 2432 C C . VAL A 1 334 ? -0.351 4.466 -11.440 1.00 98.44 334 VAL A C 1
ATOM 2434 O O . VAL A 1 334 ? -1.394 4.414 -12.084 1.00 98.44 334 VAL A O 1
ATOM 2437 N N . VAL A 1 335 ? 0.121 3.426 -10.753 1.00 98.50 335 VAL A N 1
ATOM 2438 C CA . VAL A 1 335 ? -0.527 2.105 -10.737 1.00 98.50 335 VAL A CA 1
ATOM 2439 C C . VAL A 1 335 ? -0.720 1.643 -9.292 1.00 98.50 335 VAL A C 1
ATOM 2441 O O . VAL A 1 335 ? 0.228 1.127 -8.685 1.00 98.50 335 VAL A O 1
ATOM 2444 N N . PRO A 1 336 ? -1.925 1.820 -8.721 1.00 98.06 336 PRO A N 1
ATOM 2445 C CA . PRO A 1 336 ? -2.186 1.475 -7.331 1.00 98.06 336 PRO A CA 1
ATOM 2446 C C . PRO A 1 336 ? -2.173 -0.035 -7.085 1.00 98.06 336 PRO A C 1
ATOM 2448 O O . PRO A 1 336 ? -2.258 -0.850 -8.004 1.00 98.06 336 PRO A O 1
ATOM 2451 N N . ILE A 1 337 ? -2.056 -0.416 -5.812 1.00 97.75 337 ILE A N 1
ATOM 2452 C CA . ILE A 1 337 ? -2.290 -1.793 -5.379 1.00 97.75 337 ILE A CA 1
ATOM 2453 C C . ILE A 1 337 ? -3.808 -2.013 -5.369 1.00 97.75 337 ILE A C 1
ATOM 2455 O O . ILE A 1 337 ? -4.516 -1.223 -4.740 1.00 97.75 337 ILE A O 1
ATOM 2459 N N . PRO A 1 338 ? -4.321 -3.056 -6.046 1.00 98.00 338 PRO A N 1
ATOM 2460 C CA . PRO A 1 338 ? -5.749 -3.308 -6.069 1.00 98.00 338 PRO A CA 1
ATOM 2461 C C . PRO A 1 338 ? -6.270 -3.706 -4.681 1.00 98.00 338 PRO A C 1
ATOM 2463 O O . PRO A 1 338 ? -5.639 -4.497 -3.980 1.00 98.00 338 PRO A O 1
ATOM 2466 N N . VAL A 1 339 ? -7.439 -3.187 -4.301 1.00 97.75 339 VAL A N 1
ATOM 2467 C CA . VAL A 1 339 ? -8.119 -3.482 -3.034 1.00 97.75 339 VAL A CA 1
ATOM 2468 C C . VAL A 1 339 ? -9.570 -3.875 -3.297 1.00 97.75 339 VAL A C 1
ATOM 2470 O O . VAL A 1 339 ? -10.391 -3.075 -3.752 1.00 97.75 339 VAL A O 1
ATOM 2473 N N . GLU A 1 340 ? -9.908 -5.114 -2.954 1.00 97.06 340 GLU A N 1
ATOM 2474 C CA . GLU A 1 340 ? -11.261 -5.663 -3.077 1.00 97.06 340 GLU A CA 1
ATOM 2475 C C . GLU A 1 340 ? -11.971 -5.732 -1.719 1.00 97.06 340 GLU A C 1
ATOM 2477 O O . GLU A 1 340 ? -11.304 -5.855 -0.680 1.00 97.06 340 GLU A O 1
ATOM 2482 N N . PRO A 1 341 ? -13.319 -5.662 -1.689 1.00 96.88 341 PRO A N 1
ATOM 2483 C CA . PRO A 1 341 ? -14.055 -6.044 -0.494 1.00 96.88 341 PRO A CA 1
ATOM 2484 C C . PRO A 1 341 ? -13.721 -7.500 -0.199 1.00 96.88 341 PRO A C 1
ATOM 2486 O O . PRO A 1 341 ? -13.665 -8.334 -1.103 1.00 96.88 341 PRO A O 1
ATOM 2489 N N . SER A 1 342 ? -13.503 -7.825 1.065 1.00 95.81 342 SER A N 1
ATOM 2490 C CA . SER A 1 342 ? -13.122 -9.186 1.442 1.00 95.81 342 SER A CA 1
ATOM 2491 C C . SER A 1 342 ? -14.295 -10.173 1.481 1.00 95.81 342 SER A C 1
ATOM 2493 O O . SER A 1 342 ? -14.105 -11.344 1.805 1.00 95.81 342 SER A O 1
ATOM 2495 N N . GLY A 1 343 ? -15.512 -9.714 1.187 1.00 93.06 343 GLY A N 1
ATOM 2496 C CA . GLY A 1 343 ? -16.726 -10.519 1.141 1.00 93.06 343 GLY A CA 1
ATOM 2497 C C . GLY A 1 343 ? -17.978 -9.660 1.287 1.00 93.06 343 GLY A C 1
ATOM 2498 O O . GLY A 1 343 ? -17.910 -8.429 1.257 1.00 93.06 343 GLY A O 1
ATOM 2499 N N . ALA A 1 344 ? -19.123 -10.318 1.473 1.00 89.81 344 ALA A N 1
ATOM 2500 C CA . ALA A 1 344 ? -20.354 -9.634 1.848 1.00 89.81 344 ALA A CA 1
ATOM 2501 C C . ALA A 1 344 ? -20.170 -8.887 3.188 1.00 89.81 344 ALA A C 1
ATOM 2503 O O . ALA A 1 344 ? -19.406 -9.355 4.045 1.00 89.81 344 ALA A O 1
ATOM 2504 N N . PRO A 1 345 ? -20.859 -7.750 3.393 1.00 84.75 345 PRO A N 1
ATOM 2505 C CA . PRO A 1 345 ? -20.868 -7.068 4.681 1.00 84.75 345 PRO A CA 1
ATOM 2506 C C . PRO A 1 345 ? -21.229 -8.035 5.814 1.00 84.75 345 PRO A C 1
ATOM 2508 O O . PRO A 1 345 ? -22.116 -8.876 5.658 1.00 84.75 345 PRO A O 1
ATOM 2511 N N . ALA A 1 346 ? -20.541 -7.930 6.954 1.00 86.19 346 ALA A N 1
ATOM 2512 C CA . ALA A 1 346 ? -20.919 -8.715 8.123 1.00 86.19 346 ALA A CA 1
ATOM 2513 C C . ALA A 1 346 ? -22.320 -8.284 8.601 1.00 86.19 346 ALA A C 1
ATOM 2515 O O . ALA A 1 346 ? -22.599 -7.082 8.615 1.00 86.19 346 ALA A O 1
ATOM 2516 N N . PRO A 1 347 ? -23.183 -9.226 9.028 1.00 80.69 347 PRO A N 1
ATOM 2517 C CA . PRO A 1 347 ? -24.530 -8.901 9.500 1.00 80.69 347 PRO A CA 1
ATOM 2518 C C . PRO A 1 347 ? -24.507 -8.023 10.759 1.00 80.69 347 PRO A C 1
ATOM 2520 O O . PRO A 1 347 ? -25.423 -7.240 10.982 1.00 80.69 347 PRO A O 1
ATOM 2523 N N . ALA A 1 348 ? -23.440 -8.124 11.557 1.00 89.38 348 ALA A N 1
ATOM 2524 C CA . ALA A 1 348 ? -23.179 -7.267 12.702 1.00 89.38 348 ALA A CA 1
ATOM 2525 C C . ALA A 1 348 ? -21.698 -6.867 12.751 1.00 89.38 348 ALA A C 1
ATOM 2527 O O . ALA A 1 348 ? -20.811 -7.675 12.459 1.00 89.38 348 ALA A O 1
ATOM 2528 N N . ARG A 1 349 ? -21.439 -5.617 13.151 1.00 95.00 349 ARG A N 1
ATOM 2529 C CA . ARG A 1 349 ? -20.098 -5.102 13.455 1.00 95.00 349 ARG A CA 1
ATOM 2530 C C . ARG A 1 349 ? -19.898 -5.056 14.966 1.00 95.00 349 ARG A C 1
ATOM 2532 O O . ARG A 1 349 ? -20.116 -4.028 15.603 1.00 95.00 349 ARG A O 1
ATOM 2539 N N . ASP A 1 350 ? -19.546 -6.198 15.539 1.00 96.75 350 ASP A N 1
ATOM 2540 C CA . ASP A 1 350 ? -19.440 -6.408 16.983 1.00 96.75 350 ASP A CA 1
ATOM 2541 C C . ASP A 1 350 ? -18.084 -5.990 17.581 1.00 96.75 350 ASP A C 1
ATOM 2543 O O . ASP A 1 350 ? -17.958 -5.857 18.795 1.00 96.75 350 ASP A O 1
ATOM 2547 N N . ILE A 1 351 ? -17.076 -5.704 16.753 1.00 98.25 351 ILE A N 1
ATOM 2548 C CA . ILE A 1 351 ? -15.787 -5.175 17.211 1.00 98.25 351 ILE A CA 1
ATOM 2549 C C . ILE A 1 351 ? -15.854 -3.645 17.215 1.00 98.25 351 ILE A C 1
ATOM 2551 O O . ILE A 1 351 ? -16.126 -3.022 16.187 1.00 98.25 351 ILE A O 1
ATOM 2555 N N . ALA A 1 352 ? -15.590 -3.010 18.362 1.00 98.62 352 ALA A N 1
ATOM 2556 C CA . ALA A 1 352 ? -15.618 -1.550 18.459 1.00 98.62 352 ALA A CA 1
ATOM 2557 C C . ALA A 1 352 ? -14.516 -0.914 17.599 1.00 98.62 352 ALA A C 1
ATOM 2559 O O . ALA A 1 352 ? -14.816 -0.122 16.705 1.00 98.62 352 ALA A O 1
ATOM 2560 N N . ALA A 1 353 ? -13.259 -1.310 17.807 1.00 98.81 353 ALA A N 1
ATOM 2561 C CA . ALA A 1 353 ? -12.136 -0.792 17.038 1.00 98.81 353 ALA A CA 1
ATOM 2562 C C . ALA A 1 353 ? -11.122 -1.881 16.662 1.00 98.81 353 ALA A C 1
ATOM 2564 O O . ALA A 1 353 ? -10.905 -2.842 17.398 1.00 98.81 353 ALA A O 1
ATOM 2565 N N . LEU A 1 354 ? -10.453 -1.705 15.524 1.00 98.88 354 LEU A N 1
ATOM 2566 C CA . LEU A 1 354 ? -9.343 -2.542 15.063 1.00 98.88 354 LEU A CA 1
ATOM 2567 C C . LEU A 1 354 ? -8.169 -1.661 14.622 1.00 98.88 354 LEU A C 1
ATOM 2569 O O . LEU A 1 354 ? -8.359 -0.611 14.014 1.00 98.88 354 LEU A O 1
ATOM 2573 N N . THR A 1 355 ? -6.943 -2.107 14.888 1.00 98.75 355 THR A N 1
ATOM 2574 C CA . THR A 1 355 ? -5.720 -1.486 14.365 1.00 98.75 355 THR A CA 1
ATOM 2575 C C . THR A 1 355 ? -4.732 -2.538 13.860 1.00 98.75 355 THR A C 1
ATOM 2577 O O . THR A 1 355 ? -4.639 -3.638 14.413 1.00 98.75 355 THR A O 1
ATOM 2580 N N . TYR A 1 356 ? -3.979 -2.205 12.808 1.00 98.31 356 TYR A N 1
ATOM 2581 C CA . TYR A 1 356 ? -2.875 -3.022 12.303 1.00 98.31 356 TYR A CA 1
ATOM 2582 C C . TYR A 1 356 ? -1.530 -2.351 12.595 1.00 98.31 356 TYR A C 1
ATOM 2584 O O . TYR A 1 356 ? -1.193 -1.302 12.045 1.00 98.31 356 TYR A O 1
ATOM 2592 N N . ALA A 1 357 ? -0.735 -2.988 13.449 1.00 96.69 357 ALA A N 1
ATOM 2593 C CA . ALA A 1 357 ? 0.450 -2.408 14.063 1.00 96.69 357 ALA A CA 1
ATOM 2594 C C . ALA A 1 357 ? 1.755 -3.118 13.677 1.00 96.69 357 ALA A C 1
ATOM 2596 O O . ALA A 1 357 ? 2.675 -3.223 14.490 1.00 96.69 357 ALA A O 1
ATOM 2597 N N . ALA A 1 358 ? 1.879 -3.591 12.432 1.00 93.06 358 ALA A N 1
ATOM 2598 C CA . ALA A 1 358 ? 3.177 -4.050 11.937 1.00 93.06 358 ALA A CA 1
ATOM 2599 C C . ALA A 1 358 ? 4.197 -2.902 12.017 1.00 93.06 358 ALA A C 1
ATOM 2601 O O . ALA A 1 358 ? 3.994 -1.847 11.419 1.00 93.06 358 ALA A O 1
ATOM 2602 N N . ASN A 1 359 ? 5.293 -3.110 12.755 1.00 94.19 359 ASN A N 1
ATOM 2603 C CA . ASN A 1 359 ? 6.172 -2.039 13.242 1.00 94.19 359 ASN A CA 1
ATOM 2604 C C . ASN A 1 359 ? 5.395 -1.018 14.112 1.00 94.19 359 ASN A C 1
ATOM 2606 O O . ASN A 1 359 ? 5.054 0.073 13.638 1.00 94.19 359 ASN A O 1
ATOM 2610 N N . PRO A 1 360 ? 5.135 -1.358 15.393 1.00 96.75 360 PRO A N 1
ATOM 2611 C CA . PRO A 1 360 ? 4.285 -0.573 16.289 1.00 96.75 360 PRO A CA 1
ATOM 2612 C C . PRO A 1 360 ? 4.666 0.905 16.388 1.00 96.75 360 PRO A C 1
ATOM 2614 O O . PRO A 1 360 ? 3.791 1.765 16.384 1.00 96.75 360 PRO A O 1
ATOM 2617 N N . HIS A 1 361 ? 5.965 1.218 16.409 1.00 95.94 361 HIS A N 1
ATOM 2618 C CA . HIS A 1 361 ? 6.435 2.602 16.464 1.00 95.94 361 HIS A CA 1
ATOM 2619 C C . HIS A 1 361 ? 6.074 3.381 15.190 1.00 95.94 361 HIS A C 1
ATOM 2621 O O . HIS A 1 361 ? 5.505 4.471 15.272 1.00 95.94 361 HIS A O 1
ATOM 2627 N N . LYS A 1 362 ? 6.358 2.820 14.002 1.00 94.69 362 LYS A N 1
ATOM 2628 C CA . LYS A 1 362 ? 6.023 3.463 12.717 1.00 94.69 362 LYS A CA 1
ATOM 2629 C C . LYS A 1 362 ? 4.516 3.693 12.589 1.00 94.69 362 LYS A C 1
ATOM 2631 O O . LYS A 1 362 ? 4.102 4.781 12.190 1.00 94.69 362 LYS A O 1
ATOM 2636 N N . LYS A 1 363 ? 3.716 2.686 12.953 1.00 96.94 363 LYS A N 1
ATOM 2637 C CA . LYS A 1 363 ? 2.245 2.726 12.884 1.00 96.94 363 LYS A CA 1
ATOM 2638 C C . LYS A 1 363 ? 1.590 3.515 14.021 1.00 96.94 363 LYS A C 1
ATOM 2640 O O . LYS A 1 363 ? 0.396 3.782 13.961 1.00 96.94 363 LYS A O 1
ATOM 2645 N N . GLY A 1 364 ? 2.376 3.934 15.011 1.00 97.88 364 GLY A N 1
ATOM 2646 C CA . GLY A 1 364 ? 1.918 4.737 16.138 1.00 97.88 364 GLY A CA 1
ATOM 2647 C C . GLY A 1 364 ? 0.956 4.012 17.064 1.00 97.88 364 GLY A C 1
ATOM 2648 O O . GLY A 1 364 ? 0.010 4.617 17.562 1.00 97.88 364 GLY A O 1
ATOM 2649 N N . LEU A 1 365 ? 1.208 2.725 17.314 1.00 98.31 365 LEU A N 1
ATOM 2650 C CA . LEU A 1 365 ? 0.400 1.921 18.228 1.00 98.31 365 LEU A CA 1
ATOM 2651 C C . LEU A 1 365 ? 0.336 2.539 19.631 1.00 98.31 365 LEU A C 1
ATOM 2653 O O . LEU A 1 365 ? -0.703 2.483 20.271 1.00 98.31 365 LEU A O 1
ATOM 2657 N N . ASP A 1 366 ? 1.416 3.175 20.084 1.00 98.44 366 ASP A N 1
ATOM 2658 C CA . ASP A 1 366 ? 1.461 3.916 21.346 1.00 98.44 366 ASP A CA 1
ATOM 2659 C C . ASP A 1 366 ? 0.367 4.994 21.429 1.00 98.44 366 ASP A C 1
ATOM 2661 O O . ASP A 1 366 ? -0.339 5.096 22.431 1.00 98.44 366 ASP A O 1
ATOM 2665 N N . ARG A 1 367 ? 0.169 5.746 20.342 1.00 98.62 367 ARG A N 1
ATOM 2666 C CA . ARG A 1 367 ? -0.848 6.801 20.248 1.00 98.62 367 ARG A CA 1
ATOM 2667 C C . ARG A 1 367 ? -2.255 6.216 20.191 1.00 98.62 367 ARG A C 1
ATOM 2669 O O . ARG A 1 367 ? -3.159 6.743 20.829 1.00 98.62 367 ARG A O 1
ATOM 2676 N N . VAL A 1 368 ? -2.426 5.114 19.459 1.00 98.75 368 VAL A N 1
ATOM 2677 C CA . VAL A 1 368 ? -3.707 4.398 19.367 1.00 98.75 368 VAL A CA 1
ATOM 2678 C C . VAL A 1 368 ? -4.120 3.836 20.729 1.00 98.75 368 VAL A C 1
ATOM 2680 O O . VAL A 1 368 ? -5.259 4.029 21.139 1.00 98.75 368 VAL A O 1
ATOM 2683 N N . LEU A 1 369 ? -3.203 3.186 21.453 1.00 98.75 369 LEU A N 1
ATOM 2684 C CA . LEU A 1 369 ? -3.476 2.631 22.782 1.00 98.75 369 LEU A CA 1
ATOM 2685 C C . LEU A 1 369 ? -3.810 3.728 23.800 1.00 98.75 369 LEU A C 1
ATOM 2687 O O . LEU A 1 369 ? -4.749 3.564 24.574 1.00 98.75 369 LEU A O 1
ATOM 2691 N N . ALA A 1 370 ? -3.093 4.857 23.772 1.00 98.69 370 ALA A N 1
ATOM 2692 C CA . ALA A 1 370 ? -3.395 6.003 24.629 1.00 98.69 370 ALA A CA 1
ATOM 2693 C C . ALA A 1 370 ? -4.786 6.591 24.334 1.00 98.69 370 ALA A C 1
ATOM 2695 O O . ALA A 1 370 ? -5.570 6.825 25.252 1.00 98.69 370 ALA A O 1
ATOM 2696 N N . ALA A 1 371 ? -5.122 6.772 23.053 1.00 98.75 371 ALA A N 1
ATOM 2697 C CA . ALA A 1 371 ? -6.437 7.253 22.638 1.00 98.75 371 ALA A CA 1
ATOM 2698 C C . ALA A 1 371 ? -7.558 6.281 23.028 1.00 98.75 371 ALA A C 1
ATOM 2700 O O . ALA A 1 371 ? -8.609 6.706 23.503 1.00 98.75 371 ALA A O 1
ATOM 2701 N N . TRP A 1 372 ? -7.325 4.976 22.872 1.00 98.81 372 TRP A N 1
ATOM 2702 C CA . TRP A 1 372 ? -8.273 3.947 23.278 1.00 98.81 372 TRP A CA 1
ATOM 2703 C C . TRP A 1 372 ? -8.518 3.956 24.784 1.00 98.81 372 TRP A C 1
ATOM 2705 O O . TRP A 1 372 ? -9.669 3.965 25.207 1.00 98.81 372 TRP A O 1
ATOM 2715 N N . ALA A 1 373 ? -7.457 4.026 25.592 1.00 98.56 373 ALA A N 1
ATOM 2716 C CA . ALA A 1 373 ? -7.570 4.087 27.046 1.00 98.56 373 ALA A CA 1
ATOM 2717 C C . ALA A 1 373 ? -8.421 5.278 27.520 1.00 98.56 373 ALA A C 1
ATOM 2719 O O . ALA A 1 373 ? -9.182 5.130 28.473 1.00 98.56 373 ALA A O 1
ATOM 2720 N N . ALA A 1 374 ? -8.324 6.424 26.838 1.00 98.56 374 ALA A N 1
ATOM 2721 C CA . ALA A 1 374 ? -9.110 7.619 27.140 1.00 98.56 374 ALA A CA 1
ATOM 2722 C C . ALA A 1 374 ? -10.564 7.553 26.635 1.00 98.56 374 ALA A C 1
ATOM 2724 O O . ALA A 1 374 ? -11.440 8.186 27.217 1.00 98.56 374 ALA A O 1
ATOM 2725 N N . ALA A 1 375 ? -10.822 6.829 25.543 1.00 98.50 375 ALA A N 1
ATOM 2726 C CA . ALA A 1 375 ? -12.113 6.848 24.859 1.00 98.50 375 ALA A CA 1
ATOM 2727 C C . ALA A 1 375 ? -13.035 5.672 25.224 1.00 98.50 375 ALA A C 1
ATOM 2729 O O . ALA A 1 375 ? -14.252 5.814 25.150 1.00 98.50 375 ALA A O 1
ATOM 2730 N N . ARG A 1 376 ? -12.477 4.499 25.539 1.00 98.12 376 ARG A N 1
ATOM 2731 C CA . ARG A 1 376 ? -13.226 3.237 25.660 1.00 98.12 376 ARG A CA 1
ATOM 2732 C C . ARG A 1 376 ? -14.267 3.248 26.781 1.00 98.12 376 ARG A C 1
ATOM 2734 O O . ARG A 1 376 ? -13.997 3.733 27.878 1.00 98.12 376 ARG A O 1
ATOM 2741 N N . ARG A 1 377 ? -15.421 2.632 26.520 1.00 98.44 377 ARG A N 1
ATOM 2742 C CA . ARG A 1 377 ? -16.459 2.317 27.518 1.00 98.44 377 ARG A CA 1
ATOM 2743 C C . ARG A 1 377 ? -16.398 0.847 27.937 1.00 98.44 377 ARG A C 1
ATOM 2745 O O . ARG A 1 377 ? -15.686 0.042 27.336 1.00 98.44 377 ARG A O 1
ATOM 2752 N N . GLU A 1 378 ? -17.126 0.502 28.994 1.00 97.31 378 GLU A N 1
ATOM 2753 C CA . GLU A 1 378 ? -17.292 -0.890 29.417 1.00 97.31 378 GLU A CA 1
ATOM 2754 C C . GLU A 1 378 ? -17.924 -1.732 28.293 1.00 97.31 378 GLU A C 1
ATOM 2756 O O . GLU A 1 378 ? -18.776 -1.252 27.549 1.00 97.31 378 GLU A O 1
ATOM 2761 N N . GLY A 1 379 ? -17.451 -2.971 28.125 1.00 97.19 379 GLY A N 1
ATOM 2762 C CA . GLY A 1 379 ? -17.891 -3.877 27.057 1.00 97.19 379 GLY A CA 1
ATOM 2763 C C . GLY A 1 379 ? -17.303 -3.602 25.665 1.00 97.19 379 GLY A C 1
ATOM 2764 O O . GLY A 1 379 ? -17.465 -4.426 24.769 1.00 97.19 379 GLY A O 1
ATOM 2765 N N . GLU A 1 380 ? -16.587 -2.492 25.457 1.00 98.44 380 GLU A N 1
ATOM 2766 C CA . GLU A 1 380 ? -15.923 -2.209 24.181 1.00 98.44 380 GLU A CA 1
ATOM 2767 C C . GLU A 1 380 ? -14.514 -2.823 24.102 1.00 98.44 380 GLU A C 1
ATOM 2769 O O . GLU A 1 380 ? -13.745 -2.809 25.067 1.00 98.44 380 GLU A O 1
ATOM 2774 N N . GLU A 1 381 ? -14.137 -3.297 22.909 1.00 98.50 381 GLU A N 1
ATOM 2775 C CA . GLU A 1 381 ? -12.824 -3.895 22.636 1.00 98.50 381 GLU A CA 1
ATOM 2776 C C . GLU A 1 381 ? -12.100 -3.203 21.467 1.00 98.50 381 GLU A C 1
ATOM 2778 O O . GLU A 1 381 ? -12.673 -2.997 20.391 1.00 98.50 381 GLU A O 1
ATOM 2783 N N . LEU A 1 382 ? -10.808 -2.915 21.667 1.00 98.81 382 LEU A N 1
ATOM 2784 C CA . LEU A 1 382 ? -9.836 -2.656 20.607 1.00 98.81 382 LEU A CA 1
ATOM 2785 C C . LEU A 1 382 ? -9.066 -3.936 20.300 1.00 98.81 382 LEU A C 1
ATOM 2787 O O . LEU A 1 382 ? -8.367 -4.486 21.154 1.00 98.81 382 LEU A O 1
ATOM 2791 N N . VAL A 1 383 ? -9.107 -4.350 19.042 1.00 98.81 383 VAL A N 1
ATOM 2792 C CA . VAL A 1 383 ? -8.325 -5.474 18.537 1.00 98.81 383 VAL A CA 1
ATOM 2793 C C . VAL A 1 383 ? -7.032 -4.957 17.918 1.00 98.81 383 VAL A C 1
ATOM 2795 O O . VAL A 1 383 ? -7.049 -4.062 17.074 1.00 98.81 383 VAL A O 1
ATOM 2798 N N . VAL A 1 384 ? -5.897 -5.530 18.314 1.00 98.75 384 VAL A N 1
ATOM 2799 C CA . VAL A 1 384 ? -4.573 -5.179 17.784 1.00 98.75 384 VAL A CA 1
ATOM 2800 C C . VAL A 1 384 ? -4.001 -6.356 17.001 1.00 98.75 384 VAL A C 1
ATOM 2802 O O . VAL A 1 384 ? -3.712 -7.410 17.571 1.00 98.75 384 VAL A O 1
ATOM 2805 N N . ALA A 1 385 ? -3.811 -6.168 15.696 1.00 98.44 385 ALA A N 1
ATOM 2806 C CA . ALA A 1 385 ? -3.244 -7.161 14.785 1.00 98.44 385 ALA A CA 1
ATOM 2807 C C . ALA A 1 385 ? -1.871 -6.727 14.236 1.00 98.44 385 ALA A C 1
ATOM 2809 O O . ALA A 1 385 ? -1.492 -5.558 14.285 1.00 98.44 385 ALA A O 1
ATOM 2810 N N . GLY A 1 386 ? -1.110 -7.670 13.678 1.00 96.62 386 GLY A N 1
ATOM 2811 C CA . GLY A 1 386 ? 0.138 -7.407 12.947 1.00 96.62 386 GLY A CA 1
ATOM 2812 C C . GLY A 1 386 ? 1.408 -7.315 13.802 1.00 96.62 386 GLY A C 1
ATOM 2813 O O . GLY A 1 386 ? 2.491 -7.103 13.258 1.00 96.62 386 GLY A O 1
ATOM 2814 N N . THR A 1 387 ? 1.313 -7.517 15.116 1.00 96.81 387 THR A N 1
ATOM 2815 C CA . THR A 1 387 ? 2.445 -7.485 16.059 1.00 96.81 387 THR A CA 1
ATOM 2816 C C . THR A 1 387 ? 2.284 -8.571 17.127 1.00 96.81 387 THR A C 1
ATOM 2818 O O . THR A 1 387 ? 1.147 -8.953 17.402 1.00 96.81 387 THR A O 1
ATOM 2821 N N . PRO A 1 388 ? 3.370 -9.098 17.731 1.00 96.88 388 PRO A N 1
ATOM 2822 C CA . PRO A 1 388 ? 3.260 -9.938 18.923 1.00 96.88 388 PRO A CA 1
ATOM 2823 C C . PRO A 1 388 ? 2.452 -9.254 20.040 1.00 96.88 388 PRO A C 1
ATOM 2825 O O . PRO A 1 388 ? 2.422 -8.018 20.075 1.00 96.88 388 PRO A O 1
ATOM 2828 N N . PRO A 1 389 ? 1.828 -10.027 20.949 1.00 96.00 389 PRO A N 1
ATOM 2829 C CA . PRO A 1 389 ? 1.119 -9.473 22.097 1.00 96.00 389 PRO A CA 1
ATOM 2830 C C . PRO A 1 389 ? 2.001 -8.532 22.924 1.00 96.00 389 PRO A C 1
ATOM 2832 O O . PRO A 1 389 ? 3.146 -8.859 23.237 1.00 96.00 389 PRO A O 1
ATOM 2835 N N . GLY A 1 390 ? 1.463 -7.357 23.249 1.00 95.19 390 GLY A N 1
ATOM 2836 C CA . GLY A 1 390 ? 2.061 -6.421 24.195 1.00 95.19 390 GLY A CA 1
ATOM 2837 C C . GLY A 1 390 ? 1.571 -6.660 25.623 1.00 95.19 390 GLY A C 1
ATOM 2838 O O . GLY A 1 390 ? 0.946 -7.678 25.924 1.00 95.19 390 GLY A O 1
ATOM 2839 N N . SER A 1 391 ? 1.835 -5.696 26.508 1.00 95.69 391 SER A N 1
ATOM 2840 C CA . SER A 1 391 ? 1.334 -5.736 27.883 1.00 95.69 391 SER A CA 1
ATOM 2841 C C . SER A 1 391 ? -0.200 -5.788 27.913 1.00 95.69 391 SER A C 1
ATOM 2843 O O . SER A 1 391 ? -0.848 -5.134 27.084 1.00 95.69 391 SER A O 1
ATOM 2845 N N . PRO A 1 392 ? -0.799 -6.526 28.865 1.00 96.38 392 PRO A N 1
ATOM 2846 C CA . PRO A 1 392 ? -2.236 -6.480 29.091 1.00 96.38 392 PRO A CA 1
ATOM 2847 C C . PRO A 1 392 ? -2.701 -5.039 29.315 1.00 96.38 392 PRO A C 1
ATOM 2849 O O . PRO A 1 392 ? -2.128 -4.304 30.117 1.00 96.38 392 PRO A O 1
ATOM 2852 N N . ALA A 1 393 ? -3.740 -4.644 28.590 1.00 97.12 393 ALA A N 1
ATOM 2853 C CA . ALA A 1 393 ? -4.400 -3.360 28.735 1.00 97.12 393 ALA A CA 1
ATOM 2854 C C . ALA A 1 393 ? -5.904 -3.606 28.699 1.00 97.12 393 ALA A C 1
ATOM 2856 O O . ALA A 1 393 ? -6.398 -4.438 27.937 1.00 97.12 393 ALA A O 1
ATOM 2857 N N . ALA A 1 394 ? -6.639 -2.919 29.563 1.00 97.50 394 ALA A N 1
ATOM 2858 C CA . ALA A 1 394 ? -8.056 -3.180 29.704 1.00 97.50 394 ALA A CA 1
ATOM 2859 C C . ALA A 1 394 ? -8.804 -2.803 28.404 1.00 97.50 394 ALA A C 1
ATOM 2861 O O . ALA A 1 394 ? -8.547 -1.758 27.804 1.00 97.50 394 ALA A O 1
ATOM 2862 N N . GLY A 1 395 ? -9.738 -3.657 27.975 1.00 98.19 395 GLY A N 1
ATOM 2863 C CA . GLY A 1 395 ? -10.464 -3.492 26.709 1.00 98.19 395 GLY A CA 1
ATOM 2864 C C . GLY A 1 395 ? -9.586 -3.630 25.458 1.00 98.19 395 GLY A C 1
ATOM 2865 O O . GLY A 1 395 ? -9.976 -3.140 24.403 1.00 98.19 395 GLY A O 1
ATOM 2866 N N . VAL A 1 396 ? -8.392 -4.228 25.557 1.00 98.69 396 VAL A N 1
ATOM 2867 C CA . VAL A 1 396 ? -7.501 -4.482 24.415 1.00 98.69 396 VAL A CA 1
ATOM 2868 C C . VAL A 1 396 ? -7.289 -5.980 24.244 1.00 98.69 396 VAL A C 1
ATOM 2870 O O . VAL A 1 396 ? -6.844 -6.659 25.171 1.00 98.69 396 VAL A O 1
ATOM 2873 N N . ARG A 1 397 ? -7.516 -6.481 23.027 1.00 98.62 397 ARG A N 1
ATOM 2874 C CA . ARG A 1 397 ? -7.201 -7.857 22.637 1.00 98.62 397 ARG A CA 1
ATOM 2875 C C . ARG A 1 397 ? -6.118 -7.900 21.577 1.00 98.62 397 ARG A C 1
ATOM 2877 O O . ARG A 1 397 ? -6.251 -7.362 20.479 1.00 98.62 397 ARG A O 1
ATOM 2884 N N . TRP A 1 398 ? -5.050 -8.617 21.895 1.00 98.50 398 TRP A N 1
ATOM 2885 C CA . TRP A 1 398 ? -3.934 -8.850 20.991 1.00 98.50 398 TRP A CA 1
ATOM 2886 C C . TRP A 1 398 ? -4.218 -10.066 20.111 1.00 98.50 398 TRP A C 1
ATOM 2888 O O . TRP A 1 398 ? -4.147 -11.199 20.573 1.00 98.50 398 TRP A O 1
ATOM 2898 N N . ALA A 1 399 ? -4.519 -9.837 18.834 1.00 98.25 399 ALA A N 1
ATOM 2899 C CA . ALA A 1 399 ? -4.762 -10.910 17.870 1.00 98.25 399 ALA A CA 1
ATOM 2900 C C . ALA A 1 399 ? -3.466 -11.480 17.265 1.00 98.25 399 ALA A C 1
ATOM 2902 O O . ALA A 1 399 ? -3.487 -12.509 16.598 1.00 98.25 399 ALA A O 1
ATOM 2903 N N . GLY A 1 400 ? -2.321 -10.830 17.492 1.00 97.19 400 GLY A N 1
ATOM 2904 C CA . GLY A 1 400 ? -1.041 -11.312 16.987 1.00 97.19 400 GLY A CA 1
ATOM 2905 C C . GLY A 1 400 ? -0.862 -11.079 15.483 1.00 97.19 400 GLY A C 1
ATOM 2906 O O . GLY A 1 400 ? -1.433 -10.162 14.886 1.00 97.19 400 GLY A O 1
ATOM 2907 N N . ARG A 1 401 ? -0.024 -11.911 14.856 1.00 95.81 401 ARG A N 1
ATOM 2908 C CA . ARG A 1 401 ? 0.121 -11.967 13.395 1.00 95.81 401 ARG A CA 1
ATOM 2909 C C . ARG A 1 401 ? -0.893 -12.965 12.846 1.00 95.81 401 ARG A C 1
ATOM 2911 O O . ARG A 1 401 ? -0.843 -14.127 13.226 1.00 95.81 401 ARG A O 1
ATOM 2918 N N . LEU A 1 402 ? -1.760 -12.499 11.953 1.00 96.31 402 LEU A N 1
ATOM 2919 C CA . LEU A 1 402 ? -2.839 -13.288 11.364 1.00 96.31 402 LEU A CA 1
ATOM 2920 C C . LEU A 1 402 ? -2.584 -13.547 9.873 1.00 96.31 402 LEU A C 1
ATOM 2922 O O . LEU A 1 402 ? -1.942 -12.713 9.217 1.00 96.31 402 LEU A O 1
ATOM 2926 N N . PRO A 1 403 ? -3.114 -14.650 9.320 1.00 95.44 403 PRO A N 1
ATOM 2927 C CA . PRO A 1 403 ? -3.311 -14.797 7.884 1.00 95.44 403 PRO A CA 1
ATOM 2928 C C . PRO A 1 403 ? -4.152 -13.644 7.304 1.00 95.44 403 PRO A C 1
ATOM 2930 O O . PRO A 1 403 ? -4.984 -13.075 8.021 1.00 95.44 403 PRO A O 1
ATOM 2933 N N . PRO A 1 404 ? -3.979 -13.302 6.011 1.00 93.62 404 PRO A N 1
ATOM 2934 C CA . PRO A 1 404 ? -4.736 -12.225 5.374 1.00 93.62 404 PRO A CA 1
ATOM 2935 C C . PRO A 1 404 ? -6.253 -12.367 5.542 1.00 93.62 404 PRO A C 1
ATOM 2937 O O . PRO A 1 404 ? -6.893 -11.431 6.010 1.00 93.62 404 PRO A O 1
ATOM 2940 N N . ASP A 1 405 ? -6.824 -13.539 5.260 1.00 95.75 405 ASP A N 1
ATOM 2941 C CA . ASP A 1 405 ? -8.281 -13.730 5.287 1.00 95.75 405 ASP A CA 1
ATOM 2942 C C . ASP A 1 405 ? -8.878 -13.573 6.693 1.00 95.75 405 ASP A C 1
ATOM 2944 O O . ASP A 1 405 ? -9.947 -12.980 6.854 1.00 95.75 405 ASP A O 1
ATOM 2948 N N . GLU A 1 406 ? -8.162 -14.019 7.729 1.00 97.25 406 GLU A N 1
ATOM 2949 C CA . GLU A 1 406 ? -8.564 -13.834 9.129 1.00 97.25 406 GLU A CA 1
ATOM 2950 C C . GLU A 1 406 ? -8.512 -12.360 9.545 1.00 97.25 406 GLU A C 1
ATOM 2952 O O . GLU A 1 406 ? -9.429 -11.858 10.198 1.00 97.25 406 GLU A O 1
ATOM 2957 N N . TYR A 1 407 ? -7.472 -11.630 9.128 1.00 97.56 407 TYR A N 1
ATOM 2958 C CA . TYR A 1 407 ? -7.389 -10.188 9.359 1.00 97.56 407 TYR A CA 1
ATOM 2959 C C . TYR A 1 407 ? -8.540 -9.440 8.672 1.00 97.56 407 TYR A C 1
ATOM 2961 O O . TYR A 1 407 ? -9.193 -8.596 9.291 1.00 97.56 407 TYR A O 1
ATOM 2969 N N . ARG A 1 408 ? -8.837 -9.780 7.414 1.00 97.06 408 ARG A N 1
ATOM 2970 C CA . ARG A 1 408 ? -9.948 -9.176 6.669 1.00 97.06 408 ARG A CA 1
ATOM 2971 C C . ARG A 1 408 ? -11.307 -9.537 7.292 1.00 97.06 408 ARG A C 1
ATOM 2973 O O . ARG A 1 408 ? -12.190 -8.688 7.365 1.00 97.06 408 ARG A O 1
ATOM 2980 N N . ALA A 1 409 ? -11.468 -10.739 7.851 1.00 96.56 409 ALA A N 1
ATOM 2981 C CA . ALA A 1 409 ? -12.669 -11.106 8.605 1.00 96.56 409 ALA A CA 1
ATOM 2982 C C . ALA A 1 409 ? -12.880 -10.238 9.861 1.00 96.56 409 ALA A C 1
ATOM 2984 O O . ALA A 1 409 ? -14.017 -9.872 10.166 1.00 96.56 409 ALA A O 1
ATOM 2985 N N . LEU A 1 410 ? -11.804 -9.857 10.561 1.00 97.50 410 LEU A N 1
ATOM 2986 C CA . LEU A 1 410 ? -11.890 -8.897 11.666 1.00 97.50 410 LEU A CA 1
ATOM 2987 C C . LEU A 1 410 ? -12.280 -7.496 11.178 1.00 97.50 410 LEU A C 1
ATOM 2989 O O . LEU A 1 410 ? -13.087 -6.842 11.832 1.00 97.50 410 LEU A O 1
ATOM 2993 N N . LEU A 1 411 ? -11.762 -7.040 10.031 1.00 97.50 411 LEU A N 1
ATOM 2994 C CA . LEU A 1 411 ? -12.131 -5.737 9.459 1.00 97.50 411 LEU A CA 1
ATOM 2995 C C . LEU A 1 411 ? -13.624 -5.642 9.130 1.00 97.50 411 LEU A C 1
ATOM 2997 O O . LEU A 1 411 ? -14.249 -4.638 9.467 1.00 97.50 411 LEU A O 1
ATOM 3001 N N . ARG A 1 412 ? -14.223 -6.692 8.553 1.00 96.94 412 ARG A N 1
ATOM 3002 C CA . ARG A 1 412 ? -15.673 -6.720 8.282 1.00 96.94 412 ARG A CA 1
ATOM 3003 C C . ARG A 1 412 ? -16.526 -6.598 9.547 1.00 96.94 412 ARG A C 1
ATOM 3005 O O . ARG A 1 412 ? -17.624 -6.057 9.483 1.00 96.94 412 ARG A O 1
ATOM 3012 N N . ARG A 1 413 ? -16.025 -7.093 10.682 1.00 97.81 413 ARG A N 1
ATOM 3013 C CA . ARG A 1 413 ? -16.678 -7.027 12.000 1.00 97.81 413 ARG A CA 1
ATOM 3014 C C . ARG A 1 413 ? -16.377 -5.739 12.769 1.00 97.81 413 ARG A C 1
ATOM 3016 O O . ARG A 1 413 ? -17.069 -5.433 13.734 1.00 97.81 413 ARG A O 1
ATOM 3023 N N . ALA A 1 414 ? -15.358 -4.981 12.374 1.00 98.38 414 ALA A N 1
ATOM 3024 C CA . ALA A 1 414 ? -14.990 -3.740 13.039 1.00 98.38 414 ALA A CA 1
ATOM 3025 C C . ALA A 1 414 ? -15.921 -2.591 12.633 1.00 98.38 414 ALA A C 1
ATOM 3027 O O . ALA A 1 414 ? -16.196 -2.384 11.449 1.00 98.38 414 ALA A O 1
ATOM 3028 N N . ARG A 1 415 ? -16.379 -1.811 13.618 1.00 98.50 415 ARG A N 1
ATOM 3029 C CA . ARG A 1 415 ? -17.060 -0.524 13.397 1.00 98.50 415 ARG A CA 1
ATOM 3030 C C . ARG A 1 415 ? -16.066 0.551 12.971 1.00 98.50 415 ARG A C 1
ATOM 3032 O O . ARG A 1 415 ? -16.333 1.303 12.033 1.00 98.50 415 ARG A O 1
ATOM 3039 N N . VAL A 1 416 ? -14.908 0.582 13.630 1.00 98.75 416 VAL A N 1
ATOM 3040 C CA . VAL A 1 416 ? -13.843 1.558 13.392 1.00 98.75 416 VAL A CA 1
ATOM 3041 C C . VAL A 1 416 ? -12.519 0.856 13.112 1.00 98.75 416 VAL A C 1
ATOM 3043 O O . VAL A 1 416 ? -12.120 -0.064 13.824 1.00 98.75 416 VAL A O 1
ATOM 3046 N N . TYR A 1 417 ? -11.800 1.330 12.102 1.00 98.88 417 TYR A N 1
ATOM 3047 C CA . TYR A 1 417 ? -10.375 1.083 11.953 1.00 98.88 417 TYR A CA 1
ATOM 3048 C C . TYR A 1 417 ? -9.603 2.336 12.366 1.00 98.88 417 TYR A C 1
ATOM 3050 O O . TYR A 1 417 ? -9.838 3.421 11.834 1.00 98.88 417 TYR A O 1
ATOM 3058 N N . VAL A 1 418 ? -8.673 2.192 13.309 1.00 98.88 418 VAL A N 1
ATOM 3059 C CA . VAL A 1 418 ? -7.901 3.308 13.865 1.00 98.88 418 VAL A CA 1
ATOM 3060 C C . VAL A 1 418 ? -6.408 3.134 13.614 1.00 98.88 418 VAL A C 1
ATOM 3062 O O . VAL A 1 418 ? -5.837 2.058 13.801 1.00 98.88 418 VAL A O 1
ATOM 3065 N N . THR A 1 419 ? -5.746 4.209 13.196 1.00 98.62 419 THR A N 1
ATOM 3066 C CA . THR A 1 419 ? -4.296 4.237 12.971 1.00 98.62 419 THR A CA 1
ATOM 3067 C C . THR A 1 419 ? -3.737 5.629 13.241 1.00 98.62 419 THR A C 1
ATOM 3069 O O . THR A 1 419 ? -4.420 6.626 13.050 1.00 98.62 419 THR A O 1
ATOM 3072 N N . ALA A 1 420 ? -2.489 5.723 13.687 1.00 98.38 420 ALA A N 1
ATOM 3073 C CA . ALA A 1 420 ? -1.855 7.005 13.992 1.00 98.38 420 ALA A CA 1
ATOM 3074 C C . ALA A 1 420 ? -0.408 7.035 13.486 1.00 98.38 420 ALA A C 1
ATOM 3076 O O . ALA A 1 420 ? 0.524 7.240 14.277 1.00 98.38 420 ALA A O 1
ATOM 3077 N N . PRO A 1 421 ? -0.180 6.766 12.185 1.00 97.94 421 PRO A N 1
ATOM 3078 C CA . PRO A 1 421 ? 1.162 6.541 11.691 1.00 97.94 421 PRO A CA 1
ATOM 3079 C C . PRO A 1 421 ? 2.003 7.809 11.847 1.00 97.94 421 PRO A C 1
ATOM 3081 O O . PRO A 1 421 ? 1.531 8.932 11.691 1.00 97.94 421 PRO A O 1
ATOM 3084 N N . ARG A 1 422 ? 3.290 7.632 12.148 1.00 96.81 422 ARG A N 1
ATOM 3085 C CA . ARG A 1 422 ? 4.257 8.745 12.141 1.00 96.81 422 ARG A CA 1
ATOM 3086 C C . ARG A 1 422 ? 4.669 9.126 10.721 1.00 96.81 422 ARG A C 1
ATOM 3088 O O . ARG A 1 422 ? 5.064 10.259 10.477 1.00 96.81 422 ARG A O 1
ATOM 3095 N N . ARG A 1 423 ? 4.589 8.157 9.811 1.00 95.12 423 ARG A N 1
ATOM 3096 C CA . ARG A 1 423 ? 4.707 8.278 8.358 1.00 95.12 423 ARG A CA 1
ATOM 3097 C C . ARG A 1 423 ? 3.965 7.101 7.738 1.00 95.12 423 ARG A C 1
ATOM 3099 O O . ARG A 1 423 ? 4.107 5.975 8.226 1.00 95.12 423 ARG A O 1
ATOM 3106 N N . GLU A 1 424 ? 3.227 7.345 6.665 1.00 96.12 424 GLU A N 1
ATOM 3107 C CA . GLU A 1 424 ? 2.569 6.295 5.892 1.00 96.12 424 GLU A CA 1
ATOM 3108 C C . GLU A 1 424 ? 3.036 6.334 4.437 1.00 96.12 424 GLU A C 1
ATOM 3110 O O . GLU A 1 424 ? 2.875 7.343 3.756 1.00 96.12 424 GLU A O 1
ATOM 3115 N N . ASP A 1 425 ? 3.623 5.228 3.976 1.00 94.12 425 ASP A N 1
ATOM 3116 C CA . ASP A 1 425 ? 4.169 5.140 2.617 1.00 94.12 425 ASP A CA 1
ATOM 3117 C C . ASP A 1 425 ? 3.082 4.842 1.584 1.00 94.12 425 ASP A C 1
ATOM 3119 O O . ASP A 1 425 ? 3.214 5.252 0.447 1.00 94.12 425 ASP A O 1
ATOM 3123 N N . TYR A 1 426 ? 1.999 4.165 1.980 1.00 95.25 426 TYR A N 1
ATOM 3124 C CA . TYR A 1 426 ? 0.878 3.883 1.078 1.00 95.25 426 TYR A CA 1
ATOM 3125 C C . TYR A 1 426 ? -0.458 3.817 1.825 1.00 95.25 426 TYR A C 1
ATOM 3127 O O . TYR A 1 426 ? -1.395 4.546 1.509 1.00 95.25 426 TYR A O 1
ATOM 3135 N N . GLY A 1 427 ? -0.532 3.005 2.886 1.00 95.56 427 GLY A N 1
ATOM 3136 C CA . GLY A 1 427 ? -1.748 2.835 3.687 1.00 95.56 427 GLY A CA 1
ATOM 3137 C C . GLY A 1 427 ? -2.684 1.721 3.206 1.00 95.56 427 GLY A C 1
ATOM 3138 O O . GLY A 1 427 ? -3.898 1.904 3.205 1.00 95.56 427 GLY A O 1
ATOM 3139 N N . LEU A 1 428 ? -2.140 0.559 2.815 1.00 96.69 428 LEU A N 1
ATOM 3140 C CA . LEU A 1 428 ? -2.941 -0.575 2.324 1.00 96.69 428 LEU A CA 1
ATOM 3141 C C . LEU A 1 428 ? -4.007 -1.037 3.334 1.00 96.69 428 LEU A C 1
ATOM 3143 O O . LEU A 1 428 ? -5.162 -1.176 2.960 1.00 96.69 428 LEU A O 1
ATOM 3147 N N . ALA A 1 429 ? -3.647 -1.190 4.613 1.00 97.50 429 ALA A N 1
ATOM 3148 C CA . ALA A 1 429 ? -4.580 -1.608 5.667 1.00 97.50 429 ALA A CA 1
ATOM 3149 C C . ALA A 1 429 ? -5.751 -0.620 5.851 1.00 97.50 429 ALA A C 1
ATOM 3151 O O . ALA A 1 429 ? -6.870 -1.009 6.168 1.00 97.50 429 ALA A O 1
ATOM 3152 N N . GLN A 1 430 ? -5.504 0.672 5.619 1.00 98.56 430 GLN A N 1
ATOM 3153 C CA . GLN A 1 430 ? -6.526 1.712 5.639 1.00 98.56 430 GLN A CA 1
ATOM 3154 C C . GLN A 1 430 ? -7.473 1.587 4.441 1.00 98.56 430 GLN A C 1
ATOM 3156 O O . GLN A 1 430 ? -8.685 1.659 4.618 1.00 98.56 430 GLN A O 1
ATOM 3161 N N . LEU A 1 431 ? -6.943 1.367 3.233 1.00 98.56 431 LEU A N 1
ATOM 3162 C CA . LEU A 1 431 ? -7.763 1.128 2.037 1.00 98.56 431 LEU A CA 1
ATOM 3163 C C . LEU A 1 431 ? -8.596 -0.153 2.178 1.00 98.56 431 LEU A C 1
ATOM 3165 O O . LEU A 1 431 ? -9.774 -0.171 1.840 1.00 98.56 431 LEU A O 1
ATOM 3169 N N . GLU A 1 432 ? -8.000 -1.204 2.732 1.00 98.50 432 GLU A N 1
ATOM 3170 C CA . GLU A 1 432 ? -8.657 -2.456 3.096 1.00 98.50 432 GLU A CA 1
ATOM 3171 C C . GLU A 1 432 ? -9.802 -2.228 4.098 1.00 98.50 432 GLU A C 1
ATOM 3173 O O . GLU A 1 432 ? -10.902 -2.755 3.917 1.00 98.50 432 GLU A O 1
ATOM 3178 N N . ALA A 1 433 ? -9.590 -1.410 5.131 1.00 98.50 433 ALA A N 1
ATOM 3179 C CA . ALA A 1 433 ? -10.639 -1.057 6.084 1.00 98.50 433 ALA A CA 1
ATOM 3180 C C . ALA A 1 433 ? -11.816 -0.327 5.425 1.00 98.50 433 ALA A C 1
ATOM 3182 O O . ALA A 1 433 ? -12.968 -0.686 5.668 1.00 98.50 433 ALA A O 1
ATOM 3183 N N . LEU A 1 434 ? -11.527 0.637 4.545 1.00 98.50 434 LEU A N 1
ATOM 3184 C CA . LEU A 1 434 ? -12.547 1.327 3.752 1.00 98.50 434 LEU A CA 1
ATOM 3185 C C . LEU A 1 434 ? -13.295 0.352 2.830 1.00 98.50 434 LEU A C 1
ATOM 3187 O O . LEU A 1 434 ? -14.515 0.440 2.706 1.00 98.50 434 LEU A O 1
ATOM 3191 N N . ALA A 1 435 ? -12.590 -0.613 2.234 1.00 98.19 435 ALA A N 1
ATOM 3192 C CA . ALA A 1 435 ? -13.185 -1.636 1.376 1.00 98.19 435 ALA A CA 1
ATOM 3193 C C . ALA A 1 435 ? -14.137 -2.581 2.093 1.00 98.19 435 ALA A C 1
ATOM 3195 O O . ALA A 1 435 ? -15.095 -3.049 1.479 1.00 98.19 435 ALA A O 1
ATOM 3196 N N . ASP A 1 436 ? -13.901 -2.803 3.382 1.00 97.94 436 ASP A N 1
ATOM 3197 C CA . ASP A 1 436 ? -14.765 -3.603 4.242 1.00 97.94 436 ASP A CA 1
ATOM 3198 C C . ASP A 1 436 ? -15.741 -2.739 5.051 1.00 97.94 436 ASP A C 1
ATOM 3200 O O . ASP A 1 436 ? -16.402 -3.238 5.963 1.00 97.94 436 ASP A O 1
ATOM 3204 N N . GLY A 1 437 ? -15.856 -1.448 4.722 1.00 96.75 437 GLY A N 1
ATOM 3205 C CA . GLY A 1 437 ? -16.841 -0.516 5.267 1.00 96.75 437 GLY A CA 1
ATOM 3206 C C . GLY A 1 437 ? -16.614 -0.087 6.719 1.00 96.75 437 GLY A C 1
ATOM 3207 O O . GLY A 1 437 ? -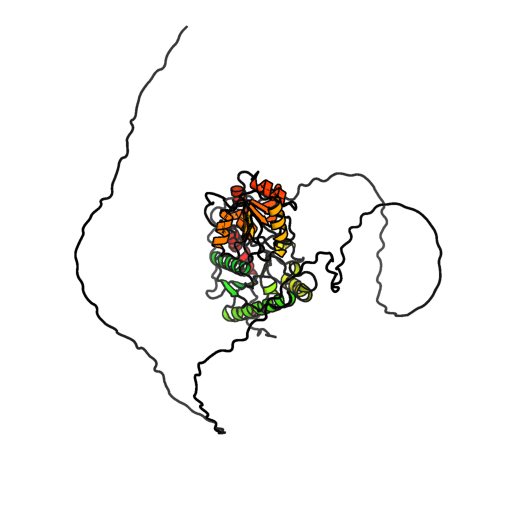17.548 0.411 7.342 1.00 96.75 437 GLY A O 1
ATOM 3208 N N . ALA A 1 438 ? -15.418 -0.286 7.279 1.00 98.12 438 ALA A N 1
ATOM 3209 C CA . ALA A 1 438 ? -15.075 0.243 8.597 1.00 98.12 438 ALA A CA 1
ATOM 3210 C C . ALA A 1 438 ? -14.785 1.753 8.511 1.00 98.12 438 ALA A C 1
ATOM 3212 O O . ALA A 1 438 ? -14.135 2.215 7.569 1.00 98.12 438 ALA A O 1
ATOM 3213 N N . GLN A 1 439 ? -15.224 2.526 9.511 1.00 98.56 439 GLN A N 1
ATOM 3214 C CA . GLN A 1 439 ? -14.900 3.953 9.582 1.00 98.56 439 GLN A CA 1
ATOM 3215 C C . GLN A 1 439 ? -13.414 4.153 9.876 1.00 98.56 439 GLN A C 1
ATOM 3217 O O . GLN A 1 439 ? -12.887 3.570 10.821 1.00 98.56 439 GLN A O 1
ATOM 3222 N N . LEU A 1 440 ? -12.735 4.976 9.077 1.00 98.81 440 LEU A N 1
ATOM 3223 C CA . LEU A 1 440 ? -11.305 5.233 9.224 1.00 98.81 440 LEU A CA 1
ATOM 3224 C C . LEU A 1 440 ? -11.054 6.442 10.133 1.00 98.81 440 LEU A C 1
ATOM 3226 O O . LEU A 1 440 ? -11.269 7.581 9.725 1.00 98.81 440 LEU A O 1
ATOM 3230 N N . VAL A 1 441 ? -10.532 6.186 11.333 1.00 98.88 441 VAL A N 1
ATOM 3231 C CA . VAL A 1 441 ? -9.999 7.210 12.244 1.00 98.88 441 VAL A CA 1
ATOM 3232 C C . VAL A 1 441 ? -8.481 7.277 12.086 1.00 98.88 441 VAL A C 1
ATOM 3234 O O . VAL A 1 441 ? -7.784 6.276 12.272 1.00 98.88 441 VAL A O 1
ATOM 3237 N N . THR A 1 442 ? -7.944 8.447 11.730 1.00 98.81 442 THR A N 1
ATOM 3238 C CA . THR A 1 442 ? -6.504 8.605 11.478 1.00 98.81 442 THR A CA 1
ATOM 3239 C C . THR A 1 442 ? -5.952 9.989 11.807 1.00 98.81 442 THR A C 1
ATOM 3241 O O . THR A 1 442 ? -6.675 10.976 11.840 1.00 98.81 442 THR A O 1
ATOM 3244 N N . THR A 1 443 ? -4.631 10.084 11.970 1.00 98.50 443 THR A N 1
ATOM 3245 C CA . THR A 1 443 ? -3.884 11.351 11.914 1.00 98.50 443 THR A CA 1
ATOM 3246 C C . THR A 1 443 ? -3.505 11.722 10.474 1.00 98.50 443 THR A C 1
ATOM 3248 O O . THR A 1 443 ? -3.480 10.867 9.580 1.00 98.50 443 THR A O 1
ATOM 3251 N N . ALA A 1 444 ? -3.166 12.994 10.239 1.00 97.19 444 ALA A N 1
ATOM 3252 C CA . ALA A 1 444 ? -2.666 13.490 8.954 1.00 97.19 444 ALA A CA 1
ATOM 3253 C C . ALA A 1 444 ? -1.152 13.248 8.810 1.00 97.19 444 ALA A C 1
ATOM 3255 O O . ALA A 1 444 ? -0.357 14.185 8.732 1.00 97.19 444 ALA A O 1
ATOM 3256 N N . ALA A 1 445 ? -0.754 11.976 8.814 1.00 95.81 445 ALA A N 1
ATOM 3257 C CA . ALA A 1 445 ? 0.648 11.583 8.748 1.00 95.81 445 ALA A CA 1
ATOM 3258 C C . ALA A 1 445 ? 1.324 12.029 7.435 1.00 95.81 445 ALA A C 1
ATOM 3260 O O . ALA A 1 445 ? 0.679 12.017 6.385 1.00 95.81 445 ALA A O 1
ATOM 3261 N N . PRO A 1 446 ? 2.625 12.377 7.466 1.00 95.31 446 PRO A N 1
ATOM 3262 C CA . PRO A 1 446 ? 3.390 12.636 6.254 1.00 95.31 446 PRO A CA 1
ATOM 3263 C C . PRO A 1 446 ? 3.566 11.360 5.422 1.00 95.31 446 PRO A C 1
ATOM 3265 O O . PRO A 1 446 ? 3.500 10.241 5.942 1.00 95.31 446 PRO A O 1
ATOM 3268 N N . GLY A 1 447 ? 3.894 11.556 4.149 1.00 94.06 447 GLY A N 1
ATOM 3269 C CA . GLY A 1 447 ? 4.076 10.495 3.167 1.00 94.06 447 GLY A CA 1
ATOM 3270 C C . GLY A 1 447 ? 2.982 10.494 2.097 1.00 94.06 447 GLY A C 1
ATOM 3271 O O . GLY A 1 447 ? 2.061 11.312 2.159 1.00 94.06 447 GLY A O 1
ATOM 3272 N N . PRO A 1 448 ? 3.085 9.587 1.118 1.00 93.75 448 PRO A N 1
ATOM 3273 C CA . PRO A 1 448 ? 2.111 9.441 0.039 1.00 93.75 448 PRO A CA 1
ATOM 3274 C C . PRO A 1 448 ? 0.681 9.181 0.528 1.00 93.75 448 PRO A C 1
ATOM 3276 O O . PRO A 1 448 ? -0.266 9.763 0.006 1.00 93.75 448 PRO A O 1
ATOM 3279 N N . TYR A 1 449 ? 0.546 8.356 1.573 1.00 96.62 449 TYR A N 1
ATOM 3280 C CA . TYR A 1 449 ? -0.687 8.040 2.300 1.00 96.62 449 TYR A CA 1
ATOM 3281 C C . TYR A 1 449 ? -1.979 8.094 1.454 1.00 96.62 449 TYR A C 1
ATOM 3283 O O . TYR A 1 449 ? -2.858 8.929 1.681 1.00 96.62 449 TYR A O 1
ATOM 3291 N N . ALA A 1 450 ? -2.134 7.149 0.523 1.00 96.94 450 ALA A N 1
ATOM 3292 C CA . ALA A 1 450 ? -3.231 7.108 -0.446 1.00 96.94 450 ALA A CA 1
ATOM 3293 C C . ALA A 1 450 ? -4.636 7.204 0.188 1.00 96.94 450 ALA A C 1
ATOM 3295 O O . ALA A 1 450 ? -5.524 7.853 -0.362 1.00 96.94 450 ALA A O 1
ATOM 3296 N N . ALA A 1 451 ? -4.843 6.609 1.368 1.00 97.62 451 ALA A N 1
ATOM 3297 C CA . ALA A 1 451 ? -6.136 6.641 2.056 1.00 97.62 451 ALA A CA 1
ATOM 3298 C C . ALA A 1 451 ? -6.483 7.998 2.707 1.00 97.62 451 ALA A C 1
ATOM 3300 O O . ALA A 1 451 ? -7.643 8.219 3.050 1.00 97.62 451 ALA A O 1
ATOM 3301 N N . LEU A 1 452 ? -5.525 8.917 2.897 1.00 97.62 452 LEU A N 1
ATOM 3302 C CA . LEU A 1 452 ? -5.753 10.159 3.649 1.00 97.62 452 LEU A CA 1
ATOM 3303 C C . LEU A 1 452 ? -6.712 11.122 2.939 1.00 97.62 452 LEU A C 1
ATOM 3305 O O . LEU A 1 452 ? -7.546 11.757 3.588 1.00 97.62 452 LEU A O 1
ATOM 3309 N N . SER A 1 453 ? -6.599 11.252 1.615 1.00 96.56 453 SER A N 1
ATOM 3310 C CA . SER A 1 453 ? -7.511 12.090 0.826 1.00 96.56 453 SER A CA 1
ATOM 3311 C C . SER A 1 453 ? -8.939 11.543 0.871 1.00 96.56 453 SER A C 1
ATOM 3313 O O . SER A 1 453 ? -9.877 12.316 1.065 1.00 96.56 453 SER A O 1
ATOM 3315 N N . LEU A 1 454 ? -9.091 10.215 0.793 1.00 98.12 454 LEU A N 1
ATOM 3316 C CA . LEU A 1 454 ? -10.379 9.533 0.925 1.00 98.12 454 LEU A CA 1
ATOM 3317 C C . LEU A 1 454 ? -10.967 9.740 2.324 1.00 98.12 454 LEU A C 1
ATOM 3319 O O . LEU A 1 454 ? -12.120 10.136 2.442 1.00 98.12 454 LEU A O 1
ATOM 3323 N N . ALA A 1 455 ? -10.167 9.558 3.379 1.00 98.31 455 ALA A N 1
ATOM 3324 C CA . ALA A 1 455 ? -10.600 9.756 4.762 1.00 98.31 455 ALA A CA 1
ATOM 3325 C C . ALA A 1 455 ? -11.169 11.166 4.988 1.00 98.31 455 ALA A C 1
ATOM 3327 O O . ALA A 1 455 ? -12.266 11.316 5.521 1.00 98.31 455 ALA A O 1
ATOM 3328 N N . ARG A 1 456 ? -10.459 12.199 4.509 1.00 98.31 456 ARG A N 1
ATOM 3329 C CA . ARG A 1 456 ? -10.895 13.603 4.609 1.00 98.31 456 ARG A CA 1
ATOM 3330 C C . ARG A 1 456 ? -12.194 13.880 3.857 1.00 98.31 456 ARG A C 1
ATOM 3332 O O . ARG A 1 456 ? -12.983 14.695 4.320 1.00 98.31 456 ARG A O 1
ATOM 3339 N N . ALA A 1 457 ? -12.385 13.248 2.701 1.00 98.31 457 ALA A N 1
ATOM 3340 C CA . ALA A 1 457 ? -13.598 13.400 1.905 1.00 98.31 457 ALA A CA 1
ATOM 3341 C C . ALA A 1 457 ? -14.794 12.650 2.515 1.00 98.31 457 ALA A C 1
ATOM 3343 O O . ALA A 1 457 ? -15.923 13.119 2.410 1.00 98.31 457 ALA A O 1
ATOM 3344 N N . LEU A 1 458 ? -14.552 11.497 3.148 1.00 98.62 458 LEU A N 1
ATOM 3345 C CA . LEU A 1 458 ? -15.595 10.649 3.729 1.00 98.62 458 LEU A CA 1
ATOM 3346 C C . LEU A 1 458 ? -16.146 11.202 5.044 1.00 98.62 458 LEU A C 1
ATOM 3348 O O . LEU A 1 458 ? -17.367 11.252 5.204 1.00 98.62 458 LEU A O 1
ATOM 3352 N N . ASP A 1 459 ? -15.257 11.585 5.966 1.00 98.56 459 ASP A N 1
ATOM 3353 C CA . ASP A 1 459 ? -15.602 12.305 7.193 1.00 98.56 459 ASP A CA 1
ATOM 3354 C C . ASP A 1 459 ? -14.361 13.039 7.753 1.00 98.56 459 ASP A C 1
ATOM 3356 O O . ASP A 1 459 ? -13.496 12.421 8.386 1.00 98.56 459 ASP A O 1
ATOM 3360 N N . PRO A 1 460 ? -14.243 14.368 7.568 1.00 98.38 460 PRO A N 1
ATOM 3361 C CA . PRO A 1 460 ? -13.086 15.122 8.044 1.00 98.38 460 PRO A CA 1
ATOM 3362 C C . PRO A 1 460 ? -12.979 15.173 9.575 1.00 98.38 460 PRO A C 1
ATOM 3364 O O . PRO A 1 460 ? -11.891 15.439 10.084 1.00 98.38 460 PRO A O 1
ATOM 3367 N N . ARG A 1 461 ? -14.059 14.891 10.323 1.00 98.50 461 ARG A N 1
ATOM 3368 C CA . ARG A 1 461 ? -14.039 14.844 11.798 1.00 98.50 461 ARG A CA 1
ATOM 3369 C C . ARG A 1 461 ? -13.177 13.689 12.314 1.00 98.50 461 ARG A C 1
ATOM 3371 O O . ARG A 1 461 ? -12.695 13.747 13.442 1.00 98.50 461 ARG A O 1
ATOM 3378 N N . LEU A 1 462 ? -12.967 12.662 11.485 1.00 98.75 462 LEU A N 1
ATOM 3379 C CA . LEU A 1 462 ? -12.197 11.462 11.818 1.00 98.75 462 LEU A CA 1
ATOM 3380 C C . LEU A 1 462 ? -10.704 11.579 11.465 1.00 98.75 462 LEU A C 1
ATOM 3382 O O . LEU A 1 462 ? -9.940 10.641 11.700 1.00 98.75 462 LEU A O 1
ATOM 3386 N N . VAL A 1 463 ? -10.277 12.728 10.923 1.00 98.69 463 VAL A N 1
ATOM 3387 C CA . VAL A 1 463 ? -8.880 13.014 10.569 1.00 98.69 463 VAL A CA 1
ATOM 3388 C C . VAL A 1 463 ? -8.321 14.105 11.485 1.00 98.69 463 VAL A C 1
ATOM 3390 O O . VAL A 1 463 ? -8.413 15.294 11.182 1.00 98.69 463 VAL A O 1
ATOM 3393 N N . THR A 1 464 ? -7.744 13.714 12.621 1.00 98.50 464 THR A N 1
ATOM 3394 C CA . THR A 1 464 ? -7.306 14.646 13.676 1.00 98.50 464 THR A CA 1
ATOM 3395 C C . THR A 1 464 ? -6.209 14.048 14.559 1.00 98.50 464 THR A C 1
ATOM 3397 O O . THR A 1 464 ? -6.030 12.833 14.610 1.00 98.50 464 THR A O 1
ATOM 3400 N N . GLU A 1 465 ? -5.476 14.907 15.271 1.00 98.12 465 GLU A N 1
ATOM 3401 C CA . GLU A 1 465 ? -4.531 14.492 16.318 1.00 98.12 465 GLU A CA 1
ATOM 3402 C C . GLU A 1 465 ? -5.247 14.121 17.636 1.00 98.12 465 GLU A C 1
ATOM 3404 O O . GLU A 1 465 ? -4.712 13.339 18.420 1.00 98.12 465 GLU A O 1
ATOM 3409 N N . ASP A 1 466 ? -6.474 14.615 17.872 1.00 98.50 466 ASP A N 1
ATOM 3410 C CA . ASP A 1 466 ? -7.326 14.201 19.005 1.00 98.50 466 ASP A CA 1
ATOM 3411 C C . ASP A 1 466 ? -8.070 12.896 18.670 1.00 98.50 466 ASP A C 1
ATOM 3413 O O . ASP A 1 466 ? -9.269 12.868 18.372 1.00 98.50 466 ASP A O 1
ATOM 3417 N N . LEU A 1 467 ? -7.317 11.794 18.668 1.00 98.62 467 LEU A N 1
ATOM 3418 C CA . LEU A 1 467 ? -7.822 10.470 18.297 1.00 98.62 467 LEU A CA 1
ATOM 3419 C C . LEU A 1 467 ? -8.905 9.955 19.249 1.00 98.62 467 LEU A C 1
ATOM 3421 O O . LEU A 1 467 ? -9.787 9.224 18.809 1.00 98.62 467 LEU A O 1
ATOM 3425 N N . ALA A 1 468 ? -8.864 10.323 20.533 1.00 98.75 468 ALA A N 1
ATOM 3426 C CA . ALA A 1 468 ? -9.865 9.888 21.504 1.00 98.75 468 ALA A CA 1
ATOM 3427 C C . ALA A 1 468 ? -11.245 10.466 21.158 1.00 98.75 468 ALA A C 1
ATOM 3429 O O . ALA A 1 468 ? -12.231 9.728 21.102 1.00 98.75 468 ALA A O 1
ATOM 3430 N N . ARG A 1 469 ? -11.300 11.765 20.833 1.00 98.69 469 ARG A N 1
ATOM 3431 C CA . ARG A 1 469 ? -12.526 12.411 20.354 1.00 98.69 469 ARG A CA 1
ATOM 3432 C C . ARG A 1 469 ? -13.005 11.810 19.040 1.00 98.69 469 ARG A C 1
ATOM 3434 O O . ARG A 1 469 ? -14.177 11.478 18.937 1.00 98.69 469 ARG A O 1
ATOM 3441 N N . ALA A 1 470 ? -12.115 11.618 18.066 1.00 98.75 470 ALA A N 1
ATOM 3442 C CA . ALA A 1 470 ? -12.489 11.022 16.783 1.00 98.75 470 ALA A CA 1
ATOM 3443 C C . ALA A 1 470 ? -13.016 9.586 16.918 1.00 98.75 470 ALA A C 1
ATOM 3445 O O . ALA A 1 470 ? -13.975 9.225 16.240 1.00 98.75 470 ALA A O 1
ATOM 3446 N N . LEU A 1 471 ? -12.435 8.781 17.816 1.00 98.81 471 LEU A N 1
ATOM 3447 C CA . LEU A 1 471 ? -12.948 7.451 18.150 1.00 98.81 471 LEU A CA 1
ATOM 3448 C C . LEU A 1 471 ? -14.376 7.526 18.692 1.00 98.81 471 LEU A C 1
ATOM 3450 O O . LEU A 1 471 ? -15.221 6.746 18.261 1.00 98.81 471 LEU A O 1
ATOM 3454 N N . ARG A 1 472 ? -14.656 8.460 19.610 1.00 98.62 472 ARG A N 1
ATOM 3455 C CA . ARG A 1 472 ? -16.015 8.654 20.132 1.00 98.62 472 ARG A CA 1
ATOM 3456 C C . ARG A 1 472 ? -16.976 9.139 19.060 1.00 98.62 472 ARG A C 1
ATOM 3458 O O . ARG A 1 472 ? -18.033 8.544 18.925 1.00 98.62 472 ARG A O 1
ATOM 3465 N N . THR A 1 473 ? -16.586 10.109 18.233 1.00 98.69 473 THR A N 1
ATOM 3466 C CA . THR A 1 473 ? -17.395 10.539 17.084 1.00 98.69 473 THR A CA 1
ATOM 3467 C C . THR A 1 473 ? -17.744 9.356 16.182 1.00 98.69 473 THR A C 1
ATOM 3469 O O . THR A 1 473 ? -18.909 9.158 15.874 1.00 98.69 473 THR A O 1
ATOM 3472 N N . ALA A 1 474 ? -16.768 8.525 15.805 1.00 98.50 474 ALA A N 1
ATOM 3473 C CA . ALA A 1 474 ? -17.022 7.385 14.926 1.00 98.50 474 ALA A CA 1
ATOM 3474 C C . ALA A 1 474 ? -17.920 6.306 15.562 1.00 98.50 474 ALA A C 1
ATOM 3476 O O . ALA A 1 474 ? -18.669 5.643 14.847 1.00 98.50 474 ALA A O 1
ATOM 3477 N N . LEU A 1 475 ? -17.830 6.093 16.878 1.00 98.50 475 LEU A N 1
ATOM 3478 C CA . LEU A 1 475 ? -18.594 5.056 17.580 1.00 98.50 475 LEU A CA 1
ATOM 3479 C C . LEU A 1 475 ? -20.002 5.505 17.985 1.00 98.50 475 LEU A C 1
ATOM 3481 O O . LEU A 1 475 ? -20.918 4.686 17.933 1.00 98.50 475 LEU A O 1
ATOM 3485 N N . ASP A 1 476 ? -20.161 6.772 18.368 1.00 98.38 476 ASP A N 1
ATOM 3486 C CA . ASP A 1 476 ? -21.399 7.317 18.935 1.00 98.38 476 ASP A CA 1
ATOM 3487 C C . ASP A 1 476 ? -22.244 8.076 17.898 1.00 98.38 476 ASP A C 1
ATOM 3489 O O . ASP A 1 476 ? -23.468 8.058 17.979 1.00 98.38 476 ASP A O 1
ATOM 3493 N N . ASP A 1 477 ? -21.605 8.719 16.916 1.00 98.25 477 ASP A N 1
ATOM 3494 C CA . ASP A 1 477 ? -22.243 9.505 15.848 1.00 98.25 477 ASP A CA 1
ATOM 3495 C C . ASP A 1 477 ? -21.671 9.115 14.465 1.00 98.25 477 ASP A C 1
ATOM 3497 O O . ASP A 1 477 ? -21.029 9.926 13.775 1.00 98.25 477 ASP A O 1
ATOM 3501 N N . PRO A 1 478 ? -21.825 7.833 14.064 1.00 97.38 478 PRO A N 1
ATOM 3502 C CA . PRO A 1 478 ? -21.291 7.344 12.803 1.00 97.38 478 PRO A CA 1
ATOM 3503 C C . PRO A 1 478 ? -21.938 8.083 11.633 1.00 97.38 478 PRO A C 1
ATOM 3505 O O . PRO A 1 478 ? -23.156 8.259 11.580 1.00 97.38 478 PRO A O 1
ATOM 3508 N N . SER A 1 479 ? -21.132 8.469 10.643 1.00 95.88 479 SER A N 1
ATOM 3509 C CA . SER A 1 479 ? -21.672 9.153 9.469 1.00 95.88 479 SER A CA 1
ATOM 3510 C C . SER A 1 479 ? -22.649 8.227 8.714 1.00 95.88 479 SER A C 1
ATOM 3512 O O . SER A 1 479 ? -22.247 7.128 8.312 1.00 95.88 479 SER A O 1
ATOM 3514 N N . PRO A 1 480 ? -23.912 8.636 8.476 1.00 96.12 480 PRO A N 1
ATOM 3515 C CA . PRO A 1 480 ? -24.897 7.788 7.804 1.00 96.12 480 PRO A CA 1
ATOM 3516 C C . PRO A 1 480 ? -24.406 7.358 6.424 1.00 96.12 480 PRO A C 1
ATOM 3518 O O . PRO A 1 480 ? -23.938 8.199 5.664 1.00 96.12 480 PRO A O 1
ATOM 3521 N N . GLY A 1 481 ? -24.488 6.071 6.084 1.00 96.19 481 GLY A N 1
ATOM 3522 C CA . GLY A 1 481 ? -24.068 5.558 4.773 1.00 96.19 481 GLY A CA 1
ATOM 3523 C C . GLY A 1 481 ? -22.556 5.627 4.498 1.00 96.19 481 GLY A C 1
ATOM 3524 O O . GLY A 1 481 ? -22.132 5.740 3.344 1.00 96.19 481 GLY A O 1
ATOM 3525 N N . TYR A 1 482 ? -21.718 5.655 5.545 1.00 97.50 482 TYR A N 1
ATOM 3526 C CA . TYR A 1 482 ? -20.260 5.730 5.388 1.00 97.50 482 TYR A CA 1
ATOM 3527 C C . TYR A 1 482 ? -19.710 4.580 4.536 1.00 97.50 482 TYR A C 1
ATOM 3529 O O . TYR A 1 482 ? -18.854 4.812 3.685 1.00 97.50 482 TYR A O 1
ATOM 3537 N N . ALA A 1 483 ? -20.196 3.353 4.744 1.00 96.50 483 ALA A N 1
ATOM 3538 C CA . ALA A 1 483 ? -19.686 2.164 4.064 1.00 96.50 483 ALA A CA 1
ATOM 3539 C C . ALA A 1 483 ? -19.931 2.212 2.546 1.00 96.50 483 ALA A C 1
ATOM 3541 O O . ALA A 1 483 ? -19.024 1.918 1.770 1.00 96.50 483 ALA A O 1
ATOM 3542 N N . GLU A 1 484 ? -21.114 2.646 2.112 1.00 96.81 484 GLU A N 1
ATOM 3543 C CA . GLU A 1 484 ? -21.475 2.800 0.701 1.00 96.81 484 GLU A CA 1
ATOM 3544 C C . GLU A 1 484 ? -20.622 3.883 0.036 1.00 96.81 484 GLU A C 1
ATOM 3546 O O . GLU A 1 484 ? -20.065 3.673 -1.046 1.00 96.81 484 GLU A O 1
ATOM 3551 N N . ARG A 1 485 ? -20.447 5.030 0.709 1.00 98.25 485 ARG A N 1
ATOM 3552 C CA . ARG A 1 485 ? -19.569 6.097 0.209 1.00 98.25 485 ARG A CA 1
ATOM 3553 C C . ARG A 1 485 ? -18.110 5.659 0.157 1.00 98.25 485 ARG A C 1
ATOM 3555 O O . ARG A 1 485 ? -17.425 5.981 -0.810 1.00 98.25 485 ARG A O 1
ATOM 3562 N N . ALA A 1 486 ? -17.634 4.918 1.156 1.00 98.19 486 ALA A N 1
ATOM 3563 C CA . ALA A 1 486 ? -16.281 4.372 1.175 1.00 98.19 486 ALA A CA 1
ATOM 3564 C C . ALA A 1 486 ? -16.071 3.390 0.015 1.00 98.19 486 ALA A C 1
ATOM 3566 O O . ALA A 1 486 ? -15.080 3.507 -0.704 1.00 98.19 486 ALA A O 1
ATOM 3567 N N . ALA A 1 487 ? -17.033 2.496 -0.235 1.00 96.94 487 ALA A N 1
ATOM 3568 C CA . ALA A 1 487 ? -17.000 1.555 -1.351 1.00 96.94 487 ALA A CA 1
ATOM 3569 C C . ALA A 1 487 ? -16.951 2.256 -2.721 1.00 96.94 487 ALA A C 1
ATOM 3571 O O . ALA A 1 487 ? -16.230 1.800 -3.612 1.00 96.94 487 ALA A O 1
ATOM 3572 N N . ALA A 1 488 ? -17.670 3.373 -2.882 1.00 98.06 488 ALA A N 1
ATOM 3573 C CA . ALA A 1 488 ? -17.591 4.212 -4.077 1.00 98.06 488 ALA A CA 1
ATOM 3574 C C . ALA A 1 488 ? -16.240 4.942 -4.183 1.00 98.06 488 ALA A C 1
ATOM 3576 O O . ALA A 1 488 ? -15.633 4.973 -5.253 1.00 98.06 488 ALA A O 1
ATOM 3577 N N . ALA A 1 489 ? -15.730 5.487 -3.076 1.00 98.19 489 ALA A N 1
ATOM 3578 C CA . ALA A 1 489 ? -14.473 6.234 -3.039 1.00 98.19 489 ALA A CA 1
ATOM 3579 C C . ALA A 1 489 ? -13.250 5.374 -3.401 1.00 98.19 489 ALA A C 1
ATOM 3581 O O . ALA A 1 489 ? -12.294 5.875 -3.992 1.00 98.19 489 ALA A O 1
ATOM 3582 N N . ILE A 1 490 ? -13.281 4.075 -3.092 1.00 98.00 490 ILE A N 1
ATOM 3583 C CA . ILE A 1 490 ? -12.209 3.138 -3.457 1.00 98.00 490 ILE A CA 1
ATOM 3584 C C . ILE A 1 490 ? -12.358 2.538 -4.860 1.00 98.00 490 ILE A C 1
ATOM 3586 O O . ILE A 1 490 ? -11.523 1.725 -5.249 1.00 98.00 490 ILE A O 1
ATOM 3590 N N . ALA A 1 491 ? -13.379 2.918 -5.640 1.00 98.12 491 ALA A N 1
ATOM 3591 C CA . ALA A 1 491 ? -13.565 2.425 -7.007 1.00 98.12 491 ALA A CA 1
ATOM 3592 C C . ALA A 1 491 ? -12.289 2.514 -7.884 1.00 98.12 491 ALA A C 1
ATOM 3594 O O . ALA A 1 491 ? -11.992 1.536 -8.573 1.00 98.12 491 ALA A O 1
ATOM 3595 N N . PRO A 1 492 ? -11.470 3.590 -7.820 1.00 98.19 492 PRO A N 1
ATOM 3596 C CA . PRO A 1 492 ? -10.208 3.672 -8.569 1.00 98.19 492 PRO A CA 1
ATOM 3597 C C . PRO A 1 492 ? -9.137 2.657 -8.140 1.00 98.19 492 PRO A C 1
ATOM 3599 O O . PRO A 1 492 ? -8.205 2.391 -8.892 1.00 98.19 492 PRO A O 1
ATOM 3602 N N . PHE A 1 493 ? -9.261 2.090 -6.939 1.00 98.25 493 PHE A N 1
ATOM 3603 C CA . PHE A 1 493 ? -8.352 1.085 -6.389 1.00 98.25 493 PHE A CA 1
ATOM 3604 C C . PHE A 1 493 ? -8.863 -0.340 -6.622 1.00 98.25 493 PHE A C 1
ATOM 3606 O O . PHE A 1 493 ? -8.213 -1.290 -6.205 1.00 98.25 493 PHE A O 1
ATOM 3613 N N . ARG A 1 494 ? -10.017 -0.538 -7.269 1.00 98.25 494 ARG A N 1
ATOM 3614 C CA . ARG A 1 494 ? -10.515 -1.885 -7.588 1.00 98.25 494 ARG A CA 1
ATOM 3615 C C . ARG A 1 494 ? -9.651 -2.539 -8.651 1.00 98.25 494 ARG A C 1
ATOM 3617 O O . ARG A 1 494 ? -9.190 -1.872 -9.575 1.00 98.25 494 ARG A O 1
ATOM 3624 N N . ARG A 1 495 ? -9.522 -3.862 -8.587 1.00 98.25 495 ARG A N 1
ATOM 3625 C CA . ARG A 1 495 ? -8.788 -4.693 -9.547 1.00 98.25 495 ARG A CA 1
ATOM 3626 C C . ARG A 1 495 ? -9.163 -4.359 -10.983 1.00 98.25 495 ARG A C 1
ATOM 3628 O O . ARG A 1 495 ? -8.272 -4.149 -11.787 1.00 98.25 495 ARG A O 1
ATOM 3635 N N . ALA A 1 496 ? -10.452 -4.216 -11.286 1.00 98.31 496 ALA A N 1
ATOM 3636 C CA . ALA A 1 496 ? -10.905 -3.865 -12.632 1.00 98.31 496 ALA A CA 1
ATOM 3637 C C . ALA A 1 496 ? -10.401 -2.487 -13.111 1.00 98.31 496 ALA A C 1
ATOM 3639 O O . ALA A 1 496 ? -10.068 -2.330 -14.284 1.00 98.31 496 ALA A O 1
ATOM 3640 N N . ALA A 1 497 ? -10.331 -1.490 -12.221 1.00 98.44 497 ALA A N 1
ATOM 3641 C CA . ALA A 1 497 ? -9.801 -0.168 -12.553 1.00 98.44 497 ALA A CA 1
ATOM 3642 C C . ALA A 1 497 ? -8.276 -0.210 -12.736 1.00 98.44 497 ALA A C 1
ATOM 3644 O O . ALA A 1 497 ? -7.761 0.338 -13.709 1.00 98.44 497 ALA A O 1
ATOM 3645 N N . VAL A 1 498 ? -7.566 -0.919 -11.852 1.00 98.62 498 VAL A N 1
ATOM 3646 C CA . VAL A 1 498 ? -6.112 -1.114 -11.961 1.00 98.62 498 VAL A CA 1
ATOM 3647 C C . VAL A 1 498 ? -5.749 -1.883 -13.230 1.00 98.62 498 VAL A C 1
ATOM 3649 O O . VAL A 1 498 ? -4.852 -1.469 -13.957 1.00 98.62 498 VAL A O 1
ATOM 3652 N N . ASP A 1 499 ? -6.466 -2.963 -13.538 1.00 98.69 499 ASP A N 1
ATOM 3653 C CA . ASP A 1 499 ? -6.255 -3.772 -14.740 1.00 98.69 499 ASP A CA 1
ATOM 3654 C C . ASP A 1 499 ? -6.428 -2.941 -16.013 1.00 98.69 499 ASP A C 1
ATOM 3656 O O . ASP A 1 499 ? -5.658 -3.110 -16.956 1.00 98.69 499 ASP A O 1
ATOM 3660 N N . ARG A 1 500 ? -7.385 -2.004 -16.023 1.00 98.62 500 ARG A N 1
ATOM 3661 C CA . ARG A 1 500 ? -7.572 -1.072 -17.138 1.00 98.62 500 ARG A CA 1
ATOM 3662 C C . ARG A 1 500 ? -6.355 -0.173 -17.336 1.00 98.62 500 ARG A C 1
ATOM 3664 O O . ARG A 1 500 ? -5.814 -0.146 -18.434 1.00 98.62 500 ARG A O 1
ATOM 3671 N N . VAL A 1 501 ? -5.878 0.490 -16.278 1.00 98.69 501 VAL A N 1
ATOM 3672 C CA . VAL A 1 501 ? -4.655 1.318 -16.337 1.00 98.69 501 VAL A CA 1
ATOM 3673 C C . VAL A 1 501 ? -3.463 0.478 -16.802 1.00 98.69 501 VAL A C 1
ATOM 3675 O O . VAL A 1 501 ? -2.648 0.915 -17.614 1.00 98.69 501 VAL A O 1
ATOM 3678 N N . VAL A 1 502 ? -3.362 -0.766 -16.328 1.00 98.69 502 VAL A N 1
ATOM 3679 C CA . VAL A 1 502 ? -2.276 -1.660 -16.730 1.00 98.69 502 VAL A CA 1
ATOM 3680 C C . VAL A 1 502 ? -2.355 -2.020 -18.216 1.00 98.69 502 VAL A C 1
ATOM 3682 O O . VAL A 1 502 ? -1.331 -1.974 -18.898 1.00 98.69 502 VAL A O 1
ATOM 3685 N N . ALA A 1 503 ? -3.540 -2.359 -18.721 1.00 98.50 503 ALA A N 1
ATOM 3686 C CA . ALA A 1 503 ? -3.740 -2.770 -20.107 1.00 98.50 503 ALA A CA 1
ATOM 3687 C C . ALA A 1 503 ? -3.643 -1.606 -21.104 1.00 98.50 503 ALA A C 1
ATOM 3689 O O . ALA A 1 503 ? -3.022 -1.751 -22.155 1.00 98.50 503 ALA A O 1
ATOM 3690 N N . GLU A 1 504 ? -4.240 -0.461 -20.777 1.00 98.44 504 GLU A N 1
ATOM 3691 C CA . GLU A 1 504 ? -4.377 0.680 -21.688 1.00 98.44 504 GLU A CA 1
ATOM 3692 C C . GLU A 1 504 ? -3.159 1.613 -21.647 1.00 98.44 504 GLU A C 1
ATOM 3694 O O . GLU A 1 504 ? -2.800 2.203 -22.667 1.00 98.44 504 GLU A O 1
ATOM 3699 N N . GLU A 1 505 ? -2.479 1.716 -20.499 1.00 98.44 505 GLU A N 1
ATOM 3700 C CA . GLU A 1 505 ? -1.395 2.683 -20.300 1.00 98.44 505 GLU A CA 1
ATOM 3701 C C . GLU A 1 505 ? -0.049 2.005 -20.020 1.00 98.44 505 GLU A C 1
ATOM 3703 O O . GLU A 1 505 ? 0.910 2.191 -20.780 1.00 98.44 505 GLU A O 1
ATOM 3708 N N . LEU A 1 506 ? 0.040 1.206 -18.946 1.00 98.50 506 LEU A N 1
ATOM 3709 C CA . LEU A 1 506 ? 1.325 0.690 -18.459 1.00 98.50 506 LEU A CA 1
ATOM 3710 C C . LEU A 1 506 ? 1.982 -0.259 -19.460 1.00 98.50 506 LEU A C 1
ATOM 3712 O O . LEU A 1 506 ? 3.134 -0.045 -19.837 1.00 98.50 506 LEU A O 1
ATOM 3716 N N . LEU A 1 507 ? 1.288 -1.324 -19.867 1.00 98.31 507 LEU A N 1
ATOM 3717 C CA . LEU A 1 507 ? 1.866 -2.355 -20.724 1.00 98.31 507 LEU A CA 1
ATOM 3718 C C . LEU A 1 507 ? 2.318 -1.780 -22.081 1.00 98.31 507 LEU A C 1
ATOM 3720 O O . LEU A 1 507 ? 3.471 -2.012 -22.454 1.00 98.31 507 LEU A O 1
ATOM 3724 N N . PRO A 1 508 ? 1.514 -0.958 -22.788 1.00 98.00 508 PRO A N 1
ATOM 3725 C CA . PRO A 1 508 ? 1.977 -0.289 -24.000 1.00 98.00 508 PRO A CA 1
ATOM 3726 C C . PRO A 1 508 ? 3.211 0.593 -23.773 1.00 98.00 508 PRO A C 1
ATOM 3728 O O . PRO A 1 508 ? 4.117 0.602 -24.607 1.00 98.00 508 PRO A O 1
ATOM 3731 N N . ALA A 1 509 ? 3.282 1.326 -22.656 1.00 97.56 509 ALA A N 1
ATOM 3732 C CA . ALA A 1 509 ? 4.442 2.157 -22.338 1.00 97.56 509 ALA A CA 1
ATOM 3733 C C . ALA A 1 509 ? 5.702 1.323 -22.062 1.00 97.56 509 ALA A C 1
ATOM 3735 O O . ALA A 1 509 ? 6.772 1.657 -22.568 1.00 97.56 509 ALA A O 1
ATOM 3736 N N . LEU A 1 510 ? 5.579 0.214 -21.326 1.00 97.25 510 LEU A N 1
ATOM 3737 C CA . LEU A 1 510 ? 6.687 -0.710 -21.073 1.00 97.25 510 LEU A CA 1
ATOM 3738 C C . LEU A 1 510 ? 7.255 -1.282 -22.376 1.00 97.25 510 LEU A C 1
ATOM 3740 O O . LEU A 1 510 ? 8.470 -1.305 -22.551 1.00 97.25 510 LEU A O 1
ATOM 3744 N N . LEU A 1 511 ? 6.387 -1.694 -23.304 1.00 95.94 511 LEU A N 1
ATOM 3745 C CA . LEU A 1 511 ? 6.804 -2.309 -24.566 1.00 95.94 511 LEU A CA 1
ATOM 3746 C C . LEU A 1 511 ? 7.353 -1.305 -25.592 1.00 95.94 511 LEU A C 1
ATOM 3748 O O . LEU A 1 511 ? 8.133 -1.700 -26.455 1.00 95.94 511 LEU A O 1
ATOM 3752 N N . ARG A 1 512 ? 6.989 -0.018 -25.502 1.00 94.75 512 ARG A N 1
ATOM 3753 C CA . ARG A 1 512 ? 7.632 1.058 -26.284 1.00 94.75 512 ARG A CA 1
ATOM 3754 C C . ARG A 1 512 ? 9.014 1.417 -25.747 1.00 94.75 512 ARG A C 1
ATOM 3756 O O . ARG A 1 512 ? 9.906 1.741 -26.522 1.00 94.75 512 ARG A O 1
ATOM 3763 N N . SER A 1 513 ? 9.193 1.318 -24.436 1.00 89.12 513 SER A N 1
ATOM 3764 C CA . SER A 1 513 ? 10.456 1.559 -23.734 1.00 89.12 513 SER A CA 1
ATOM 3765 C C . SER A 1 513 ? 11.396 0.346 -23.738 1.00 89.12 513 SER A C 1
ATOM 3767 O O . SER A 1 513 ? 12.235 0.216 -22.843 1.00 89.12 513 SER A O 1
ATOM 3769 N N . ALA A 1 514 ? 11.227 -0.566 -24.702 1.00 78.81 514 ALA A N 1
ATOM 3770 C CA . ALA A 1 514 ? 11.925 -1.842 -24.743 1.00 78.81 514 ALA A CA 1
ATOM 3771 C C . ALA A 1 514 ? 13.451 -1.677 -24.725 1.00 78.81 514 ALA A C 1
ATOM 3773 O O . ALA A 1 514 ? 14.006 -0.699 -25.236 1.00 78.81 514 ALA A O 1
ATOM 3774 N N . ILE A 1 515 ? 14.128 -2.667 -24.139 1.00 77.06 515 ILE A N 1
ATOM 3775 C CA . ILE A 1 515 ? 15.589 -2.709 -24.068 1.00 77.06 515 ILE A CA 1
ATOM 3776 C C . ILE A 1 515 ? 16.129 -2.656 -25.507 1.00 77.06 515 ILE A C 1
ATOM 3778 O O . ILE A 1 515 ? 15.767 -3.517 -26.312 1.00 77.06 515 ILE A O 1
ATOM 3782 N N . PRO A 1 516 ? 16.977 -1.675 -25.871 1.00 71.88 516 PRO A N 1
ATOM 3783 C CA . PRO A 1 516 ? 17.534 -1.610 -27.214 1.00 71.88 516 PRO A CA 1
ATOM 3784 C C . PRO A 1 516 ? 18.244 -2.924 -27.558 1.00 71.88 516 PRO A C 1
ATOM 3786 O O . PRO A 1 516 ? 19.095 -3.378 -26.790 1.00 71.88 516 PRO A O 1
ATOM 3789 N N . ALA A 1 517 ? 17.961 -3.490 -28.737 1.00 63.59 517 ALA A N 1
ATOM 3790 C CA . ALA A 1 517 ? 18.537 -4.755 -29.221 1.00 63.59 517 ALA A CA 1
ATOM 3791 C C . ALA A 1 517 ? 20.084 -4.785 -29.231 1.00 63.59 517 ALA A C 1
ATOM 3793 O O . ALA A 1 517 ? 20.703 -5.841 -29.295 1.00 63.59 517 ALA A O 1
ATOM 3794 N N . ARG A 1 518 ? 20.741 -3.626 -29.084 1.00 55.16 518 ARG A N 1
ATOM 3795 C CA . ARG A 1 518 ? 22.205 -3.478 -29.021 1.00 55.16 518 ARG A CA 1
ATOM 3796 C C . ARG A 1 518 ? 22.884 -4.195 -27.840 1.00 55.16 518 ARG A C 1
ATOM 3798 O O . ARG A 1 518 ? 24.109 -4.230 -27.804 1.00 55.16 518 ARG A O 1
ATOM 3805 N N . TYR A 1 519 ? 22.134 -4.783 -26.907 1.00 55.38 519 TYR A N 1
ATOM 3806 C CA . TYR A 1 519 ? 22.692 -5.667 -25.875 1.00 55.38 519 TYR A CA 1
ATOM 3807 C C . TYR A 1 519 ? 22.992 -7.099 -26.360 1.00 55.38 519 TYR A C 1
ATOM 3809 O O . TYR A 1 519 ? 23.611 -7.853 -25.617 1.00 55.38 519 TYR A O 1
ATOM 3817 N N . GLU A 1 520 ? 22.618 -7.479 -27.587 1.00 50.78 520 GLU A N 1
ATOM 3818 C CA . GLU A 1 520 ? 22.791 -8.856 -28.085 1.00 50.78 520 GLU A CA 1
ATOM 3819 C C . GLU A 1 520 ? 24.225 -9.229 -28.517 1.00 50.78 520 GLU A C 1
ATOM 3821 O O . GLU A 1 520 ? 24.479 -10.400 -28.785 1.00 50.78 520 GLU A O 1
ATOM 3826 N N . GLY A 1 521 ? 25.181 -8.289 -28.557 1.00 49.84 521 GLY A N 1
ATOM 3827 C CA . GLY A 1 521 ? 26.522 -8.558 -29.115 1.00 49.84 521 GLY A CA 1
ATOM 3828 C C . GLY A 1 521 ? 27.729 -8.125 -28.280 1.00 49.84 521 GLY A C 1
ATOM 3829 O O . GLY A 1 521 ? 28.833 -8.611 -28.517 1.00 49.84 521 GLY A O 1
ATOM 3830 N N . ALA A 1 522 ? 27.561 -7.239 -27.297 1.00 52.34 522 ALA A N 1
ATOM 3831 C CA . ALA A 1 522 ? 28.649 -6.915 -26.382 1.00 52.34 522 ALA A CA 1
ATOM 3832 C C . ALA A 1 522 ? 28.561 -7.878 -25.193 1.00 52.34 522 ALA A C 1
ATOM 3834 O O . ALA A 1 522 ? 27.527 -7.864 -24.517 1.00 52.34 522 ALA A O 1
ATOM 3835 N N . PRO A 1 523 ? 29.593 -8.695 -24.892 1.00 55.53 523 PRO A N 1
ATOM 3836 C CA . PRO A 1 523 ? 29.624 -9.406 -23.626 1.00 55.53 523 PRO A CA 1
ATOM 3837 C C . PRO A 1 523 ? 29.414 -8.353 -22.545 1.00 55.53 523 PRO A C 1
ATOM 3839 O O . PRO A 1 523 ? 30.195 -7.403 -22.447 1.00 55.53 523 PRO A O 1
ATOM 3842 N N . LEU A 1 524 ? 28.313 -8.470 -21.795 1.00 52.16 524 LEU A N 1
ATOM 3843 C CA . LEU A 1 524 ? 28.106 -7.702 -20.576 1.00 52.16 524 LEU A CA 1
ATOM 3844 C C . LEU A 1 524 ? 29.421 -7.823 -19.810 1.00 52.16 524 LEU A C 1
ATOM 3846 O O . LEU A 1 524 ? 29.743 -8.917 -19.350 1.00 52.16 524 LEU A O 1
ATOM 3850 N N . ARG A 1 525 ? 30.223 -6.752 -19.743 1.00 48.00 525 ARG A N 1
ATOM 3851 C CA . ARG A 1 525 ? 31.407 -6.744 -18.885 1.00 48.00 525 ARG A CA 1
ATOM 3852 C C . ARG A 1 525 ? 30.863 -6.869 -17.471 1.00 48.00 525 ARG A C 1
ATOM 3854 O O . ARG A 1 525 ? 30.285 -5.932 -16.922 1.00 48.00 525 ARG A O 1
ATOM 3861 N N . LEU A 1 526 ? 30.886 -8.100 -16.968 1.00 44.25 526 LEU A N 1
ATOM 3862 C CA . LEU A 1 526 ? 30.371 -8.510 -15.670 1.00 44.25 526 LEU A CA 1
ATOM 3863 C C . LEU A 1 526 ? 31.394 -8.146 -14.588 1.00 44.25 526 LEU A C 1
ATOM 3865 O O . LEU A 1 526 ? 31.705 -8.988 -13.753 1.00 44.25 526 LEU A O 1
ATOM 3869 N N . ASP A 1 527 ? 31.880 -6.906 -14.606 1.00 43.97 527 ASP A N 1
ATOM 3870 C CA . ASP A 1 527 ? 32.744 -6.373 -13.553 1.00 43.97 527 ASP A CA 1
ATOM 3871 C C . ASP A 1 527 ? 31.900 -5.946 -12.329 1.00 43.97 527 ASP A C 1
ATOM 3873 O O . ASP A 1 527 ? 30.750 -5.434 -12.484 1.00 43.97 527 ASP A O 1
#

Secondary structure (DSSP, 8-state):
---------------------PPPP----------------------------------------------------------PPPPP----------PPPPPP--PPPPP---------------------------------PPPP------------PPP--------------------------TT--SEEEEE---SHHHHHHHHHHHHHHHHTT--EEEEEPPP----SSHHHHHHHHHHHHHHHHHHHHHHH--SEEEESSHHHHHT-SS--EEEESS-GGGG--GGGGTTHHHHHHHHHHH-S-EEESSHHHHHTSPSS---B---PPP----SSPPS---EEEEEE-SSHHHHTHHHHHHHHHHHPPTT--EEEESS---S--TTEEEEES--HHHHHHHHHHEEEEEE--S--SS-HHHHHHHHTT-EEEE---SS--HHHHHHHHH-GGGBSS-HHHHHHHHHHSPPTTHHHHHHHHTGGGSHHHHHHHIIIIIHHHHHHTPPPGGGGSS-----

Foldseek 3Di:
DDDDDDDDDDDDDDDDDDDDDDDDDDDDDDDDDDDDDDDDDDDDDDDPDDDDDDDDDDDDDDDDDDDDDDDDDDDDDDDDDDDDDDDDDDDDDDDDDDDDDDDDDDDDDDDDDDDDDDDDDDDDDDDDDDDDDDDDDDDDDDDDDDDDDDDDDDDDDDDDDDDDDPPDPPDPPDDPDDDDPPPDPPDDPPAAAAEEEQQLPADPVSVLQSVLLQVLLVVLPGRYDYQYFDDDDDDDALLVVLVRSLVSSQVSQVVCCVPGVYQAYEYSALSVQLNHLAAHEYEHLAQVCVVQPDPRCVVPVVSSLVNQQRHQEYAYQFVLRVVRRDPPGHHYFHFHRAAAQLDPQDPAQQALEEEEQQPVQQFVVVLVLVLCLLQDDPSHAYEYENAPDDDDDPRYHYPYYDDPSVLLVNLSNYQAYETEGQADSECNVLLSSLNSQHQYQYEPHDHRHNCPVVNCVLPVLSHHSSNNSSSCCSRVPNDPCSSVSSNVSCPCSHSVNSSCSCNVPVSVSRSVSTDPPVVVPDPSPPD